Protein AF-A0A0Q8HSX5-F1 (afdb_monomer)

Foldseek 3Di:
DDDPDLQQLLVQLLVLCVVVPLCCLQALVSVLVSCVVRDDPVNDDPVLSVLLSLCSVVCLLVVLVVVVVVPDDNLVSLLVSLCVSCVVVVHPQSLSNSLSSQSSCVSVVNHDPVSSVVSVVVSPPPPDPDDPPPDDDDDDDDDDDDDDDDDDDDDDDDDDDDDDDDDDDDDDDDDDDDDDDDDDDDDDDDDDDDDDDDDDDDDDDDDDDDDPDDPDDKDWDFPQPWDDDPPQKTKGKTWIDDQWKIKMKIKIWRRAQAKDKDKDKFAQQCLQPVAPVQKDKPPPPWDALDRRGIIIATDIAGGRGMDMIMIMGTGPPPDDDDPVVVVVRVVSRVVRCVVCVVSCVVVVVVVVVVPDHDDDPDPPPPPPDDDDDDDDDDDDDDDDDDDDDDDDDDDDDDDDDDDFDWKAWDDEEAEDEAQDWDKDFTDIGGPVRFDKFWPDKPFDAPQWDDPDRGIITGGRHLCSAVPDQALVDFDKDKTWMKIKMGTPVGHIDMDTYIYIYTNFKDFAAPQAQPAPPDRNQAAPEPEDPPAAADPPGDFRGFNDKPDDGRDIDTRNDHIYTHTHDNDDDDPPHD

Mean predicted aligned error: 21.11 Å

Secondary structure (DSSP, 8-state):
--------HHHHHHHHHHHH-GGGGS-HHHHHHHHHHHS-TTSS-HHHHHHHHHHHHTTHHHHHHHHHHTT--HHHHHHHHHHHHHHHTT-S-HHHHHHHHHHHHHHTTSS-HHHHHHHHHTTS--TT------------PPP--PPP-----PPPPPPPPP----------------------------------------------------S---EEE-----EEETTTEEEEEEEEE-SSEEEEEEEEEE-SSS-EEEEEEEE--TTT-SSGGG-EEESS--EE--SSSEEEEEEEEPTT-EEEEEEEEEPPTT----HHHHHHHHHHHHHHHHHHHHHHHHHHHHHHHT--PPPPPPPPGGG----PPPPP---------PPP------PPP---PPPP---EEE---EEEETT-EEEEEPEEE-TT---EEEEEEESPPTTEEE-SSSEEEEE--TTSS---S-GGG--EEEEEEEEEEEETTS-EEEEEEEEEEE--EEEPP--TTSBS---TTT-EEEEEEEEEP-TTS-TTBEEEESS-TT-EEETT-EEEEEEE-SS---TT--

Radius of gyration: 36.4 Å; Cα contacts (8 Å, |Δi|>4): 828; chains: 1; bounding box: 94×78×115 Å

pLDDT: mean 75.38, std 24.57, range [23.23, 98.56]

Sequence (574 aa):
MECFLNVGVHNEIARLVEQAGPGVLDDADSFRAALDDFLAEDAATRGELNLLVDAVRLGTFARLLSQVEHGAEITQATRLLGRELARDRGTTESTSAAWALGVLAFAVGKLDEADLTELRAAMVPVEGLAAQVVGRPVDAVADGGPLAATTVKRPATVPIEDELAQRPRRAGRTLLAVGAVVALLAGGIAFASGWGRGDDDPAVADRTSGTTTAPADFVPLTVNGGTDLDKGVRSERTYRMSADRVSSTVVLINTTKSAMTVLWTEVVPKELADHVGLVDFKPTDRKVLEADPVVYWRLALPAGGSRQVRWTTPLPEDAVPSADYLARITGWHEEAVTDALPLIRREVPDLARAGEVVPIPDIPEAEKADVVPVVPGAPETSIPFDQPTASTAASPRPTKAAANRAPRISLSSKSTGERVSGAYTVGGSDPDGDSWSIVSVSNPPPGIGRTGSHSLGGTVSHNAASVTTSKSNIRSRTYSVTVTIQDSHGLRDSGTFTWTVRDTHFAMPQLVGTCACAPDIAIRLNPSTAGCYSPSKPEGDVAKQSIGVDTPVAYGAGVLLTFVNRNSGDPNCP

Structure (mmCIF, N/CA/C/O backbone):
data_AF-A0A0Q8HSX5-F1
#
_entry.id   AF-A0A0Q8HSX5-F1
#
loop_
_atom_site.group_PDB
_atom_site.id
_atom_site.type_symbol
_atom_site.label_atom_id
_atom_site.label_alt_id
_atom_site.label_comp_id
_atom_site.label_asym_id
_atom_site.label_entity_id
_atom_site.label_seq_id
_atom_site.pdbx_PDB_ins_code
_atom_site.Cartn_x
_atom_site.Cartn_y
_atom_site.Cartn_z
_atom_site.occupancy
_atom_site.B_iso_or_equiv
_atom_site.auth_seq_id
_atom_site.auth_comp_id
_atom_site.auth_asym_id
_atom_site.auth_atom_id
_atom_site.pdbx_PDB_model_num
ATOM 1 N N . MET A 1 1 ? 24.832 -23.715 -14.837 1.00 38.78 1 MET A N 1
ATOM 2 C CA . MET A 1 1 ? 23.805 -22.781 -14.344 1.00 38.78 1 MET A CA 1
ATOM 3 C C . MET A 1 1 ? 24.355 -21.406 -14.665 1.00 38.78 1 MET A C 1
ATOM 5 O O . MET A 1 1 ? 25.217 -20.919 -13.948 1.00 38.78 1 MET A O 1
ATOM 9 N N . GLU A 1 2 ? 24.060 -20.935 -15.874 1.00 30.48 2 GLU A N 1
ATOM 10 C CA . GLU A 1 2 ? 24.631 -19.707 -16.430 1.00 30.48 2 GLU A CA 1
ATOM 11 C C . GLU A 1 2 ? 24.001 -18.504 -15.729 1.00 30.48 2 GLU A C 1
ATOM 13 O O . GLU A 1 2 ? 22.789 -18.465 -15.522 1.00 30.48 2 GLU A O 1
ATOM 18 N N . CYS A 1 3 ? 24.838 -17.559 -15.304 1.00 35.38 3 CYS A N 1
ATOM 19 C CA . CYS A 1 3 ? 24.395 -16.308 -14.711 1.00 35.38 3 CYS A CA 1
ATOM 20 C C . CYS A 1 3 ? 23.543 -15.556 -15.739 1.00 35.38 3 CYS A C 1
ATOM 22 O O . CYS A 1 3 ? 24.072 -15.089 -16.748 1.00 35.38 3 CYS A O 1
ATOM 24 N N . PHE A 1 4 ? 22.242 -15.427 -15.481 1.00 37.41 4 PHE A N 1
ATOM 25 C CA . PHE A 1 4 ? 21.384 -14.502 -16.208 1.00 37.41 4 PHE A CA 1
ATOM 26 C C . PHE A 1 4 ? 21.887 -13.082 -15.921 1.00 37.41 4 PHE A C 1
ATOM 28 O O . PHE A 1 4 ? 21.584 -12.486 -14.889 1.00 37.41 4 PHE A O 1
ATOM 35 N N . LEU A 1 5 ? 22.727 -12.562 -16.821 1.00 39.97 5 LEU A N 1
ATOM 36 C CA . LEU A 1 5 ? 22.905 -11.126 -17.015 1.00 39.97 5 LEU A CA 1
ATOM 37 C C . LEU A 1 5 ? 21.512 -10.506 -17.043 1.00 39.97 5 LEU A C 1
ATOM 39 O O . LEU A 1 5 ? 20.677 -11.007 -17.783 1.00 39.97 5 LEU A O 1
ATOM 43 N N . ASN A 1 6 ? 21.290 -9.477 -16.227 1.00 47.50 6 ASN A N 1
ATOM 44 C CA . ASN A 1 6 ? 20.031 -8.754 -16.050 1.00 47.50 6 ASN A CA 1
ATOM 45 C C . ASN A 1 6 ? 19.305 -8.567 -17.400 1.00 47.50 6 ASN A C 1
ATOM 47 O O . ASN A 1 6 ? 19.620 -7.650 -18.163 1.00 47.50 6 ASN A O 1
ATOM 51 N N . VAL A 1 7 ? 18.417 -9.504 -17.746 1.00 63.34 7 VAL A N 1
ATOM 52 C CA . VAL A 1 7 ? 17.768 -9.552 -19.055 1.00 63.34 7 VAL A CA 1
ATOM 53 C C . VAL A 1 7 ? 16.747 -8.429 -19.025 1.00 63.34 7 VAL A C 1
ATOM 55 O O . VAL A 1 7 ? 15.793 -8.474 -18.256 1.00 63.34 7 VAL A O 1
ATOM 58 N N . GLY A 1 8 ? 16.995 -7.356 -19.779 1.00 87.25 8 GLY A N 1
ATOM 59 C CA . GLY A 1 8 ? 16.084 -6.216 -19.787 1.00 87.25 8 GLY A CA 1
ATOM 60 C C . GLY A 1 8 ? 14.665 -6.668 -20.138 1.00 87.25 8 GLY A C 1
ATOM 61 O O . GLY A 1 8 ? 14.504 -7.517 -21.009 1.00 87.25 8 GLY A O 1
ATOM 62 N N . VAL A 1 9 ? 13.649 -6.077 -19.495 1.00 93.19 9 VAL A N 1
ATOM 63 C CA . VAL A 1 9 ? 12.223 -6.418 -19.688 1.00 93.19 9 VAL A CA 1
ATOM 64 C C . VAL A 1 9 ? 11.837 -6.649 -21.155 1.00 93.19 9 VAL A C 1
ATOM 66 O O . VAL A 1 9 ? 11.104 -7.578 -21.452 1.00 93.19 9 VAL A O 1
ATOM 69 N N . HIS A 1 10 ? 12.388 -5.875 -22.094 1.00 95.06 10 HIS A N 1
ATOM 70 C CA . HIS A 1 10 ? 12.124 -6.015 -23.527 1.00 95.06 10 HIS A CA 1
ATOM 71 C C . HIS A 1 10 ? 12.486 -7.386 -24.110 1.00 95.06 10 HIS A C 1
ATOM 73 O O . HIS A 1 10 ? 11.772 -7.876 -24.979 1.00 95.06 10 HIS A O 1
ATOM 79 N N . ASN A 1 11 ? 13.541 -8.027 -23.609 1.00 94.94 11 ASN A N 1
ATOM 80 C CA . ASN A 1 11 ? 13.936 -9.370 -24.018 1.00 94.94 11 ASN A CA 1
ATOM 81 C C . ASN A 1 11 ? 12.992 -10.431 -23.445 1.00 94.94 11 ASN A C 1
ATOM 83 O O . ASN A 1 11 ? 12.681 -11.397 -24.135 1.00 94.94 11 ASN A O 1
ATOM 87 N N . GLU A 1 12 ? 12.485 -10.243 -22.224 1.00 95.69 12 GLU A N 1
ATOM 88 C CA . GLU A 1 12 ? 11.471 -11.145 -21.666 1.00 95.69 12 GLU A CA 1
ATOM 89 C C . GLU A 1 12 ? 10.126 -10.997 -22.389 1.00 95.69 12 GLU A C 1
ATOM 91 O O . GLU A 1 12 ? 9.488 -11.999 -22.699 1.00 95.69 12 GLU A O 1
ATOM 96 N N . ILE A 1 13 ? 9.729 -9.774 -22.768 1.00 97.12 13 ILE A N 1
ATOM 97 C CA . ILE A 1 13 ? 8.547 -9.565 -23.620 1.00 97.12 13 ILE A CA 1
ATOM 98 C C . ILE A 1 13 ? 8.744 -10.201 -25.001 1.00 97.12 13 ILE A C 1
ATOM 100 O O . ILE A 1 13 ? 7.831 -10.850 -25.505 1.00 97.12 13 ILE A O 1
ATOM 104 N N . ALA A 1 14 ? 9.925 -10.059 -25.611 1.00 97.44 14 ALA A N 1
ATOM 105 C CA . ALA A 1 14 ? 10.226 -10.698 -26.891 1.00 97.44 14 ALA A CA 1
ATOM 106 C C . ALA A 1 14 ? 10.136 -12.230 -26.800 1.00 97.44 14 ALA A C 1
ATOM 108 O O . ALA A 1 14 ? 9.507 -12.849 -27.654 1.00 97.44 14 ALA A O 1
ATOM 109 N N . ARG A 1 15 ? 10.670 -12.839 -25.732 1.00 96.12 15 ARG A N 1
ATOM 110 C CA . ARG A 1 15 ? 10.540 -14.285 -25.479 1.00 96.12 15 ARG A CA 1
ATOM 111 C C . ARG A 1 15 ? 9.097 -14.716 -25.238 1.00 96.12 15 ARG A C 1
ATOM 113 O O . ARG A 1 15 ? 8.683 -15.748 -25.758 1.00 96.12 15 ARG A O 1
ATOM 120 N N . LEU A 1 16 ? 8.322 -13.930 -24.487 1.00 96.69 16 LEU A N 1
ATOM 121 C CA . LEU A 1 16 ? 6.892 -14.172 -24.298 1.00 96.69 16 LEU A CA 1
ATOM 122 C C . LEU A 1 16 ? 6.171 -14.195 -25.649 1.00 96.69 16 LEU A C 1
ATOM 124 O O . LEU A 1 16 ? 5.391 -15.107 -25.905 1.00 96.69 16 LEU A O 1
ATOM 128 N N . VAL A 1 17 ? 6.452 -13.229 -26.526 1.00 97.75 17 VAL A N 1
ATOM 129 C CA . VAL A 1 17 ? 5.835 -13.139 -27.859 1.00 97.75 17 VAL A CA 1
ATOM 130 C C . VAL A 1 17 ? 6.315 -14.263 -28.778 1.00 97.75 17 VAL A C 1
ATOM 132 O O . VAL A 1 17 ? 5.518 -14.803 -29.542 1.00 97.75 17 VAL A O 1
ATOM 135 N N . GLU A 1 18 ? 7.579 -14.672 -28.684 1.00 97.06 18 GLU A N 1
ATOM 136 C CA . GLU A 1 18 ? 8.112 -15.831 -29.405 1.00 97.06 18 GLU A CA 1
ATOM 137 C C . GLU A 1 18 ? 7.413 -17.133 -28.977 1.00 97.06 18 GLU A C 1
ATOM 139 O O . GLU A 1 18 ? 7.050 -17.949 -29.825 1.00 97.06 18 GLU A O 1
ATOM 144 N N . GLN A 1 19 ? 7.167 -17.312 -27.674 1.00 97.12 19 GLN A N 1
ATOM 145 C CA . GLN A 1 19 ? 6.560 -18.524 -27.124 1.00 97.12 19 GLN A CA 1
ATOM 146 C C . GLN A 1 19 ? 5.033 -18.574 -27.289 1.00 97.12 19 GLN A C 1
ATOM 148 O O . GLN A 1 19 ? 4.487 -19.627 -27.620 1.00 97.12 19 GLN A O 1
ATOM 153 N N . ALA A 1 20 ? 4.333 -17.466 -27.035 1.00 96.19 20 ALA A N 1
ATOM 154 C CA . ALA A 1 20 ? 2.871 -17.381 -27.100 1.00 96.19 20 ALA A CA 1
ATOM 155 C C . ALA A 1 20 ? 2.347 -17.018 -28.503 1.00 96.19 20 ALA A C 1
ATOM 157 O O . ALA A 1 20 ? 1.174 -17.236 -28.808 1.00 96.19 20 ALA A O 1
ATOM 158 N N . GLY A 1 21 ? 3.217 -16.489 -29.366 1.00 97.19 21 GLY A N 1
ATOM 159 C CA . GLY A 1 21 ? 2.876 -15.927 -30.667 1.00 97.19 21 GLY A CA 1
ATOM 160 C C . GLY A 1 21 ? 2.440 -14.456 -30.586 1.00 97.19 21 GLY A C 1
ATOM 161 O O . GLY A 1 21 ? 1.969 -13.994 -29.546 1.00 97.19 21 GLY A O 1
ATOM 162 N N . PRO A 1 22 ? 2.528 -13.704 -31.701 1.00 96.88 22 PRO A N 1
ATOM 163 C CA . PRO A 1 22 ? 2.194 -12.277 -31.730 1.00 96.88 22 PRO A CA 1
ATOM 164 C C . PRO A 1 22 ? 0.729 -11.979 -31.392 1.00 96.88 22 PRO A C 1
ATOM 166 O O . PRO A 1 22 ? 0.439 -10.888 -30.912 1.00 96.88 22 PRO A O 1
ATOM 169 N N . GLY A 1 23 ? -0.176 -12.952 -31.563 1.00 96.69 23 GLY A N 1
ATOM 170 C CA . GLY A 1 23 ? -1.594 -12.804 -31.222 1.00 96.69 23 GLY A CA 1
ATOM 171 C C . GLY A 1 23 ? -1.865 -12.578 -29.730 1.00 96.69 23 GLY A C 1
ATOM 172 O O . GLY A 1 23 ? -2.941 -12.111 -29.372 1.00 96.69 23 GLY A O 1
ATOM 173 N N . VAL A 1 24 ? -0.888 -12.834 -28.847 1.00 97.81 24 VAL A N 1
ATOM 174 C CA . VAL A 1 24 ? -0.988 -12.453 -27.426 1.00 97.81 24 VAL A CA 1
ATOM 175 C C . VAL A 1 24 ? -1.133 -10.937 -27.246 1.00 97.81 24 VAL A C 1
ATOM 177 O O . VAL A 1 24 ? -1.691 -10.499 -26.249 1.00 97.81 24 VAL A O 1
ATOM 180 N N . LEU A 1 25 ? -0.671 -10.140 -28.218 1.00 98.19 25 LEU A N 1
ATOM 181 C CA . LEU A 1 25 ? -0.748 -8.677 -28.210 1.00 98.19 25 LEU A CA 1
ATOM 182 C C . LEU A 1 25 ? -2.040 -8.128 -28.836 1.00 98.19 25 LEU A C 1
ATOM 184 O O . LEU A 1 25 ? -2.194 -6.909 -28.901 1.00 98.19 25 LEU A O 1
ATOM 188 N N . ASP A 1 26 ? -2.955 -8.987 -29.296 1.00 97.62 26 ASP A N 1
ATOM 189 C CA . ASP A 1 26 ? -4.235 -8.563 -29.884 1.00 97.62 26 ASP A CA 1
ATOM 190 C C . ASP A 1 26 ? -5.302 -8.266 -28.814 1.00 97.62 26 ASP A C 1
ATOM 192 O O . ASP A 1 26 ? -6.264 -7.543 -29.077 1.00 97.62 26 ASP A O 1
ATOM 196 N N . ASP A 1 27 ? -5.131 -8.806 -27.603 1.00 97.62 27 ASP A N 1
ATOM 197 C CA . ASP A 1 27 ? -6.063 -8.668 -26.485 1.00 97.62 27 ASP A CA 1
ATOM 198 C C . ASP A 1 27 ? -5.325 -8.304 -25.191 1.00 97.62 27 ASP A C 1
ATOM 200 O O . ASP A 1 27 ? -4.418 -9.006 -24.744 1.00 97.62 27 ASP A O 1
ATOM 204 N N . ALA A 1 28 ? -5.724 -7.197 -24.565 1.00 97.75 28 ALA A N 1
ATOM 205 C CA . ALA A 1 28 ? -5.022 -6.658 -23.404 1.00 97.75 28 ALA A CA 1
ATOM 206 C C . ALA A 1 28 ? -5.156 -7.538 -22.155 1.00 97.75 28 ALA A C 1
ATOM 208 O O . ALA A 1 28 ? -4.224 -7.589 -21.352 1.00 97.75 28 ALA A O 1
ATOM 209 N N . ASP A 1 29 ? -6.287 -8.228 -21.992 1.00 96.25 29 ASP A N 1
ATOM 210 C CA . ASP A 1 29 ? -6.525 -9.101 -20.841 1.00 96.25 29 ASP A CA 1
ATOM 211 C C . ASP A 1 29 ? -5.680 -10.377 -20.953 1.00 96.25 29 ASP A C 1
ATOM 213 O O . ASP A 1 29 ? -4.992 -10.756 -20.002 1.00 96.25 29 ASP A O 1
ATOM 217 N N . SER A 1 30 ? -5.649 -10.983 -22.142 1.00 96.38 30 SER A N 1
ATOM 218 C CA . SER A 1 30 ? -4.775 -12.117 -22.461 1.00 96.38 30 SER A CA 1
ATOM 219 C C . SER A 1 30 ? -3.299 -11.746 -22.326 1.00 96.38 30 SER A C 1
ATOM 221 O O . SER A 1 30 ? -2.533 -12.491 -21.714 1.00 96.38 30 SER A O 1
ATOM 223 N N . PHE A 1 31 ? -2.901 -10.569 -22.822 1.00 98.19 31 PHE A N 1
ATOM 224 C CA . PHE A 1 31 ? -1.541 -10.068 -22.650 1.00 98.19 31 PHE A CA 1
ATOM 225 C C . PHE A 1 31 ? -1.190 -9.882 -21.173 1.00 98.19 31 PHE A C 1
ATOM 227 O O . PHE A 1 31 ? -0.141 -10.336 -20.726 1.00 98.19 31 PHE A O 1
ATOM 234 N N . ARG A 1 32 ? -2.080 -9.266 -20.385 1.00 97.56 32 ARG A N 1
ATOM 235 C CA . ARG A 1 32 ? -1.869 -9.049 -18.949 1.00 97.56 32 ARG A CA 1
ATOM 236 C C . ARG A 1 32 ? -1.685 -10.361 -18.191 1.00 97.56 32 ARG A C 1
ATOM 238 O O . ARG A 1 32 ? -0.789 -10.419 -17.349 1.00 97.56 32 ARG A O 1
ATOM 245 N N . ALA A 1 33 ? -2.509 -11.365 -18.488 1.00 95.06 33 ALA A N 1
ATOM 246 C CA . ALA A 1 33 ? -2.404 -12.693 -17.893 1.00 95.06 33 ALA A CA 1
ATOM 247 C C . ALA A 1 33 ? -1.073 -13.364 -18.263 1.00 95.06 33 ALA A C 1
ATOM 249 O O . ALA A 1 33 ? -0.369 -13.853 -17.386 1.00 95.06 33 ALA A O 1
ATOM 250 N N . ALA A 1 34 ? -0.672 -13.293 -19.537 1.00 96.88 34 ALA A N 1
ATOM 251 C CA . ALA A 1 34 ? 0.610 -13.829 -19.984 1.00 96.88 34 ALA A CA 1
ATOM 252 C C . ALA A 1 34 ? 1.804 -13.140 -19.299 1.00 96.88 34 ALA A C 1
ATOM 254 O O . ALA A 1 34 ? 2.772 -13.806 -18.945 1.00 96.88 34 ALA A O 1
ATOM 255 N N . LEU A 1 35 ? 1.736 -11.823 -19.070 1.00 96.19 35 LEU A N 1
ATOM 256 C CA . LEU A 1 35 ? 2.766 -11.096 -18.321 1.00 96.19 35 LEU A CA 1
ATOM 257 C C . LEU A 1 35 ? 2.881 -11.583 -16.873 1.00 96.19 35 LEU A C 1
ATOM 259 O O . LEU A 1 35 ? 4.000 -11.724 -16.395 1.00 96.19 35 LEU A O 1
ATOM 263 N N . ASP A 1 36 ? 1.757 -11.835 -16.193 1.00 95.00 36 ASP A N 1
ATOM 264 C CA . ASP A 1 36 ? 1.752 -12.335 -14.807 1.00 95.00 36 ASP A CA 1
ATOM 265 C C . ASP A 1 36 ? 2.339 -13.747 -14.686 1.00 95.00 36 ASP A C 1
ATOM 267 O O . ASP A 1 36 ? 2.992 -14.050 -13.691 1.00 95.00 36 ASP A O 1
ATOM 271 N N . ASP A 1 37 ? 2.127 -14.594 -15.694 1.00 95.81 37 ASP A N 1
ATOM 272 C CA . ASP A 1 37 ? 2.640 -15.967 -15.695 1.00 95.81 37 ASP A CA 1
ATOM 273 C C . ASP A 1 37 ? 4.116 -16.053 -16.120 1.00 95.81 37 ASP A C 1
ATOM 275 O O . ASP A 1 37 ? 4.822 -16.985 -15.728 1.00 95.81 37 ASP A O 1
ATOM 279 N N . PHE A 1 38 ? 4.581 -15.118 -16.956 1.00 93.56 38 PHE A N 1
ATOM 280 C CA . PHE A 1 38 ? 5.889 -15.203 -17.608 1.00 93.56 38 PHE A CA 1
ATOM 281 C C . PHE A 1 38 ? 6.966 -14.331 -16.962 1.00 93.56 38 PHE A C 1
ATOM 283 O O . PHE A 1 38 ? 8.128 -14.733 -16.900 1.00 93.56 38 PHE A O 1
ATOM 290 N N . LEU A 1 39 ? 6.615 -13.122 -16.516 1.00 93.81 39 LEU A N 1
ATOM 291 C CA . LEU A 1 39 ? 7.585 -12.201 -15.936 1.00 93.81 39 LEU A CA 1
ATOM 292 C C . LEU A 1 39 ? 7.807 -12.508 -14.458 1.00 93.81 39 LEU A C 1
ATOM 294 O O . LEU A 1 39 ? 6.867 -12.747 -13.704 1.00 93.81 39 LEU A O 1
ATOM 298 N N . ALA A 1 40 ? 9.063 -12.417 -14.023 1.00 89.56 40 ALA A N 1
ATOM 299 C CA . ALA A 1 40 ? 9.356 -12.326 -12.599 1.00 89.56 40 ALA A CA 1
ATOM 300 C C . ALA A 1 40 ? 8.691 -11.065 -12.011 1.00 89.56 40 ALA A C 1
ATOM 302 O O . ALA A 1 40 ? 8.605 -10.035 -12.686 1.00 89.56 40 ALA A O 1
ATOM 303 N N . GLU A 1 41 ? 8.235 -11.137 -10.753 1.00 77.44 41 GLU A N 1
ATOM 304 C CA . GLU A 1 41 ? 7.485 -10.055 -10.083 1.00 77.44 41 GLU A CA 1
ATOM 305 C C . GLU A 1 41 ? 8.247 -8.710 -10.034 1.00 77.44 41 GLU A C 1
ATOM 307 O O . GLU A 1 41 ? 7.637 -7.659 -9.831 1.00 77.44 41 GLU A O 1
ATOM 312 N N . ASP A 1 42 ? 9.566 -8.726 -10.238 1.00 82.38 42 ASP A N 1
ATOM 313 C CA . ASP A 1 42 ? 10.487 -7.590 -10.203 1.00 82.38 42 ASP A CA 1
ATOM 314 C C . ASP A 1 42 ? 11.084 -7.214 -11.575 1.00 82.38 42 ASP A C 1
ATOM 316 O O . ASP A 1 42 ? 11.824 -6.233 -11.675 1.00 82.38 42 ASP A O 1
ATOM 320 N N . ALA A 1 43 ? 10.743 -7.937 -12.648 1.00 86.38 43 ALA A N 1
ATOM 321 C CA . ALA A 1 43 ? 11.310 -7.705 -13.980 1.00 86.38 43 ALA A CA 1
ATOM 322 C C . ALA A 1 43 ? 10.948 -6.324 -14.563 1.00 86.38 43 ALA A C 1
ATOM 324 O O . ALA A 1 43 ? 11.660 -5.793 -15.421 1.00 86.38 43 ALA A O 1
ATOM 325 N N . ALA A 1 44 ? 9.838 -5.739 -14.106 1.00 90.44 44 ALA A N 1
ATOM 326 C CA . ALA A 1 44 ? 9.386 -4.405 -14.474 1.00 90.44 44 ALA A CA 1
ATOM 327 C C . ALA A 1 44 ? 8.574 -3.773 -13.342 1.00 90.44 44 ALA A C 1
ATOM 329 O O . ALA A 1 44 ? 7.926 -4.456 -12.548 1.00 90.44 44 ALA A O 1
ATOM 330 N N . THR A 1 45 ? 8.549 -2.445 -13.289 1.00 91.38 45 THR A N 1
ATOM 331 C CA . THR A 1 45 ? 7.673 -1.743 -12.350 1.00 91.38 45 THR A CA 1
ATOM 332 C C . THR A 1 45 ? 6.205 -1.933 -12.739 1.00 91.38 45 THR A C 1
ATOM 334 O O . THR A 1 45 ? 5.848 -2.035 -13.915 1.00 91.38 45 THR A O 1
ATOM 337 N N . ARG A 1 46 ? 5.300 -1.880 -11.754 1.00 89.19 46 ARG A N 1
ATOM 338 C CA . ARG A 1 46 ? 3.848 -1.913 -12.009 1.00 89.19 46 ARG A CA 1
ATOM 339 C C . ARG A 1 46 ? 3.402 -0.805 -12.981 1.00 89.19 46 ARG A C 1
ATOM 341 O O . ARG A 1 46 ? 2.477 -1.012 -13.761 1.00 89.19 46 ARG A O 1
ATOM 348 N N . GLY A 1 47 ? 4.058 0.358 -12.949 1.00 92.00 47 GLY A N 1
ATOM 349 C CA . GLY A 1 47 ? 3.805 1.460 -13.882 1.00 92.00 47 GLY A CA 1
ATOM 350 C C . GLY A 1 47 ? 4.150 1.104 -15.331 1.00 92.00 47 GLY A C 1
ATOM 351 O O . GLY A 1 47 ? 3.330 1.332 -16.221 1.00 92.00 47 GLY A O 1
ATOM 352 N N . GLU A 1 48 ? 5.313 0.489 -15.556 1.00 95.06 48 GLU A N 1
ATOM 353 C CA . GLU A 1 48 ? 5.751 0.007 -16.873 1.00 95.06 48 GLU A CA 1
ATOM 354 C C . GLU A 1 48 ? 4.844 -1.112 -17.399 1.00 95.06 48 GLU A C 1
ATOM 356 O O . GLU A 1 48 ? 4.401 -1.041 -18.544 1.00 95.06 48 GLU A O 1
ATOM 361 N N . LEU A 1 49 ? 4.481 -2.089 -16.559 1.00 95.88 49 LEU A N 1
ATOM 362 C CA . LEU A 1 49 ? 3.538 -3.152 -16.936 1.00 95.88 49 LEU A CA 1
ATOM 363 C C . LEU A 1 49 ? 2.182 -2.576 -17.357 1.00 95.88 49 LEU A C 1
ATOM 365 O O . LEU A 1 49 ? 1.641 -2.943 -18.400 1.00 95.88 49 LEU A O 1
ATOM 369 N N . ASN A 1 50 ? 1.659 -1.611 -16.596 1.00 95.25 50 ASN A N 1
ATOM 370 C CA . ASN A 1 50 ? 0.422 -0.925 -16.955 1.00 95.25 50 ASN A CA 1
ATOM 371 C C . ASN A 1 50 ? 0.558 -0.139 -18.268 1.00 95.25 50 ASN A C 1
ATOM 373 O O . ASN A 1 50 ? -0.411 -0.036 -19.009 1.00 95.25 50 ASN A O 1
ATOM 377 N N . LEU A 1 51 ? 1.720 0.455 -18.565 1.00 96.88 51 LEU A N 1
ATOM 378 C CA . LEU A 1 51 ? 1.969 1.143 -19.842 1.00 96.88 51 LEU A CA 1
ATOM 379 C C . LEU A 1 51 ? 1.965 0.181 -21.031 1.00 96.88 51 LEU A C 1
ATOM 381 O O . LEU A 1 51 ? 1.334 0.490 -22.041 1.00 96.88 51 LEU A O 1
ATOM 385 N N . LEU A 1 52 ? 2.601 -0.984 -20.898 1.00 98.00 52 LEU A N 1
ATOM 386 C CA . LEU A 1 52 ? 2.602 -2.023 -21.931 1.00 98.00 52 LEU A CA 1
ATOM 387 C C . LEU A 1 52 ? 1.179 -2.525 -22.216 1.00 98.00 52 LEU A C 1
ATOM 389 O O . LEU A 1 52 ? 0.752 -2.566 -23.369 1.00 98.00 52 LEU A O 1
ATOM 393 N N . VAL A 1 53 ? 0.420 -2.845 -21.166 1.00 98.12 53 VAL A N 1
ATOM 394 C CA . VAL A 1 53 ? -0.962 -3.334 -21.296 1.00 98.12 53 VAL A CA 1
ATOM 395 C C . VAL A 1 53 ? -1.880 -2.254 -21.861 1.00 98.12 53 VAL A C 1
ATOM 397 O O . VAL A 1 53 ? -2.696 -2.533 -22.737 1.00 98.12 53 VAL A O 1
ATOM 400 N N . ASP A 1 54 ? -1.729 -1.002 -21.428 1.00 98.19 54 ASP A N 1
ATOM 401 C CA . ASP A 1 54 ? -2.544 0.101 -21.937 1.00 98.19 54 ASP A CA 1
ATOM 402 C C . ASP A 1 54 ? -2.267 0.411 -23.411 1.00 98.19 54 ASP A C 1
ATOM 404 O O . ASP A 1 54 ? -3.194 0.786 -24.130 1.00 98.19 54 ASP A O 1
ATOM 408 N N . ALA A 1 55 ? -1.027 0.236 -23.879 1.00 98.38 55 ALA A N 1
ATOM 409 C CA . ALA A 1 55 ? -0.683 0.403 -25.289 1.00 98.38 55 ALA A CA 1
ATOM 410 C C . ALA A 1 55 ? -1.456 -0.575 -26.195 1.00 98.38 55 ALA A C 1
ATOM 412 O O . ALA A 1 55 ? -1.869 -0.190 -27.295 1.00 98.38 55 ALA A O 1
ATOM 413 N N . VAL A 1 56 ? -1.694 -1.800 -25.711 1.00 98.38 56 VAL A N 1
ATOM 414 C CA . VAL A 1 56 ? -2.554 -2.804 -26.359 1.00 98.38 56 VAL A CA 1
ATOM 415 C C . VAL A 1 56 ? -4.031 -2.448 -26.173 1.00 98.38 56 VAL A C 1
ATOM 417 O O . VAL A 1 56 ? -4.758 -2.307 -27.153 1.00 98.38 56 VAL A O 1
ATOM 420 N N . ARG A 1 57 ? -4.468 -2.204 -24.930 1.00 98.25 57 ARG A N 1
ATOM 421 C CA . ARG A 1 57 ? -5.875 -1.936 -24.571 1.00 98.25 57 ARG A CA 1
ATOM 422 C C . ARG A 1 57 ? -6.477 -0.752 -25.320 1.00 98.25 57 ARG A C 1
ATOM 424 O O . ARG A 1 57 ? -7.642 -0.787 -25.698 1.00 98.25 57 ARG A O 1
ATOM 431 N N . LEU A 1 58 ? -5.700 0.313 -25.502 1.00 97.75 58 LEU A N 1
ATOM 432 C CA . LEU A 1 58 ? -6.133 1.532 -26.190 1.00 97.75 58 LEU A CA 1
ATOM 433 C C . LEU A 1 58 ? -5.928 1.453 -27.714 1.00 97.75 58 LEU A C 1
ATOM 435 O O . LEU A 1 58 ? -6.167 2.429 -28.424 1.00 97.75 58 LEU A O 1
ATOM 439 N N . GLY A 1 59 ? -5.467 0.310 -28.237 1.00 97.81 59 GLY A N 1
ATOM 440 C CA . GLY A 1 59 ? -5.251 0.085 -29.666 1.00 97.81 59 GLY A CA 1
ATOM 441 C C . GLY A 1 59 ? -4.119 0.924 -30.266 1.00 97.81 59 GLY A C 1
ATOM 442 O O . GLY A 1 59 ? -3.991 1.017 -31.487 1.00 97.81 59 GLY A O 1
ATOM 443 N N . THR A 1 60 ? -3.291 1.570 -29.443 1.00 98.38 60 THR A N 1
ATOM 444 C CA . THR A 1 60 ? -2.197 2.419 -29.928 1.00 98.38 60 THR A CA 1
ATOM 445 C C . THR A 1 60 ? -1.086 1.588 -30.563 1.00 98.38 60 THR A C 1
ATOM 447 O O . THR A 1 60 ? -0.538 1.995 -31.587 1.00 98.38 60 THR A O 1
ATOM 450 N N . PHE A 1 61 ? -0.812 0.391 -30.037 1.00 98.56 61 PHE A N 1
ATOM 451 C CA . PHE A 1 61 ? 0.132 -0.539 -30.656 1.00 98.56 61 PHE A CA 1
ATOM 452 C C . PHE A 1 61 ? -0.353 -1.039 -32.029 1.00 98.56 61 PHE A C 1
ATOM 454 O O . PHE A 1 61 ? 0.396 -0.985 -33.003 1.00 98.56 61 PHE A O 1
ATOM 461 N N . ALA A 1 62 ? -1.630 -1.411 -32.158 1.00 98.19 62 ALA A N 1
ATOM 462 C CA . ALA A 1 62 ? -2.211 -1.806 -33.446 1.00 98.19 62 ALA A CA 1
ATOM 463 C C . ALA A 1 62 ? -2.128 -0.675 -34.493 1.00 98.19 62 ALA A C 1
ATOM 465 O O . ALA A 1 62 ? -1.796 -0.907 -35.657 1.00 98.19 62 ALA A O 1
ATOM 466 N N . ARG A 1 63 ? -2.357 0.577 -34.071 1.00 98.44 63 ARG A N 1
ATOM 467 C CA . ARG A 1 63 ? -2.173 1.762 -34.926 1.00 98.44 63 ARG A CA 1
ATOM 468 C C . ARG A 1 63 ? -0.718 1.959 -35.355 1.00 98.44 63 ARG A C 1
ATOM 470 O O . ARG A 1 63 ? -0.491 2.309 -36.511 1.00 98.44 63 ARG A O 1
ATOM 477 N N . LEU A 1 64 ? 0.248 1.716 -34.465 1.00 98.44 64 LEU A N 1
ATOM 478 C CA . LEU A 1 64 ? 1.677 1.775 -34.789 1.00 98.44 64 LEU A CA 1
ATOM 479 C C . LEU A 1 64 ? 2.030 0.775 -35.890 1.00 98.44 64 LEU A C 1
ATOM 481 O O . LEU A 1 64 ? 2.613 1.169 -36.899 1.00 98.44 64 LEU A O 1
ATOM 485 N N . LEU A 1 65 ? 1.624 -0.487 -35.734 1.00 98.12 65 LEU A N 1
ATOM 486 C CA . LEU A 1 65 ? 1.873 -1.520 -36.740 1.00 98.12 65 LEU A CA 1
ATOM 487 C C . LEU A 1 65 ? 1.243 -1.154 -38.084 1.00 98.12 65 LEU A C 1
ATOM 489 O O . LEU A 1 65 ? 1.918 -1.211 -39.109 1.00 98.12 65 LEU A O 1
ATOM 493 N N . SER A 1 66 ? -0.001 -0.669 -38.070 1.00 97.81 66 SER A N 1
ATOM 494 C CA . SER A 1 66 ? -0.678 -0.216 -39.283 1.00 97.81 66 SER A CA 1
ATOM 495 C C . SER A 1 66 ? 0.070 0.933 -39.975 1.00 97.81 66 SER A C 1
ATOM 497 O O . SER A 1 66 ? 0.234 0.906 -41.190 1.00 97.81 66 SER A O 1
ATOM 499 N N . GLN A 1 67 ? 0.587 1.928 -39.245 1.00 98.00 67 GLN A N 1
ATOM 500 C CA . GLN A 1 67 ? 1.377 3.010 -39.855 1.00 98.00 67 GLN A CA 1
ATOM 501 C C . GLN A 1 67 ? 2.673 2.497 -40.493 1.00 98.00 67 GLN A C 1
ATOM 503 O O . GLN A 1 67 ? 3.020 2.909 -41.600 1.00 98.00 67 GLN A O 1
ATOM 508 N N . VAL A 1 68 ? 3.367 1.580 -39.820 1.00 97.75 68 VAL A N 1
ATOM 509 C CA . VAL A 1 68 ? 4.620 0.978 -40.302 1.00 97.75 68 VAL A CA 1
ATOM 510 C C . VAL A 1 68 ? 4.376 0.134 -41.553 1.00 97.75 68 VAL A C 1
ATOM 512 O O . VAL A 1 68 ? 5.148 0.207 -42.505 1.00 97.75 68 VAL A O 1
ATOM 515 N N . GLU A 1 69 ? 3.265 -0.603 -41.608 1.00 97.12 69 GLU A N 1
ATOM 516 C CA . GLU A 1 69 ? 2.834 -1.336 -42.807 1.00 97.12 69 GLU A CA 1
ATOM 517 C C . GLU A 1 69 ? 2.574 -0.413 -44.007 1.00 97.12 69 GLU A C 1
ATOM 519 O O . GLU A 1 69 ? 2.828 -0.799 -45.147 1.00 97.12 69 GLU A O 1
ATOM 524 N N . HIS A 1 70 ? 2.141 0.828 -43.761 1.00 97.75 70 HIS A N 1
ATOM 525 C CA . HIS A 1 70 ? 1.980 1.867 -44.785 1.00 97.75 70 HIS A CA 1
ATOM 526 C C . HIS A 1 70 ? 3.266 2.680 -45.039 1.00 97.75 70 HIS A C 1
ATOM 528 O O . HIS A 1 70 ? 3.220 3.715 -45.708 1.00 97.75 70 HIS A O 1
ATOM 534 N N . GLY A 1 71 ? 4.416 2.216 -44.541 1.00 97.31 71 GLY A N 1
ATOM 535 C CA . GLY A 1 71 ? 5.731 2.796 -44.817 1.00 97.31 71 GLY A CA 1
ATOM 536 C C . GLY A 1 71 ? 6.138 3.955 -43.904 1.00 97.31 71 GLY A C 1
ATOM 537 O O . GLY A 1 71 ? 7.041 4.709 -44.265 1.00 97.31 71 GLY A O 1
ATOM 538 N N . ALA A 1 72 ? 5.493 4.130 -42.746 1.00 97.81 72 ALA A N 1
ATOM 539 C CA . ALA A 1 72 ? 5.972 5.076 -41.741 1.00 97.81 72 ALA A CA 1
ATOM 540 C C . ALA A 1 72 ? 7.301 4.608 -41.123 1.00 97.81 72 ALA A C 1
ATOM 542 O O . ALA A 1 72 ? 7.517 3.418 -40.902 1.00 97.81 72 ALA A O 1
ATOM 543 N N . GLU A 1 73 ? 8.177 5.562 -40.806 1.00 97.69 73 GLU A N 1
ATOM 544 C CA . GLU A 1 73 ? 9.413 5.304 -40.064 1.00 97.69 73 GLU A CA 1
ATOM 545 C C . GLU A 1 73 ? 9.066 4.929 -38.608 1.00 97.69 73 GLU A C 1
ATOM 547 O O . GLU A 1 73 ? 8.334 5.661 -37.933 1.00 97.69 73 GLU A O 1
ATOM 552 N N . ILE A 1 74 ? 9.534 3.761 -38.149 1.00 97.81 74 ILE A N 1
ATOM 553 C CA . ILE A 1 74 ? 9.095 3.122 -36.899 1.00 97.81 74 ILE A CA 1
ATOM 554 C C . ILE A 1 74 ? 9.414 3.974 -35.666 1.00 97.81 74 ILE A C 1
ATOM 556 O O . ILE A 1 74 ? 8.557 4.117 -34.790 1.00 97.81 74 ILE A O 1
ATOM 560 N N . THR A 1 75 ? 10.591 4.590 -35.594 1.00 96.44 75 THR A N 1
ATOM 561 C CA . THR A 1 75 ? 11.041 5.342 -34.418 1.00 96.44 75 THR A CA 1
ATOM 562 C C . THR A 1 75 ? 10.269 6.658 -34.283 1.00 96.44 75 THR A C 1
ATOM 564 O O . THR A 1 75 ? 9.790 7.011 -33.197 1.00 96.44 75 THR A O 1
ATOM 567 N N . GLN A 1 76 ? 10.031 7.362 -35.390 1.00 96.81 76 GLN A N 1
ATOM 568 C CA . GLN A 1 76 ? 9.202 8.563 -35.446 1.00 96.81 76 GLN A CA 1
ATOM 569 C C . GLN A 1 76 ? 7.729 8.254 -35.153 1.00 96.81 76 GLN A C 1
ATOM 571 O O . GLN A 1 76 ? 7.102 8.986 -34.376 1.00 96.81 76 GLN A O 1
ATOM 576 N N . ALA A 1 77 ? 7.181 7.177 -35.726 1.00 97.81 77 ALA A N 1
ATOM 577 C CA . ALA A 1 77 ? 5.811 6.737 -35.465 1.00 97.81 77 ALA A CA 1
ATOM 578 C C . ALA A 1 77 ? 5.617 6.367 -33.985 1.00 97.81 77 ALA A C 1
ATOM 580 O O . ALA A 1 77 ? 4.657 6.818 -33.357 1.00 97.81 77 ALA A O 1
ATOM 581 N N . THR A 1 78 ? 6.581 5.656 -33.393 1.00 98.25 78 THR A N 1
ATOM 582 C CA . THR A 1 78 ? 6.591 5.278 -31.970 1.00 98.25 78 THR A CA 1
ATOM 583 C C . THR A 1 78 ? 6.555 6.507 -31.058 1.00 98.25 78 THR A C 1
ATOM 585 O O . THR A 1 78 ? 5.735 6.582 -30.143 1.00 98.25 78 THR A O 1
ATOM 588 N N . ARG A 1 79 ? 7.371 7.535 -31.332 1.00 97.94 79 ARG A N 1
ATOM 589 C CA . ARG A 1 79 ? 7.362 8.798 -30.563 1.00 97.94 79 ARG A CA 1
ATOM 590 C C . ARG A 1 79 ? 6.058 9.580 -30.720 1.00 97.94 79 ARG A C 1
ATOM 592 O O . ARG A 1 79 ? 5.581 10.204 -29.769 1.00 97.94 79 ARG A O 1
ATOM 599 N N . LEU A 1 80 ? 5.482 9.594 -31.923 1.00 97.81 80 LEU A N 1
ATOM 600 C CA . LEU A 1 80 ? 4.227 10.294 -32.189 1.00 97.81 80 LEU A CA 1
ATOM 601 C C . LEU A 1 80 ? 3.055 9.629 -31.465 1.00 97.81 80 LEU A C 1
ATOM 603 O O . LEU A 1 80 ? 2.333 10.316 -30.742 1.00 97.81 80 LEU A O 1
ATOM 607 N N . LEU A 1 81 ? 2.921 8.312 -31.600 1.00 98.19 81 LEU A N 1
ATOM 608 C CA . LEU A 1 81 ? 1.868 7.534 -30.952 1.00 98.19 81 LEU A CA 1
ATOM 609 C C . LEU A 1 81 ? 2.085 7.396 -29.440 1.00 98.19 81 LEU A C 1
ATOM 611 O O . LEU A 1 81 ? 1.112 7.325 -28.699 1.00 98.19 81 LEU A O 1
ATOM 615 N N . GLY A 1 82 ? 3.325 7.475 -28.946 1.00 97.81 82 GLY A N 1
ATOM 616 C CA . GLY A 1 82 ? 3.612 7.562 -27.509 1.00 97.81 82 GLY A CA 1
ATOM 617 C C . GLY A 1 82 ? 3.023 8.821 -26.866 1.00 97.81 82 GLY A C 1
ATOM 618 O O . GLY A 1 82 ? 2.440 8.761 -25.784 1.00 97.81 82 GLY A O 1
ATOM 619 N N . ARG A 1 83 ? 3.075 9.968 -27.560 1.00 97.88 83 ARG A N 1
ATOM 620 C CA . ARG A 1 83 ? 2.397 11.201 -27.108 1.00 97.88 83 ARG A CA 1
ATOM 621 C C . ARG A 1 83 ? 0.878 11.063 -27.098 1.00 97.88 83 ARG A C 1
ATOM 623 O O . ARG A 1 83 ? 0.227 11.635 -26.227 1.00 97.88 83 ARG A O 1
ATOM 630 N N . GLU A 1 84 ? 0.318 10.341 -28.063 1.00 97.62 84 GLU A N 1
ATOM 631 C CA . GLU A 1 84 ? -1.118 10.067 -28.108 1.00 97.62 84 GLU A CA 1
ATOM 632 C C . GLU A 1 84 ? -1.541 9.140 -26.965 1.00 97.62 84 GLU A C 1
ATOM 634 O O . GLU A 1 84 ? -2.450 9.488 -26.219 1.00 97.62 84 GLU A O 1
ATOM 639 N N . LEU A 1 85 ? -0.801 8.051 -26.732 1.00 97.56 85 LEU A N 1
ATOM 640 C CA . LEU A 1 85 ? -1.025 7.136 -25.612 1.00 97.56 85 LEU A CA 1
ATOM 641 C C . LEU A 1 85 ? -0.985 7.855 -24.257 1.00 97.56 85 LEU A C 1
ATOM 643 O O . LEU A 1 85 ? -1.837 7.615 -23.404 1.00 97.56 85 LEU A O 1
ATOM 647 N N . ALA A 1 86 ? -0.023 8.762 -24.058 1.00 96.50 86 ALA A N 1
ATOM 648 C CA . ALA A 1 86 ? 0.051 9.566 -22.841 1.00 96.50 86 ALA A CA 1
ATOM 649 C C . ALA A 1 86 ? -1.195 10.452 -22.661 1.00 96.50 86 ALA A C 1
ATOM 651 O O . ALA A 1 86 ? -1.764 10.495 -21.570 1.00 96.50 86 ALA A O 1
ATOM 652 N N . ARG A 1 87 ? -1.677 11.090 -23.738 1.00 97.19 87 ARG A N 1
ATOM 653 C CA . ARG A 1 87 ? -2.906 11.897 -23.716 1.00 97.19 87 ARG A CA 1
ATOM 654 C C . ARG A 1 87 ? -4.140 11.054 -23.400 1.00 97.19 87 ARG A C 1
ATOM 656 O O . ARG A 1 87 ? -4.926 11.462 -22.551 1.00 97.19 87 ARG A O 1
ATOM 663 N N . ASP A 1 88 ? -4.286 9.897 -24.040 1.00 95.88 88 ASP A N 1
ATOM 664 C CA . ASP A 1 88 ? -5.426 8.993 -23.837 1.00 95.88 88 ASP A CA 1
ATOM 665 C C . ASP A 1 88 ? -5.467 8.450 -22.398 1.00 95.88 88 ASP A C 1
ATOM 667 O O . ASP A 1 88 ? -6.537 8.238 -21.831 1.00 95.88 88 ASP A O 1
ATOM 671 N N . ARG A 1 89 ? -4.295 8.300 -21.768 1.00 95.50 89 ARG A N 1
ATOM 672 C CA . ARG A 1 89 ? -4.150 7.960 -20.345 1.00 95.50 89 ARG A CA 1
ATOM 673 C C . ARG A 1 89 ? -4.297 9.146 -19.385 1.00 95.50 89 ARG A C 1
ATOM 675 O O . ARG A 1 89 ? -4.301 8.932 -18.175 1.00 95.50 89 ARG A O 1
ATOM 682 N N . GLY A 1 90 ? -4.377 10.379 -19.884 1.00 91.69 90 GLY A N 1
ATOM 683 C CA . GLY A 1 90 ? -4.411 11.585 -19.054 1.00 91.69 90 GLY A CA 1
ATOM 684 C C . GLY A 1 90 ? -3.094 11.889 -18.326 1.00 91.69 90 GLY A C 1
ATOM 685 O O . GLY A 1 90 ? -3.120 12.502 -17.263 1.00 91.69 90 GLY A O 1
ATOM 686 N N . THR A 1 91 ? -1.949 11.464 -18.870 1.00 92.38 91 THR A N 1
ATOM 687 C CA . THR A 1 91 ? -0.603 11.717 -18.323 1.00 92.38 91 THR A CA 1
ATOM 688 C C . THR A 1 91 ? 0.239 12.587 -19.264 1.00 92.38 91 THR A C 1
ATOM 690 O O . THR A 1 91 ? -0.014 12.677 -20.466 1.00 92.38 91 THR A O 1
ATOM 693 N N . THR A 1 92 ? 1.265 13.244 -18.725 1.00 91.12 92 THR A N 1
ATOM 694 C CA . THR A 1 92 ? 2.275 13.995 -19.490 1.00 91.12 92 THR A CA 1
ATOM 695 C C . THR A 1 92 ? 3.509 13.153 -19.840 1.00 91.12 92 THR A C 1
ATOM 697 O O . THR A 1 92 ? 4.391 13.625 -20.560 1.00 91.12 92 THR A O 1
ATOM 700 N N . GLU A 1 93 ? 3.565 11.892 -19.397 1.00 93.00 93 GLU A N 1
ATOM 701 C CA . GLU A 1 93 ? 4.697 10.961 -19.548 1.00 93.00 93 GLU A CA 1
ATOM 702 C C . GLU A 1 93 ? 4.821 10.365 -20.963 1.00 93.00 93 GLU A C 1
ATOM 704 O O . GLU A 1 93 ? 4.817 9.152 -21.181 1.00 93.00 93 GLU A O 1
ATOM 709 N N . SER A 1 94 ? 4.940 11.234 -21.964 1.00 96.62 94 SER A N 1
ATOM 710 C CA . SER A 1 94 ? 5.035 10.820 -23.368 1.00 96.62 94 SER A CA 1
ATOM 711 C C . SER A 1 94 ? 6.262 9.964 -23.691 1.00 96.62 94 SER A C 1
ATOM 713 O O . SER A 1 94 ? 6.181 9.110 -24.572 1.00 96.62 94 SER A O 1
ATOM 715 N N . THR A 1 95 ? 7.374 10.140 -22.972 1.00 96.44 95 THR A N 1
ATOM 716 C CA . THR A 1 95 ? 8.587 9.349 -23.206 1.00 96.44 95 THR A CA 1
ATOM 717 C C . THR A 1 95 ? 8.451 7.916 -22.701 1.00 96.44 95 THR A C 1
ATOM 719 O O . THR A 1 95 ? 8.787 6.987 -23.429 1.00 96.44 95 THR A O 1
ATOM 722 N N . SER A 1 96 ? 7.876 7.720 -21.511 1.00 95.25 96 SER A N 1
ATOM 723 C CA . SER A 1 96 ? 7.579 6.386 -20.967 1.00 95.25 96 SER A CA 1
ATOM 724 C C . SER A 1 96 ? 6.576 5.636 -21.846 1.00 95.25 96 SER A C 1
ATOM 726 O O . SER A 1 96 ? 6.739 4.447 -22.115 1.00 95.25 96 SER A O 1
ATOM 728 N N . ALA A 1 97 ? 5.568 6.344 -22.364 1.00 97.69 97 ALA A N 1
ATOM 729 C CA . ALA A 1 97 ? 4.605 5.790 -23.310 1.00 97.69 97 ALA A CA 1
ATOM 730 C C . ALA A 1 97 ? 5.244 5.407 -24.661 1.00 97.69 97 ALA A C 1
ATOM 732 O O . ALA A 1 97 ? 4.918 4.360 -25.220 1.00 97.69 97 ALA A O 1
ATOM 733 N N . ALA A 1 98 ? 6.176 6.218 -25.178 1.00 98.00 98 ALA A N 1
ATOM 734 C CA . ALA A 1 98 ? 6.925 5.896 -26.395 1.00 98.00 98 ALA A CA 1
ATOM 735 C C . ALA A 1 98 ? 7.848 4.685 -26.198 1.00 98.00 98 ALA A C 1
ATOM 737 O O . ALA A 1 98 ? 7.904 3.816 -27.062 1.00 98.00 98 ALA A O 1
ATOM 738 N N . TRP A 1 99 ? 8.528 4.588 -25.053 1.00 97.56 99 TRP A N 1
ATOM 739 C CA . TRP A 1 99 ? 9.326 3.412 -24.715 1.00 97.56 99 TRP A CA 1
ATOM 740 C C . TRP A 1 99 ? 8.473 2.141 -24.651 1.00 97.56 99 TRP A C 1
ATOM 742 O O . TRP A 1 99 ? 8.847 1.143 -25.258 1.00 97.56 99 TRP A O 1
ATOM 752 N N . ALA A 1 100 ? 7.305 2.180 -24.002 1.00 98.12 100 ALA A N 1
ATOM 753 C CA . ALA A 1 100 ? 6.418 1.019 -23.918 1.00 98.12 100 ALA A CA 1
ATOM 754 C C . ALA A 1 100 ? 5.973 0.528 -25.310 1.00 98.12 100 ALA A C 1
ATOM 756 O O . ALA A 1 100 ? 6.015 -0.669 -25.587 1.00 98.12 100 ALA A O 1
ATOM 757 N N . LEU A 1 101 ? 5.624 1.445 -26.220 1.00 98.44 101 LEU A N 1
ATOM 758 C CA . LEU A 1 101 ? 5.346 1.103 -27.621 1.00 98.44 101 LEU A CA 1
ATOM 759 C C . LEU A 1 101 ? 6.574 0.517 -28.332 1.00 98.44 101 LEU A C 1
ATOM 761 O O . LEU A 1 101 ? 6.437 -0.445 -29.086 1.00 98.44 101 LEU A O 1
ATOM 765 N N . GLY A 1 102 ? 7.762 1.064 -28.068 1.00 98.06 102 GLY A N 1
ATOM 766 C CA . GLY A 1 102 ? 9.022 0.552 -28.601 1.00 98.06 102 GLY A CA 1
ATOM 767 C C . GLY A 1 102 ? 9.326 -0.874 -28.139 1.00 98.06 102 GLY A C 1
ATOM 768 O O . GLY A 1 102 ? 9.735 -1.695 -28.952 1.00 98.06 102 GLY A O 1
ATOM 769 N N . VAL A 1 103 ? 9.065 -1.204 -26.869 1.00 98.25 103 VAL A N 1
ATOM 770 C CA . VAL A 1 103 ? 9.219 -2.568 -26.331 1.00 98.25 103 VAL A CA 1
ATOM 771 C C . VAL A 1 103 ? 8.325 -3.557 -27.080 1.00 98.25 103 VAL A C 1
ATOM 773 O O . VAL A 1 103 ? 8.791 -4.623 -27.475 1.00 98.25 103 VAL A O 1
ATOM 776 N N . LEU A 1 104 ? 7.058 -3.202 -27.315 1.00 98.44 104 LEU A N 1
ATOM 777 C CA . LEU A 1 104 ? 6.135 -4.057 -28.065 1.00 98.44 104 LEU A CA 1
ATOM 778 C C . LEU A 1 104 ? 6.558 -4.197 -29.534 1.00 98.44 104 LEU A C 1
ATOM 780 O O . LEU A 1 104 ? 6.514 -5.296 -30.081 1.00 98.44 104 LEU A O 1
ATOM 784 N N . ALA A 1 105 ? 7.019 -3.111 -30.167 1.00 98.38 105 ALA A N 1
ATOM 785 C CA . ALA A 1 105 ? 7.522 -3.133 -31.541 1.00 98.38 105 ALA A CA 1
ATOM 786 C C . ALA A 1 105 ? 8.798 -3.979 -31.684 1.00 98.38 105 ALA A C 1
ATOM 788 O O . ALA A 1 105 ? 8.944 -4.705 -32.668 1.00 98.38 105 ALA A O 1
ATOM 789 N N . PHE A 1 106 ? 9.692 -3.928 -30.696 1.00 98.25 106 PHE A N 1
ATOM 790 C CA . PHE A 1 106 ? 10.870 -4.788 -30.610 1.00 98.25 106 PHE A CA 1
ATOM 791 C C . PHE A 1 106 ? 10.472 -6.261 -30.477 1.00 98.25 106 PHE A C 1
ATOM 793 O O . PHE A 1 106 ? 10.966 -7.102 -31.225 1.00 98.25 106 PHE A O 1
ATOM 800 N N . ALA A 1 107 ? 9.505 -6.568 -29.608 1.00 98.00 107 ALA A N 1
ATOM 801 C CA . ALA A 1 107 ? 9.038 -7.934 -29.383 1.00 98.00 107 ALA A CA 1
ATOM 802 C C . ALA A 1 107 ? 8.440 -8.602 -30.637 1.00 98.00 107 ALA A C 1
ATOM 804 O O . ALA A 1 107 ? 8.534 -9.816 -30.785 1.00 98.00 107 ALA A O 1
ATOM 805 N N . VAL A 1 108 ? 7.872 -7.823 -31.567 1.00 98.12 108 VAL A N 1
ATOM 806 C CA . VAL A 1 108 ? 7.379 -8.322 -32.869 1.00 98.12 108 VAL A CA 1
ATOM 807 C C . VAL A 1 108 ? 8.385 -8.154 -34.020 1.00 98.12 108 VAL A C 1
ATOM 809 O O . VAL A 1 108 ? 8.027 -8.327 -35.187 1.00 98.12 108 VAL A O 1
ATOM 812 N N . GLY A 1 109 ? 9.634 -7.782 -33.722 1.00 97.50 109 GLY A N 1
ATOM 813 C CA . GLY A 1 109 ? 10.710 -7.637 -34.707 1.00 97.50 109 GLY A CA 1
ATOM 814 C C . GLY A 1 109 ? 10.540 -6.461 -35.677 1.00 97.50 109 GLY A C 1
ATOM 815 O O . GLY A 1 109 ? 11.009 -6.533 -36.813 1.00 97.50 109 GLY A O 1
ATOM 816 N N . LYS A 1 110 ? 9.831 -5.398 -35.274 1.00 98.06 110 LYS A N 1
ATOM 817 C CA . LYS A 1 110 ? 9.628 -4.173 -36.075 1.00 98.06 110 LYS A CA 1
ATOM 818 C C . LYS A 1 110 ? 10.562 -3.026 -35.694 1.00 98.06 110 LYS A C 1
ATOM 820 O O . LYS A 1 110 ? 10.754 -2.134 -36.514 1.00 98.06 110 LYS A O 1
ATOM 825 N N . LEU A 1 111 ? 11.113 -3.051 -34.484 1.00 97.69 111 LEU A N 1
ATOM 826 C CA . LEU A 1 111 ? 12.089 -2.088 -33.973 1.00 97.69 111 LEU A CA 1
ATOM 827 C C . LEU A 1 111 ? 13.367 -2.836 -33.581 1.00 97.69 111 LEU A C 1
ATOM 829 O O . LEU A 1 111 ? 13.274 -3.956 -33.077 1.00 97.69 111 LEU A O 1
ATOM 833 N N . ASP A 1 112 ? 14.536 -2.240 -33.802 1.00 97.81 112 ASP A N 1
ATOM 834 C CA . ASP A 1 112 ? 15.802 -2.822 -33.359 1.00 97.81 112 ASP A CA 1
ATOM 835 C C . ASP A 1 112 ? 16.144 -2.449 -31.899 1.00 97.81 112 ASP A C 1
ATOM 837 O O . ASP A 1 112 ? 15.511 -1.601 -31.263 1.00 97.81 112 ASP A O 1
ATOM 841 N N . GLU A 1 113 ? 17.133 -3.137 -31.324 1.00 95.50 113 GLU A N 1
ATOM 842 C CA . GLU A 1 113 ? 17.544 -2.921 -29.930 1.00 95.50 113 GLU A CA 1
ATOM 843 C C . GLU A 1 113 ? 18.225 -1.554 -29.721 1.00 95.50 113 GLU A C 1
ATOM 845 O O . GLU A 1 113 ? 18.161 -0.980 -28.628 1.00 95.50 113 GLU A O 1
ATOM 850 N N . ALA A 1 114 ? 18.864 -1.011 -30.762 1.00 95.25 114 ALA A N 1
ATOM 851 C CA . ALA A 1 114 ? 19.568 0.265 -30.695 1.00 95.25 114 ALA A CA 1
ATOM 852 C C . ALA A 1 114 ? 18.578 1.429 -30.537 1.00 95.25 114 ALA A C 1
ATOM 854 O O . ALA A 1 114 ? 18.717 2.233 -29.610 1.00 95.25 114 ALA A O 1
ATOM 855 N N . ASP A 1 115 ? 17.532 1.455 -31.360 1.00 96.69 115 ASP A N 1
ATOM 856 C CA . ASP A 1 115 ? 16.451 2.434 -31.293 1.00 96.69 115 ASP A CA 1
ATOM 857 C C . ASP A 1 115 ? 15.675 2.316 -29.973 1.00 96.69 115 ASP A C 1
ATOM 859 O O . ASP A 1 115 ? 15.332 3.319 -29.337 1.00 96.69 115 ASP A O 1
ATOM 863 N N . LEU A 1 116 ? 15.438 1.088 -29.494 1.00 96.31 116 LEU A N 1
ATOM 864 C CA . LEU A 1 116 ? 14.800 0.869 -28.196 1.00 96.31 116 LEU A CA 1
ATOM 865 C C . LEU A 1 116 ? 15.648 1.409 -27.034 1.00 96.31 116 LEU A C 1
ATOM 867 O O . LEU A 1 116 ? 15.115 1.992 -26.082 1.00 96.31 116 LEU A O 1
ATOM 871 N N . THR A 1 117 ? 16.968 1.239 -27.110 1.00 94.00 117 THR A N 1
ATOM 872 C CA . THR A 1 117 ? 17.906 1.782 -26.121 1.00 94.00 117 THR A CA 1
ATOM 873 C C . THR A 1 117 ? 17.883 3.311 -26.128 1.00 94.00 117 THR A C 1
ATOM 875 O O . THR A 1 117 ? 17.871 3.921 -25.056 1.00 94.00 117 THR A O 1
ATOM 878 N N . GLU A 1 118 ? 17.785 3.942 -27.303 1.00 93.44 118 GLU A N 1
ATOM 879 C CA . GLU A 1 118 ? 17.609 5.395 -27.426 1.00 93.44 118 GLU A CA 1
ATOM 880 C C . GLU A 1 118 ? 16.294 5.866 -26.780 1.00 93.44 118 GLU A C 1
ATOM 882 O O . GLU A 1 118 ? 16.286 6.832 -26.010 1.00 93.44 118 GLU A O 1
ATOM 887 N N . LEU A 1 119 ? 15.183 5.160 -27.024 1.00 94.19 119 LEU A N 1
ATOM 888 C CA . LEU A 1 119 ? 13.893 5.462 -26.390 1.00 94.19 119 LEU A CA 1
ATOM 889 C C . LEU A 1 119 ? 13.956 5.335 -24.862 1.00 94.19 119 LEU A C 1
ATOM 891 O O . LEU A 1 119 ? 13.393 6.175 -24.157 1.00 94.19 119 LEU A O 1
ATOM 895 N N . ARG A 1 120 ? 14.667 4.327 -24.340 1.00 93.62 120 ARG A N 1
ATOM 896 C CA . ARG A 1 120 ? 14.855 4.149 -22.893 1.00 93.62 120 ARG A CA 1
ATOM 897 C C . ARG A 1 120 ? 15.728 5.247 -22.289 1.00 93.62 120 ARG A C 1
ATOM 899 O O . ARG A 1 120 ? 15.405 5.755 -21.219 1.00 93.62 120 ARG A O 1
ATOM 906 N N . ALA A 1 121 ? 16.805 5.638 -22.967 1.00 91.62 121 ALA A N 1
ATOM 907 C CA . ALA A 1 121 ? 17.678 6.718 -22.513 1.00 91.62 121 ALA A CA 1
ATOM 908 C C . ALA A 1 121 ? 16.918 8.047 -22.376 1.00 91.62 121 ALA A C 1
ATOM 910 O O . ALA A 1 121 ? 17.167 8.808 -21.444 1.00 91.62 121 ALA A O 1
ATOM 911 N N . ALA A 1 122 ? 15.938 8.294 -23.249 1.00 90.38 122 ALA A N 1
ATOM 912 C CA . ALA A 1 122 ? 15.101 9.486 -23.188 1.00 90.38 122 ALA A CA 1
ATOM 913 C C . ALA A 1 122 ? 14.153 9.529 -21.966 1.00 90.38 122 ALA A C 1
ATOM 915 O O . ALA A 1 122 ? 13.676 10.610 -21.618 1.00 90.38 122 ALA A O 1
ATOM 916 N N . MET A 1 123 ? 13.856 8.392 -21.315 1.00 87.25 123 MET A N 1
ATOM 917 C CA . MET A 1 123 ? 13.004 8.352 -20.113 1.00 87.25 123 MET A CA 1
ATOM 918 C C . MET A 1 123 ? 13.687 8.933 -18.876 1.00 87.25 123 MET A C 1
ATOM 920 O O . MET A 1 123 ? 12.997 9.352 -17.949 1.00 87.25 123 MET A O 1
ATOM 924 N N . VAL A 1 124 ? 15.022 8.934 -18.834 1.00 82.31 124 VAL A N 1
ATOM 925 C CA . VAL A 1 124 ? 15.766 9.479 -17.698 1.00 82.31 124 VAL A CA 1
ATOM 926 C C . VAL A 1 124 ? 15.577 10.997 -17.708 1.00 82.31 124 VAL A C 1
ATOM 928 O O . VAL A 1 124 ? 15.982 11.645 -18.679 1.00 82.31 124 VAL A O 1
ATOM 931 N N . PRO A 1 125 ? 14.960 11.591 -16.668 1.00 63.53 125 PRO A N 1
ATOM 932 C CA . PRO A 1 125 ? 14.857 13.036 -16.575 1.00 63.53 125 PRO A CA 1
ATOM 933 C C . PRO A 1 125 ? 16.266 13.611 -16.638 1.00 63.53 125 PRO A C 1
ATOM 935 O O . PRO A 1 125 ? 17.147 13.183 -15.892 1.00 63.53 125 PRO A O 1
ATOM 938 N N . VAL A 1 126 ? 16.494 14.575 -17.527 1.00 56.38 126 VAL A N 1
ATOM 939 C CA . VAL A 1 126 ? 17.748 15.330 -17.540 1.00 56.38 126 VAL A CA 1
ATOM 940 C C . VAL A 1 126 ? 17.738 16.244 -16.312 1.00 56.38 126 VAL A C 1
ATOM 942 O O . VAL A 1 126 ? 17.416 17.429 -16.393 1.00 56.38 126 VAL A O 1
ATOM 945 N N . GLU A 1 127 ? 18.030 15.680 -15.142 1.00 41.12 127 GLU A N 1
ATOM 946 C CA . GLU A 1 127 ? 18.341 16.441 -13.939 1.00 41.12 127 GLU A CA 1
ATOM 947 C C . GLU A 1 127 ? 19.612 17.251 -14.221 1.00 41.12 127 GLU A C 1
ATOM 949 O O . GLU A 1 127 ? 20.704 16.701 -14.349 1.00 41.12 127 GLU A O 1
ATOM 954 N N . GLY A 1 128 ? 19.470 18.575 -14.350 1.00 44.31 128 GLY A N 1
ATOM 955 C CA . GLY A 1 128 ? 20.612 19.489 -14.246 1.00 44.31 128 GLY A CA 1
ATOM 956 C C . GLY A 1 128 ? 20.830 20.518 -15.356 1.00 44.31 128 GLY A C 1
ATOM 957 O O . GLY A 1 128 ? 21.769 21.298 -15.237 1.00 44.31 128 GLY A O 1
ATOM 958 N N . LEU A 1 129 ? 19.988 20.629 -16.389 1.00 42.56 129 LEU A N 1
ATOM 959 C CA . LEU A 1 129 ? 20.095 21.738 -17.360 1.00 42.56 129 LEU A CA 1
ATOM 960 C C . LEU A 1 129 ? 19.234 22.946 -16.957 1.00 42.56 129 LEU A C 1
ATOM 962 O O . LEU A 1 129 ? 18.399 23.446 -17.709 1.00 42.56 129 LEU A O 1
ATOM 966 N N . ALA A 1 130 ? 19.478 23.453 -15.748 1.00 43.25 130 ALA A N 1
ATOM 967 C CA . ALA A 1 130 ? 19.119 24.820 -15.406 1.00 43.25 130 ALA A CA 1
ATOM 968 C C . ALA A 1 130 ? 20.049 25.784 -16.169 1.00 43.25 130 ALA A C 1
ATOM 970 O O . ALA A 1 130 ? 21.232 25.899 -15.871 1.00 43.25 130 ALA A O 1
ATOM 971 N N . ALA A 1 131 ? 19.488 26.454 -17.177 1.00 46.91 131 ALA A N 1
ATOM 972 C CA . ALA A 1 131 ? 19.887 27.762 -17.697 1.00 46.91 131 ALA A CA 1
ATOM 973 C C . ALA A 1 131 ? 21.401 28.061 -17.847 1.00 46.91 131 ALA A C 1
ATOM 975 O O . ALA A 1 131 ? 21.983 28.808 -17.065 1.00 46.91 131 ALA A O 1
ATOM 976 N N . GLN A 1 132 ? 21.991 27.666 -18.978 1.00 40.91 132 GLN A N 1
ATOM 977 C CA . GLN A 1 132 ? 22.938 28.552 -19.669 1.00 40.91 132 GLN A CA 1
ATOM 978 C C . GLN A 1 132 ? 22.256 29.164 -20.893 1.00 40.91 132 GLN A C 1
ATOM 980 O O . GLN A 1 132 ? 22.535 28.826 -22.039 1.00 40.91 132 GLN A O 1
ATOM 985 N N . VAL A 1 133 ? 21.347 30.107 -20.640 1.00 40.50 133 VAL A N 1
ATOM 986 C CA . VAL A 1 133 ? 21.016 31.134 -21.632 1.00 40.50 133 VAL A CA 1
ATOM 987 C C . VAL A 1 133 ? 22.097 32.205 -21.506 1.00 40.50 133 VAL A C 1
ATOM 989 O O . VAL A 1 133 ? 21.940 33.199 -20.803 1.00 40.50 133 VAL A O 1
ATOM 992 N N . VAL A 1 134 ? 23.244 31.967 -22.142 1.00 43.25 134 VAL A N 1
ATOM 993 C CA . VAL A 1 134 ? 24.216 33.032 -22.401 1.00 43.25 134 VAL A CA 1
ATOM 994 C C . VAL A 1 134 ? 23.583 33.938 -23.451 1.00 43.25 134 VAL A C 1
ATOM 996 O O . VAL A 1 134 ? 23.327 33.513 -24.579 1.00 43.25 134 VAL A O 1
ATOM 999 N N . GLY A 1 135 ? 23.270 35.171 -23.051 1.00 38.31 135 GLY A N 1
ATOM 1000 C CA . GLY A 1 135 ? 22.708 36.193 -23.922 1.00 38.31 135 GLY A CA 1
ATOM 1001 C C . GLY A 1 135 ? 23.586 36.396 -25.153 1.00 38.31 135 GLY A C 1
ATOM 1002 O O . GLY A 1 135 ? 24.710 36.884 -25.057 1.00 38.31 135 GLY A O 1
ATOM 1003 N N . ARG A 1 136 ? 23.062 36.019 -26.319 1.00 37.34 136 ARG A N 1
ATOM 1004 C CA . ARG A 1 136 ? 23.635 36.410 -27.604 1.00 37.34 136 ARG A CA 1
ATOM 1005 C C . ARG A 1 136 ? 23.228 37.871 -27.853 1.00 37.34 136 ARG A C 1
ATOM 1007 O O . ARG A 1 136 ? 22.034 38.159 -27.754 1.00 37.34 136 ARG A O 1
ATOM 1014 N N . PRO A 1 137 ? 24.166 38.793 -28.136 1.00 40.44 137 PRO A N 1
ATOM 1015 C CA . PRO A 1 137 ? 23.827 40.173 -28.458 1.00 40.44 137 PRO A CA 1
ATOM 1016 C C . PRO A 1 137 ? 22.944 40.192 -29.705 1.00 40.44 137 PRO A C 1
ATOM 1018 O O . PRO A 1 137 ? 23.257 39.542 -30.703 1.00 40.44 137 PRO A O 1
ATOM 1021 N N . VAL A 1 138 ? 21.822 40.899 -29.624 1.00 39.81 138 VAL A N 1
ATOM 1022 C CA . VAL A 1 138 ? 20.957 41.152 -30.773 1.00 39.81 138 VAL A CA 1
ATOM 1023 C C . VAL A 1 138 ? 21.591 42.307 -31.539 1.00 39.81 138 VAL A C 1
ATOM 1025 O O . VAL A 1 138 ? 21.522 43.450 -31.090 1.00 39.81 138 VAL A O 1
ATOM 1028 N N . ASP A 1 139 ? 22.247 42.013 -32.660 1.00 40.94 139 ASP A N 1
ATOM 1029 C CA . ASP A 1 139 ? 22.653 43.056 -33.599 1.00 40.94 139 ASP A CA 1
ATOM 1030 C C . ASP A 1 139 ? 21.400 43.693 -34.208 1.00 40.94 139 ASP A C 1
ATOM 1032 O O . ASP A 1 139 ? 20.496 43.015 -34.707 1.00 40.94 139 ASP A O 1
ATOM 1036 N N . ALA A 1 140 ? 21.345 45.020 -34.119 1.00 46.88 140 ALA A N 1
ATOM 1037 C CA . ALA A 1 140 ? 20.282 45.848 -34.656 1.00 46.88 140 ALA A CA 1
ATOM 1038 C C . ALA A 1 140 ? 20.218 45.707 -36.185 1.00 46.88 140 ALA A C 1
ATOM 1040 O O . ALA A 1 140 ? 21.124 46.136 -36.901 1.00 46.88 140 ALA A O 1
ATOM 1041 N N . VAL A 1 141 ? 19.126 45.130 -36.689 1.00 44.28 141 VAL A N 1
ATOM 1042 C CA . VAL A 1 141 ? 18.799 45.152 -38.117 1.00 44.28 141 VAL A CA 1
ATOM 1043 C C . VAL A 1 141 ? 18.119 46.481 -38.428 1.00 44.28 141 VAL A C 1
ATOM 1045 O O . VAL A 1 141 ? 17.084 46.818 -37.857 1.00 44.28 141 VAL A O 1
ATOM 1048 N N . ALA A 1 142 ? 18.760 47.238 -39.314 1.00 42.16 142 ALA A N 1
ATOM 1049 C CA . ALA A 1 142 ? 18.316 48.526 -39.815 1.00 42.16 142 ALA A CA 1
ATOM 1050 C C . ALA A 1 142 ? 17.042 48.421 -40.673 1.00 42.16 142 ALA A C 1
ATOM 1052 O O . ALA A 1 142 ? 16.847 47.463 -41.422 1.00 42.16 142 ALA A O 1
ATOM 1053 N N . ASP A 1 143 ? 16.225 49.470 -40.577 1.00 47.62 143 ASP A N 1
ATOM 1054 C CA . ASP A 1 143 ? 15.113 49.805 -41.464 1.00 47.62 143 ASP A CA 1
ATOM 1055 C C . ASP A 1 143 ? 15.497 49.762 -42.953 1.00 47.62 143 ASP A C 1
ATOM 1057 O O . ASP A 1 143 ? 16.523 50.314 -43.359 1.00 47.62 143 ASP A O 1
ATOM 1061 N N . GLY A 1 144 ? 14.600 49.224 -43.789 1.00 40.94 144 GLY A N 1
ATOM 1062 C CA . GLY A 1 144 ? 14.594 49.535 -45.219 1.00 40.94 144 GLY A CA 1
ATOM 1063 C C . GLY A 1 144 ? 13.843 48.562 -46.131 1.00 40.94 144 GLY A C 1
ATOM 1064 O O . GLY A 1 144 ? 14.414 47.576 -46.583 1.00 40.94 144 GLY A O 1
ATOM 1065 N N . GLY A 1 145 ? 12.616 48.928 -46.529 1.00 41.84 145 GLY A N 1
ATOM 1066 C CA . GLY A 1 145 ? 12.081 48.595 -47.861 1.00 41.84 145 GLY A CA 1
ATOM 1067 C C . GLY A 1 145 ? 10.681 47.956 -47.908 1.00 41.84 145 GLY A C 1
ATOM 1068 O O . GLY A 1 145 ? 10.485 46.885 -47.338 1.00 41.84 145 GLY A O 1
ATOM 1069 N N . PRO A 1 146 ? 9.705 48.545 -48.634 1.00 48.56 146 PRO A N 1
ATOM 1070 C CA . PRO A 1 146 ? 8.392 47.940 -48.835 1.00 48.56 146 PRO A CA 1
ATOM 1071 C C . PRO A 1 146 ? 8.462 46.864 -49.929 1.00 48.56 146 PRO A C 1
ATOM 1073 O O . PRO A 1 146 ? 8.796 47.160 -51.077 1.00 48.56 146 PRO A O 1
ATOM 1076 N N . LEU A 1 147 ? 8.116 45.618 -49.594 1.00 42.06 147 LEU A N 1
ATOM 1077 C CA . LEU A 1 147 ? 7.942 44.543 -50.573 1.00 42.06 147 LEU A CA 1
ATOM 1078 C C . LEU A 1 147 ? 6.461 44.343 -50.908 1.00 42.06 147 LEU A C 1
ATOM 1080 O O . LEU A 1 147 ? 5.587 44.327 -50.043 1.00 42.06 147 LEU A O 1
ATOM 1084 N N . ALA A 1 148 ? 6.217 44.247 -52.212 1.00 43.41 148 ALA A N 1
ATOM 1085 C CA . ALA A 1 148 ? 4.925 44.231 -52.873 1.00 43.41 148 ALA A CA 1
ATOM 1086 C C . ALA A 1 148 ? 4.017 43.068 -52.439 1.00 43.41 148 ALA A C 1
ATOM 1088 O O . ALA A 1 148 ? 4.459 41.938 -52.239 1.00 43.41 148 ALA A O 1
ATOM 1089 N N . ALA A 1 149 ? 2.717 43.355 -52.364 1.00 38.50 149 ALA A N 1
ATOM 1090 C CA . ALA A 1 149 ? 1.674 42.373 -52.118 1.00 38.50 149 ALA A CA 1
ATOM 1091 C C . ALA A 1 149 ? 1.470 41.470 -53.347 1.00 38.50 149 ALA A C 1
ATOM 1093 O O . ALA A 1 149 ? 0.982 41.919 -54.384 1.00 38.50 149 ALA A O 1
ATOM 1094 N N . THR A 1 150 ? 1.786 40.183 -53.216 1.00 37.78 150 THR A N 1
ATOM 1095 C CA . THR A 1 150 ? 1.412 39.165 -54.205 1.00 37.78 150 THR A CA 1
ATOM 1096 C C . THR A 1 150 ? 0.046 38.590 -53.837 1.00 37.78 150 THR A C 1
ATOM 1098 O O . THR A 1 150 ? -0.115 37.890 -52.839 1.00 37.78 150 THR A O 1
ATOM 1101 N N . THR A 1 151 ? -0.968 38.907 -54.641 1.00 37.84 151 THR A N 1
ATOM 1102 C CA . THR A 1 151 ? -2.331 38.380 -54.515 1.00 37.84 151 THR A CA 1
ATOM 1103 C C . THR A 1 151 ? -2.368 36.905 -54.927 1.00 37.84 151 THR A C 1
ATOM 1105 O O . THR A 1 151 ? -2.221 36.582 -56.104 1.00 37.84 151 THR A O 1
ATOM 1108 N N . VAL A 1 152 ? -2.600 35.997 -53.974 1.00 46.41 152 VAL A N 1
ATOM 1109 C CA . VAL A 1 152 ? -2.880 34.580 -54.261 1.00 46.41 152 VAL A CA 1
ATOM 1110 C C . VAL A 1 152 ? -4.382 34.401 -54.503 1.00 46.41 152 VAL A C 1
ATOM 1112 O O . VAL A 1 152 ? -5.217 34.708 -53.653 1.00 46.41 152 VAL A O 1
ATOM 1115 N N . LYS A 1 153 ? -4.722 33.914 -55.699 1.00 39.88 153 LYS A N 1
ATOM 1116 C CA . LYS A 1 153 ? -6.084 33.666 -56.187 1.00 39.88 153 LYS A CA 1
ATOM 1117 C C . LYS A 1 153 ? -6.663 32.404 -55.526 1.00 39.88 153 LYS A C 1
ATOM 1119 O O . LYS A 1 153 ? -6.161 31.305 -55.740 1.00 39.88 153 LYS A O 1
ATOM 1124 N N . ARG A 1 154 ? -7.723 32.570 -54.728 1.00 41.91 154 ARG A N 1
ATOM 1125 C CA . ARG A 1 154 ? -8.502 31.495 -54.082 1.00 41.91 154 ARG A CA 1
ATOM 1126 C C . ARG A 1 154 ? -9.275 30.675 -55.143 1.00 41.91 154 ARG A C 1
ATOM 1128 O O . ARG A 1 154 ? -9.951 31.298 -55.965 1.00 41.91 154 ARG A O 1
ATOM 1135 N N . PRO A 1 155 ? -9.225 29.327 -55.152 1.00 41.56 155 PRO A N 1
ATOM 1136 C CA . PRO A 1 155 ? -10.054 28.514 -56.044 1.00 41.56 155 PRO A CA 1
ATOM 1137 C C . PRO A 1 155 ? -11.532 28.554 -55.635 1.00 41.56 155 PRO A C 1
ATOM 1139 O O . PRO A 1 155 ? -11.855 28.608 -54.448 1.00 41.56 155 PRO A O 1
ATOM 1142 N N . ALA A 1 156 ? -12.414 28.539 -56.634 1.00 42.75 156 ALA A N 1
ATOM 1143 C CA . ALA A 1 156 ? -13.861 28.627 -56.485 1.00 42.75 156 ALA A CA 1
ATOM 1144 C C . ALA A 1 156 ? -14.474 27.323 -55.946 1.00 42.75 156 ALA A C 1
ATOM 1146 O O . ALA A 1 156 ? -14.161 26.231 -56.416 1.00 42.75 156 ALA A O 1
ATOM 1147 N N . THR A 1 157 ? -15.377 27.464 -54.978 1.00 41.94 157 THR A N 1
ATOM 1148 C CA . THR A 1 157 ? -16.234 26.401 -54.445 1.00 41.94 157 THR A CA 1
ATOM 1149 C C . THR A 1 157 ? -17.383 26.134 -55.422 1.00 41.94 157 THR A C 1
ATOM 1151 O O . THR A 1 157 ? -18.074 27.066 -55.828 1.00 41.94 157 THR A O 1
ATOM 1154 N N . VAL A 1 158 ? -17.578 24.870 -55.803 1.00 50.22 158 VAL A N 1
ATOM 1155 C CA . VAL A 1 158 ? -18.718 24.407 -56.612 1.00 50.22 158 VAL A CA 1
ATOM 1156 C C . VAL A 1 158 ? -19.935 24.210 -55.692 1.00 50.22 158 VAL A C 1
ATOM 1158 O O . VAL A 1 158 ? -19.774 23.585 -54.642 1.00 50.22 158 VAL A O 1
ATOM 1161 N N . PRO A 1 159 ? -21.133 24.720 -56.037 1.00 49.47 159 PRO A N 1
ATOM 1162 C CA . PRO A 1 159 ? -22.351 24.473 -55.273 1.00 49.47 159 PRO A CA 1
ATOM 1163 C C . PRO A 1 159 ? -22.974 23.128 -55.675 1.00 49.47 159 PRO A C 1
ATOM 1165 O O . PRO A 1 159 ? -23.100 22.828 -56.860 1.00 49.47 159 PRO A O 1
ATOM 1168 N N . ILE A 1 160 ? -23.372 22.330 -54.684 1.00 51.75 160 ILE A N 1
ATOM 1169 C CA . ILE A 1 160 ? -24.244 21.165 -54.873 1.00 51.75 160 ILE A CA 1
ATOM 1170 C C . ILE A 1 160 ? -25.651 21.605 -54.456 1.00 51.75 160 ILE A C 1
ATOM 1172 O O . ILE A 1 160 ? -25.844 22.037 -53.320 1.00 51.75 160 ILE A O 1
ATOM 1176 N N . GLU A 1 161 ? -26.591 21.550 -55.400 1.00 45.69 161 GLU A N 1
ATOM 1177 C CA . GLU A 1 161 ? -28.020 21.799 -55.189 1.00 45.69 161 GLU A CA 1
ATOM 1178 C C . GLU A 1 161 ? -28.736 20.582 -54.580 1.00 45.69 161 GLU A C 1
ATOM 1180 O O . GLU A 1 161 ? -28.362 19.430 -54.802 1.00 45.69 161 GLU A O 1
ATOM 1185 N N . ASP A 1 162 ? -29.774 20.911 -53.808 1.00 39.66 162 ASP A N 1
ATOM 1186 C CA . ASP A 1 162 ? -30.756 20.072 -53.118 1.00 39.66 162 ASP A CA 1
ATOM 1187 C C . ASP A 1 162 ? -31.485 19.051 -54.011 1.00 39.66 162 ASP A C 1
ATOM 1189 O O . ASP A 1 162 ? -31.976 19.395 -55.086 1.00 39.66 162 ASP A O 1
ATOM 1193 N N . GLU A 1 163 ? -31.763 17.863 -53.458 1.00 39.75 163 GLU A N 1
ATOM 1194 C CA . GLU A 1 163 ? -32.991 17.129 -53.786 1.00 39.75 163 GLU A CA 1
ATOM 1195 C C . GLU A 1 163 ? -33.664 16.556 -52.523 1.00 39.75 163 GLU A C 1
ATOM 1197 O O . GLU A 1 163 ? -33.050 15.962 -51.637 1.00 39.75 163 GLU A O 1
ATOM 1202 N N . LEU A 1 164 ? -34.967 16.821 -52.451 1.00 47.66 164 LEU A N 1
ATOM 1203 C CA . LEU A 1 164 ? -35.901 16.665 -51.341 1.00 47.66 164 LEU A CA 1
ATOM 1204 C C . LEU A 1 164 ? -36.235 15.206 -50.986 1.00 47.66 164 LEU A C 1
ATOM 1206 O O . LEU A 1 164 ? -36.582 14.424 -51.864 1.00 47.66 164 LEU A O 1
ATOM 1210 N N . ALA A 1 165 ? -36.410 14.918 -49.690 1.00 35.94 165 ALA A N 1
ATOM 1211 C CA . ALA A 1 165 ? -37.490 14.032 -49.232 1.00 35.94 165 ALA A CA 1
ATOM 1212 C C . ALA A 1 165 ? -37.911 14.317 -47.777 1.00 35.94 165 ALA A C 1
ATOM 1214 O O . ALA A 1 165 ? -37.149 14.204 -46.822 1.00 35.94 165 ALA A O 1
ATOM 1215 N N . GLN A 1 166 ? -39.180 14.694 -47.639 1.00 40.66 166 GLN A N 1
ATOM 1216 C CA . GLN A 1 166 ? -39.916 15.029 -46.421 1.00 40.66 166 GLN A CA 1
ATOM 1217 C C . GLN A 1 166 ? -40.322 13.784 -45.609 1.00 40.66 166 GLN A C 1
ATOM 1219 O O . GLN A 1 166 ? -40.659 12.774 -46.224 1.00 40.66 166 GLN A O 1
ATOM 1224 N N . ARG A 1 167 ? -40.474 13.918 -44.270 1.00 32.22 167 ARG A N 1
ATOM 1225 C CA . ARG A 1 167 ? -41.657 13.539 -43.423 1.00 32.22 167 ARG A CA 1
ATOM 1226 C C . ARG A 1 167 ? -41.301 13.464 -41.906 1.00 32.22 167 ARG A C 1
ATOM 1228 O O . ARG A 1 167 ? -40.128 13.534 -41.577 1.00 32.22 167 ARG A O 1
ATOM 1235 N N . PRO A 1 168 ? -42.265 13.442 -40.950 1.00 43.22 168 PRO A N 1
ATOM 1236 C CA . PRO A 1 168 ? -42.953 14.625 -40.433 1.00 43.22 168 PRO A CA 1
ATOM 1237 C C . PRO A 1 168 ? -42.860 14.790 -38.893 1.00 43.22 168 PRO A C 1
ATOM 1239 O O . PRO A 1 168 ? -42.442 13.918 -38.141 1.00 43.22 168 PRO A O 1
ATOM 1242 N N . ARG A 1 169 ? -43.324 15.959 -38.439 1.00 48.94 169 ARG A N 1
ATOM 1243 C CA . ARG A 1 169 ? -43.373 16.472 -37.059 1.00 48.94 169 ARG A CA 1
ATOM 1244 C C . ARG A 1 169 ? -44.419 15.791 -36.154 1.00 48.94 169 ARG A C 1
ATOM 1246 O O . ARG A 1 169 ? -45.546 15.572 -36.589 1.00 48.94 169 ARG A O 1
ATOM 1253 N N . ARG A 1 170 ? -44.112 15.701 -34.851 1.00 34.91 170 ARG A N 1
ATOM 1254 C CA . ARG A 1 170 ? -45.020 15.960 -33.700 1.00 34.91 170 ARG A CA 1
ATOM 1255 C C . ARG A 1 170 ? -44.152 16.593 -32.597 1.00 34.91 170 ARG A C 1
ATOM 1257 O O . ARG A 1 170 ? -43.235 15.939 -32.135 1.00 34.91 170 ARG A O 1
ATOM 1264 N N . ALA A 1 171 ? -44.160 17.894 -32.297 1.00 35.97 171 ALA A N 1
ATOM 12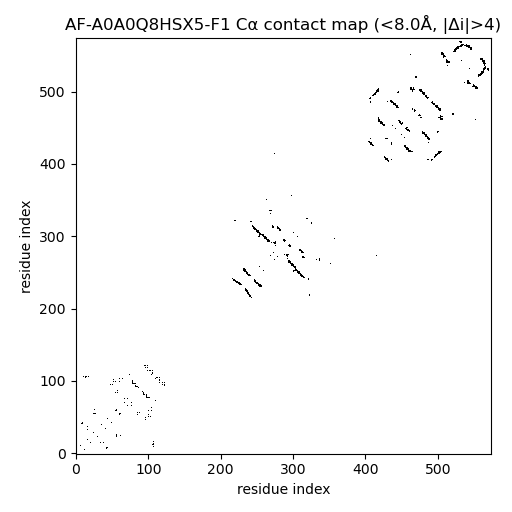65 C CA . ALA A 1 171 ? -45.217 18.810 -31.848 1.00 35.97 171 ALA A CA 1
ATOM 1266 C C . ALA A 1 171 ? -45.839 18.418 -30.494 1.00 35.97 171 ALA A C 1
ATOM 1268 O O . ALA A 1 171 ? -46.716 17.564 -30.431 1.00 35.97 171 ALA A O 1
ATOM 1269 N N . GLY A 1 172 ? -45.400 19.115 -29.441 1.00 29.70 172 GLY A N 1
ATOM 1270 C CA . GLY A 1 172 ? -45.998 19.144 -28.105 1.00 29.70 172 GLY A CA 1
ATOM 1271 C C . GLY A 1 172 ? -45.436 20.326 -27.310 1.00 29.70 172 GLY A C 1
ATOM 1272 O O . GLY A 1 172 ? -44.442 20.190 -26.611 1.00 29.70 172 GLY A O 1
ATOM 1273 N N . ARG A 1 173 ? -46.030 21.508 -27.513 1.00 36.50 173 ARG A N 1
ATOM 1274 C CA . ARG A 1 173 ? -45.782 22.777 -26.802 1.00 36.50 173 ARG A CA 1
ATOM 1275 C C . ARG A 1 173 ? -46.567 22.819 -25.487 1.00 36.50 173 ARG A C 1
ATOM 1277 O O . ARG A 1 173 ? -47.730 22.447 -25.530 1.00 36.50 173 ARG A O 1
ATOM 1284 N N . THR A 1 174 ? -45.996 23.458 -24.460 1.00 29.38 174 THR A N 1
ATOM 1285 C CA . THR A 1 174 ? -46.615 24.508 -23.596 1.00 29.38 174 THR A CA 1
ATOM 1286 C C . THR A 1 174 ? -45.520 25.024 -22.638 1.00 29.38 174 THR A C 1
ATOM 1288 O O . THR A 1 174 ? -44.961 24.203 -21.926 1.00 29.38 174 THR A O 1
ATOM 1291 N N . LEU A 1 175 ? -44.939 26.234 -22.717 1.00 30.17 175 LEU A N 1
ATOM 1292 C CA . LEU A 1 175 ? -45.396 27.642 -22.595 1.00 30.17 175 LEU A CA 1
ATOM 1293 C C . LEU A 1 175 ? -45.840 28.092 -21.185 1.00 30.17 175 LEU A C 1
ATOM 1295 O O . LEU A 1 175 ? -46.788 27.528 -20.654 1.00 30.17 175 LEU A O 1
ATOM 1299 N N . LEU A 1 176 ? -45.191 29.186 -20.730 1.00 29.00 176 LEU A N 1
ATOM 1300 C CA . LEU A 1 176 ? -45.491 30.209 -19.689 1.00 29.00 176 LEU A CA 1
ATOM 1301 C C . LEU A 1 176 ? -44.363 30.283 -18.637 1.00 29.00 176 LEU A C 1
ATOM 1303 O O . LEU A 1 176 ? -44.183 29.338 -17.885 1.00 29.00 176 LEU A O 1
ATOM 1307 N N . ALA A 1 177 ? -43.436 31.252 -18.610 1.00 26.34 177 ALA A N 1
ATOM 1308 C CA . ALA A 1 177 ? -43.470 32.726 -18.705 1.00 26.34 177 ALA A CA 1
ATOM 1309 C C . ALA A 1 177 ? -44.088 33.423 -17.481 1.00 26.34 177 ALA A C 1
ATOM 1311 O O . ALA A 1 177 ? -45.288 33.300 -17.294 1.00 26.34 177 ALA A O 1
ATOM 1312 N N . VAL A 1 178 ? -43.251 34.158 -16.726 1.00 24.70 178 VAL A N 1
ATOM 1313 C CA . VAL A 1 178 ? -43.387 35.506 -16.095 1.00 24.70 178 VAL A CA 1
ATOM 1314 C C . VAL A 1 178 ? -42.026 35.739 -15.388 1.00 24.70 178 VAL A C 1
ATOM 1316 O O . VAL A 1 178 ? -41.598 34.870 -14.640 1.00 24.70 178 VAL A O 1
ATOM 1319 N N . GLY A 1 179 ? -41.169 36.704 -15.762 1.00 25.19 179 GLY A N 1
ATOM 1320 C CA . GLY A 1 179 ? -41.233 38.148 -15.434 1.00 25.19 179 GLY A CA 1
ATOM 1321 C C . GLY A 1 179 ? -40.666 38.394 -14.013 1.00 25.19 179 GLY A C 1
ATOM 1322 O O . GLY A 1 179 ? -41.053 37.675 -13.110 1.00 25.19 179 GLY A O 1
ATOM 1323 N N .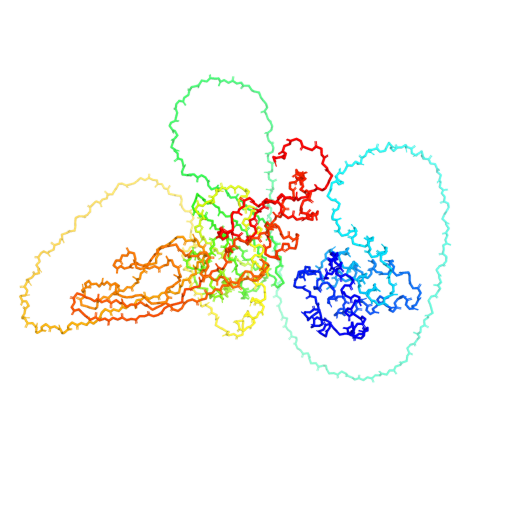 ALA A 1 180 ? -39.785 39.341 -13.675 1.00 27.39 180 ALA A N 1
ATOM 1324 C CA . ALA A 1 180 ? -39.326 40.561 -14.321 1.00 27.39 180 ALA A CA 1
ATOM 1325 C C . ALA A 1 180 ? -38.122 41.175 -13.540 1.00 27.39 180 ALA A C 1
ATOM 1327 O O . ALA A 1 180 ? -38.033 41.013 -12.330 1.00 27.39 180 ALA A O 1
ATOM 1328 N N . VAL A 1 181 ? -37.295 41.941 -14.267 1.00 23.44 181 VAL A N 1
ATOM 1329 C CA . VAL A 1 181 ? -36.632 43.228 -13.925 1.00 23.44 181 VAL A CA 1
ATOM 1330 C C . VAL A 1 181 ? -35.462 43.312 -12.911 1.00 23.44 181 VAL A C 1
ATOM 1332 O O . VAL A 1 181 ? -35.472 42.818 -11.793 1.00 23.44 181 VAL A O 1
ATOM 1335 N N . VAL A 1 182 ? -34.461 44.051 -13.403 1.00 30.81 182 VAL A N 1
ATOM 1336 C CA . VAL A 1 182 ? -33.144 44.487 -12.912 1.00 30.81 182 VAL A CA 1
ATOM 1337 C C . VAL A 1 182 ? -33.218 45.592 -11.845 1.00 30.81 182 VAL A C 1
ATOM 1339 O O . VAL A 1 182 ? -34.005 46.519 -12.010 1.00 30.81 182 VAL A O 1
ATOM 1342 N N . ALA A 1 183 ? -32.291 45.599 -10.874 1.00 26.11 183 ALA A N 1
ATOM 1343 C CA . ALA A 1 183 ? -31.702 46.837 -10.339 1.00 26.11 183 ALA A CA 1
ATOM 1344 C C . ALA A 1 183 ? -30.320 46.602 -9.693 1.00 26.11 183 ALA A C 1
ATOM 1346 O O . ALA A 1 183 ? -30.120 45.675 -8.914 1.00 26.11 183 ALA A O 1
ATOM 1347 N N . LEU A 1 184 ? -29.387 47.477 -10.070 1.00 26.95 184 LEU A N 1
ATOM 1348 C CA . LEU A 1 184 ? -27.989 47.617 -9.658 1.00 26.95 184 LEU A CA 1
ATOM 1349 C C . LEU A 1 184 ? -27.794 47.796 -8.148 1.00 26.95 184 LEU A C 1
ATOM 1351 O O . LEU A 1 184 ? -28.499 48.603 -7.554 1.00 26.95 184 LEU A O 1
ATOM 1355 N N . LEU A 1 185 ? -26.703 47.241 -7.606 1.00 25.14 185 LEU A N 1
ATOM 1356 C CA . LEU A 1 185 ? -25.862 47.964 -6.647 1.00 25.14 185 LEU A CA 1
ATOM 1357 C C . LEU A 1 185 ? -24.379 47.665 -6.891 1.00 25.14 185 LEU A C 1
ATOM 1359 O O . LEU A 1 185 ? -23.934 46.520 -6.921 1.00 25.14 185 LEU A O 1
ATOM 1363 N N . ALA A 1 186 ? -23.652 48.757 -7.101 1.00 25.98 186 ALA A N 1
ATOM 1364 C CA . ALA A 1 186 ? -22.209 48.854 -7.148 1.00 25.98 186 ALA A CA 1
ATOM 1365 C C . ALA A 1 186 ? -21.622 48.919 -5.727 1.00 25.98 186 ALA A C 1
ATOM 1367 O O . ALA A 1 186 ? -22.262 49.420 -4.805 1.00 25.98 186 ALA A O 1
ATOM 1368 N N . GLY A 1 187 ? -20.377 48.467 -5.597 1.00 24.38 187 GLY A N 1
ATOM 1369 C CA . GLY A 1 187 ? -19.537 48.534 -4.398 1.00 24.38 187 GLY A CA 1
ATOM 1370 C C . GLY A 1 187 ? -18.573 47.347 -4.449 1.00 24.38 187 GLY A C 1
ATOM 1371 O O . GLY A 1 187 ? -18.989 46.220 -4.241 1.00 24.38 187 GLY A O 1
ATOM 1372 N N . GLY A 1 188 ? -17.321 47.464 -4.885 1.00 23.23 188 GLY A N 1
ATOM 1373 C CA . GLY A 1 188 ? -16.353 48.487 -4.518 1.00 23.23 188 GLY A CA 1
ATOM 1374 C C . GLY A 1 188 ? -15.551 47.971 -3.324 1.00 23.23 188 GLY A C 1
ATOM 1375 O O . GLY A 1 188 ? -15.854 48.332 -2.196 1.00 23.23 188 GLY A O 1
ATOM 1376 N N . ILE A 1 189 ? -14.547 47.120 -3.566 1.00 27.36 189 ILE A N 1
ATOM 1377 C CA . ILE A 1 189 ? -13.486 46.850 -2.587 1.00 27.36 189 ILE A CA 1
ATOM 1378 C C . ILE A 1 189 ? -12.156 47.147 -3.270 1.00 27.36 189 ILE A C 1
ATOM 1380 O O . ILE A 1 189 ? -11.743 46.470 -4.210 1.00 27.36 189 ILE A O 1
ATOM 1384 N N . ALA A 1 190 ? -11.536 48.223 -2.798 1.00 27.30 190 ALA A N 1
ATOM 1385 C CA . ALA A 1 190 ? -10.185 48.628 -3.125 1.00 27.30 190 ALA A CA 1
ATOM 1386 C C . ALA A 1 190 ? -9.185 47.725 -2.388 1.00 27.30 190 ALA A C 1
ATOM 1388 O O . ALA A 1 190 ? -9.286 47.535 -1.177 1.00 27.30 190 ALA A O 1
ATOM 1389 N N . PHE A 1 191 ? -8.198 47.210 -3.119 1.00 28.81 191 PHE A N 1
ATOM 1390 C CA . PHE A 1 191 ? -6.973 46.660 -2.548 1.00 28.81 191 PHE A CA 1
ATOM 1391 C C . PHE A 1 191 ? -6.021 47.822 -2.246 1.00 28.81 191 PHE A C 1
ATOM 1393 O O . PHE A 1 191 ? -5.549 48.491 -3.163 1.00 28.81 191 PHE A O 1
ATOM 1400 N N . ALA A 1 192 ? -5.737 48.062 -0.967 1.00 28.80 192 ALA A N 1
ATOM 1401 C CA . ALA A 1 192 ? -4.651 48.934 -0.537 1.00 28.80 192 ALA A CA 1
ATOM 1402 C C . ALA A 1 192 ? -3.454 48.067 -0.124 1.00 28.80 192 ALA A C 1
ATOM 1404 O O . ALA A 1 192 ? -3.383 47.569 0.996 1.00 28.80 192 ALA A O 1
ATOM 1405 N N . SER A 1 193 ? -2.511 47.878 -1.046 1.00 32.31 193 SER A N 1
ATOM 1406 C CA . SER A 1 193 ? -1.164 47.388 -0.752 1.00 32.31 193 SER A CA 1
ATOM 1407 C C . SER A 1 193 ? -0.272 48.586 -0.417 1.00 32.31 193 SER A C 1
ATOM 1409 O O . SER A 1 193 ? 0.221 49.272 -1.313 1.00 32.31 193 SER A O 1
ATOM 1411 N N . GLY A 1 194 ? -0.094 48.862 0.874 1.00 25.23 194 GLY A N 1
ATOM 1412 C CA . GLY A 1 194 ? 0.861 49.854 1.361 1.00 25.23 194 GLY A CA 1
ATOM 1413 C C . GLY A 1 194 ? 2.258 49.253 1.474 1.00 25.23 194 GLY A C 1
ATOM 1414 O O . GLY A 1 194 ? 2.551 48.549 2.434 1.00 25.23 194 GLY A O 1
ATOM 1415 N N . TRP A 1 195 ? 3.116 49.542 0.495 1.00 38.12 195 TRP A N 1
ATOM 1416 C CA . TRP A 1 195 ? 4.569 49.500 0.657 1.00 38.12 195 TRP A CA 1
ATOM 1417 C C . TRP A 1 195 ? 5.016 50.769 1.388 1.00 38.12 195 TRP A C 1
ATOM 1419 O O . TRP A 1 195 ? 4.727 51.875 0.936 1.00 38.12 195 TRP A O 1
ATOM 1429 N N . GLY A 1 196 ? 5.742 50.606 2.491 1.00 27.70 196 GLY A N 1
ATOM 1430 C CA . GLY A 1 196 ? 6.416 51.685 3.206 1.00 27.70 196 GLY A CA 1
ATOM 1431 C C . GLY A 1 196 ? 7.862 51.292 3.472 1.00 27.70 196 GLY A C 1
ATOM 1432 O O . GLY A 1 196 ? 8.132 50.476 4.346 1.00 27.70 196 GLY A O 1
ATOM 1433 N N . ARG A 1 197 ? 8.767 51.857 2.673 1.00 34.72 197 ARG A N 1
ATOM 1434 C CA . ARG A 1 197 ? 10.223 51.837 2.834 1.00 34.72 197 ARG A CA 1
ATOM 1435 C C . ARG A 1 197 ? 10.613 53.087 3.630 1.00 34.72 197 ARG A C 1
ATOM 1437 O O . ARG A 1 197 ? 10.115 54.164 3.310 1.00 34.72 197 ARG A O 1
ATOM 1444 N N . GLY A 1 198 ? 11.494 52.952 4.614 1.00 30.28 198 GLY A N 1
ATOM 1445 C CA . GLY A 1 198 ? 12.093 54.071 5.341 1.00 30.28 198 GLY A CA 1
ATOM 1446 C C . GLY A 1 198 ? 13.283 53.590 6.165 1.00 30.28 198 GLY A C 1
ATOM 1447 O O . GLY A 1 198 ? 13.090 52.826 7.106 1.00 30.28 198 GLY A O 1
ATOM 1448 N N . ASP A 1 199 ? 14.476 54.001 5.741 1.00 43.84 199 ASP A N 1
ATOM 1449 C CA . ASP A 1 199 ? 15.774 53.760 6.375 1.00 43.84 199 ASP A CA 1
ATOM 1450 C C . ASP A 1 199 ? 16.055 54.754 7.532 1.00 43.84 199 ASP A C 1
ATOM 1452 O O . ASP A 1 199 ? 15.459 55.831 7.600 1.00 43.84 199 ASP A O 1
ATOM 1456 N N . ASP A 1 200 ? 17.033 54.354 8.355 1.00 38.16 200 ASP A N 1
ATOM 1457 C CA . ASP A 1 200 ? 17.952 55.117 9.223 1.00 38.16 200 ASP A CA 1
ATOM 1458 C C . ASP A 1 200 ? 17.641 55.397 10.721 1.00 38.16 200 ASP A C 1
ATOM 1460 O O . ASP A 1 200 ? 16.909 56.305 11.111 1.00 38.16 200 ASP A O 1
ATOM 1464 N N . ASP A 1 201 ? 18.414 54.644 11.524 1.00 32.12 201 ASP A N 1
ATOM 1465 C CA . ASP A 1 201 ? 19.300 55.047 12.637 1.00 32.12 201 ASP A CA 1
ATOM 1466 C C . ASP A 1 201 ? 18.923 54.836 14.128 1.00 32.12 201 ASP A C 1
ATOM 1468 O O . ASP A 1 201 ? 17.755 54.872 14.523 1.00 32.12 201 ASP A O 1
ATOM 1472 N N . PRO A 1 202 ? 19.937 54.533 14.983 1.00 56.69 202 PRO A N 1
ATOM 1473 C CA . PRO A 1 202 ? 19.786 53.700 16.169 1.00 56.69 202 PRO A CA 1
ATOM 1474 C C . PRO A 1 202 ? 19.762 54.507 17.472 1.00 56.69 202 PRO A C 1
ATOM 1476 O O . PRO A 1 202 ? 20.456 55.510 17.634 1.00 5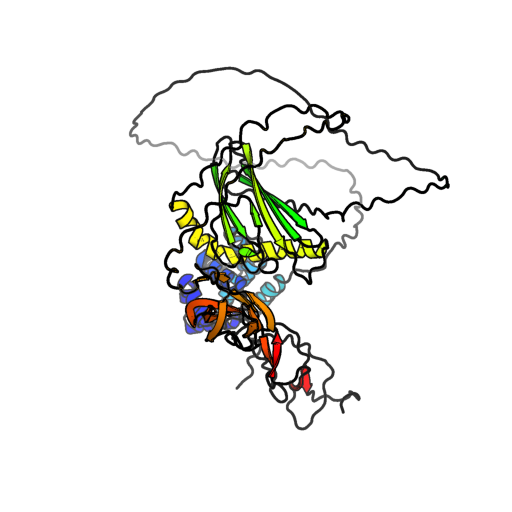6.69 202 PRO A O 1
ATOM 1479 N N . ALA A 1 203 ? 19.057 53.987 18.475 1.00 33.31 203 ALA A N 1
ATOM 1480 C CA . ALA A 1 203 ? 19.250 54.407 19.856 1.00 33.31 203 ALA A CA 1
ATOM 1481 C C . ALA A 1 203 ? 19.133 53.218 20.815 1.00 33.31 203 ALA A C 1
ATOM 1483 O O . ALA A 1 203 ? 18.104 52.556 20.933 1.00 33.31 203 ALA A O 1
ATOM 1484 N N . VAL A 1 204 ? 20.245 52.985 21.504 1.00 41.84 204 VAL A N 1
ATOM 1485 C CA . VAL A 1 204 ? 20.415 52.122 22.671 1.00 41.84 204 VAL A CA 1
ATOM 1486 C C . VAL A 1 204 ? 19.692 52.745 23.868 1.00 41.84 204 VAL A C 1
ATOM 1488 O O . VAL A 1 204 ? 19.981 53.891 24.199 1.00 41.84 204 VAL A O 1
ATOM 1491 N N . ALA A 1 205 ? 18.816 51.989 24.539 1.00 34.50 205 ALA A N 1
ATOM 1492 C CA . ALA A 1 205 ? 18.780 51.843 26.004 1.00 34.50 205 ALA A CA 1
ATOM 1493 C C . ALA A 1 205 ? 17.558 51.025 26.464 1.00 34.50 205 ALA A C 1
ATOM 1495 O O . ALA A 1 205 ? 16.413 51.457 26.363 1.00 34.50 205 ALA A O 1
ATOM 1496 N N . ASP A 1 206 ? 17.870 49.849 27.003 1.00 37.50 206 ASP A N 1
ATOM 1497 C CA . ASP A 1 206 ? 17.402 49.322 28.287 1.00 37.50 206 ASP A CA 1
ATOM 1498 C C . ASP A 1 206 ? 15.913 49.480 28.657 1.00 37.50 206 ASP A C 1
ATOM 1500 O O . ASP A 1 206 ? 15.453 50.534 29.112 1.00 37.50 206 ASP A O 1
ATOM 1504 N N . ARG A 1 207 ? 15.176 48.365 28.566 1.00 30.12 207 ARG A N 1
ATOM 1505 C CA . ARG A 1 207 ? 14.090 48.076 29.507 1.00 30.12 207 ARG A CA 1
ATOM 1506 C C . ARG A 1 207 ? 13.732 46.590 29.532 1.00 30.12 207 ARG A C 1
ATOM 1508 O O . ARG A 1 207 ? 13.161 46.033 28.600 1.00 30.12 207 ARG A O 1
ATOM 1515 N N . THR A 1 208 ? 14.055 45.985 30.666 1.00 45.50 208 THR A N 1
ATOM 1516 C CA . THR A 1 208 ? 13.523 44.740 31.217 1.00 45.50 208 THR A CA 1
ATOM 1517 C C . THR A 1 208 ? 12.012 44.635 30.999 1.00 45.50 208 THR A C 1
ATOM 1519 O O . THR A 1 208 ? 11.239 45.472 31.462 1.00 45.50 208 THR A O 1
ATOM 1522 N N . SER A 1 209 ? 11.570 43.585 30.312 1.00 32.28 209 SER A N 1
ATOM 1523 C CA . SER A 1 209 ? 10.172 43.150 30.291 1.00 32.28 209 SER A CA 1
ATOM 1524 C C . SER A 1 209 ? 10.159 41.630 30.247 1.00 32.28 209 SER A C 1
ATOM 1526 O O . SER A 1 209 ? 10.770 41.020 29.374 1.00 32.28 209 SER A O 1
ATOM 1528 N N . GLY A 1 210 ? 9.539 41.035 31.265 1.00 33.34 210 GLY A N 1
ATOM 1529 C CA . GLY A 1 210 ? 9.437 39.594 31.425 1.00 33.34 210 GLY A CA 1
ATOM 1530 C C . GLY A 1 210 ? 8.710 38.966 30.245 1.00 33.34 210 GLY A C 1
ATOM 1531 O O . GLY A 1 210 ? 7.578 39.331 29.932 1.00 33.34 210 GLY A O 1
ATOM 1532 N N . THR A 1 211 ? 9.371 38.008 29.607 1.00 26.42 211 THR A N 1
ATOM 1533 C CA . THR A 1 211 ? 8.761 37.134 28.615 1.00 26.42 211 THR A CA 1
ATOM 1534 C C . THR A 1 211 ? 7.797 36.199 29.334 1.00 26.42 211 THR A C 1
ATOM 1536 O O . THR A 1 211 ? 8.201 35.196 29.917 1.00 26.42 211 THR A O 1
ATOM 1539 N N . THR A 1 212 ? 6.507 36.519 29.290 1.00 29.16 212 THR A N 1
ATOM 1540 C CA . THR A 1 212 ? 5.462 35.500 29.388 1.00 29.16 212 THR A CA 1
ATOM 1541 C C . THR A 1 212 ? 5.618 34.611 28.159 1.00 29.16 212 THR A C 1
ATOM 1543 O O . THR A 1 212 ? 5.291 35.021 27.048 1.00 29.16 212 THR A O 1
ATOM 1546 N N . THR A 1 213 ? 6.199 33.426 28.337 1.00 29.66 213 THR A N 1
ATOM 1547 C CA . THR A 1 213 ? 6.331 32.412 27.289 1.00 29.66 213 THR A CA 1
ATOM 1548 C C . THR A 1 213 ? 4.932 32.016 26.819 1.00 29.66 213 THR A C 1
ATOM 1550 O O . THR A 1 213 ? 4.205 31.325 27.532 1.00 29.66 213 THR A O 1
ATOM 1553 N N . ALA A 1 214 ? 4.532 32.486 25.637 1.00 31.94 214 ALA A N 1
ATOM 1554 C CA . ALA A 1 214 ? 3.397 31.920 24.925 1.00 31.94 214 ALA A CA 1
ATOM 1555 C C . ALA A 1 214 ? 3.700 30.435 24.629 1.00 31.94 214 ALA A C 1
ATOM 1557 O O . ALA A 1 214 ? 4.851 30.105 24.324 1.00 31.94 214 ALA A O 1
ATOM 1558 N N . PRO A 1 215 ? 2.724 29.521 24.770 1.00 38.47 215 PRO A N 1
ATOM 1559 C CA . PRO A 1 215 ? 2.927 28.114 24.446 1.00 38.47 215 PRO A CA 1
ATOM 1560 C C . PRO A 1 215 ? 3.325 27.972 22.972 1.00 38.47 215 PRO A C 1
ATOM 1562 O O . PRO A 1 215 ? 2.766 28.654 22.119 1.00 38.47 215 PRO A O 1
ATOM 1565 N N . ALA A 1 216 ? 4.310 27.104 22.727 1.00 41.91 216 ALA A N 1
ATOM 1566 C CA . ALA A 1 216 ? 5.020 26.909 21.466 1.00 41.91 216 ALA A CA 1
ATOM 1567 C C . ALA A 1 216 ? 4.143 27.075 20.212 1.00 41.91 216 ALA A C 1
ATOM 1569 O O . ALA A 1 216 ? 3.140 26.379 20.030 1.00 41.91 216 ALA A O 1
ATOM 1570 N N . ASP A 1 217 ? 4.574 28.003 19.360 1.00 44.44 217 ASP A N 1
ATOM 1571 C CA . ASP A 1 217 ? 3.932 28.390 18.114 1.00 44.44 217 ASP A CA 1
ATOM 1572 C C . ASP A 1 217 ? 3.726 27.191 17.177 1.00 44.44 217 ASP A C 1
ATOM 1574 O O . ASP A 1 217 ? 4.652 26.450 16.839 1.00 44.44 217 ASP A O 1
ATOM 1578 N N . PHE A 1 218 ? 2.484 27.020 16.723 1.00 52.69 218 PHE A N 1
ATOM 1579 C CA . PHE A 1 218 ? 2.162 26.171 15.582 1.00 52.69 218 PHE A CA 1
ATOM 1580 C C . PHE A 1 218 ? 2.916 26.688 14.352 1.00 52.69 218 PHE A C 1
ATOM 1582 O O . PHE A 1 218 ? 2.893 27.886 14.081 1.00 52.69 218 PHE A O 1
ATOM 1589 N N . VAL A 1 219 ? 3.498 25.795 13.549 1.00 53.25 219 VAL A N 1
ATOM 1590 C CA . VAL A 1 219 ? 3.937 26.132 12.186 1.00 53.25 219 VAL A CA 1
ATOM 1591 C C . VAL A 1 219 ? 2.785 25.781 11.236 1.00 53.25 219 VAL A C 1
ATOM 1593 O O . VAL A 1 219 ? 2.627 24.609 10.880 1.00 53.25 219 VAL A O 1
ATOM 1596 N N . PRO A 1 220 ? 1.906 26.730 10.853 1.00 50.94 220 PRO A N 1
ATOM 1597 C CA . PRO A 1 220 ? 0.913 26.470 9.823 1.00 50.94 220 PRO A CA 1
ATOM 1598 C C . PRO A 1 220 ? 1.616 26.398 8.466 1.00 50.94 220 PRO A C 1
ATOM 1600 O O . PRO A 1 220 ? 2.132 27.399 7.977 1.00 50.94 220 PRO A O 1
ATOM 1603 N N . LEU A 1 221 ? 1.598 25.230 7.826 1.00 47.56 221 LEU A N 1
ATOM 1604 C CA . LEU A 1 221 ? 1.884 25.134 6.399 1.00 47.56 221 LEU A CA 1
ATOM 1605 C C . LEU A 1 221 ? 0.563 24.944 5.663 1.00 47.56 221 LEU A C 1
ATOM 1607 O O . LEU A 1 221 ? -0.055 23.876 5.682 1.00 47.56 221 LEU A O 1
ATOM 1611 N N . THR A 1 222 ? 0.121 26.008 5.009 1.00 45.78 222 THR A N 1
ATOM 1612 C CA . THR A 1 222 ? -1.017 25.937 4.099 1.00 45.78 222 THR A CA 1
ATOM 1613 C C . THR A 1 222 ? -0.523 25.426 2.753 1.00 45.78 222 THR A C 1
ATOM 1615 O O . THR A 1 222 ? 0.052 26.175 1.968 1.00 45.78 222 THR A O 1
ATOM 1618 N N . VAL A 1 223 ? -0.749 24.144 2.477 1.00 48.31 223 VAL A N 1
ATOM 1619 C CA . VAL A 1 223 ? -0.555 23.577 1.139 1.00 48.31 223 VAL A CA 1
ATOM 1620 C C . VAL A 1 223 ? -1.860 23.744 0.369 1.00 48.31 223 VAL A C 1
ATOM 1622 O O . VAL A 1 223 ? -2.783 22.949 0.518 1.00 48.31 223 VAL A O 1
ATOM 1625 N N . ASN A 1 224 ? -1.956 24.802 -0.437 1.00 40.72 224 ASN A N 1
ATOM 1626 C CA . ASN A 1 224 ? -3.123 25.065 -1.283 1.00 40.72 224 ASN A CA 1
ATOM 1627 C C . ASN A 1 224 ? -3.163 24.090 -2.474 1.00 40.72 224 ASN A C 1
ATOM 1629 O O . ASN A 1 224 ? -2.805 24.446 -3.593 1.00 40.72 224 ASN A O 1
ATOM 1633 N N . GLY A 1 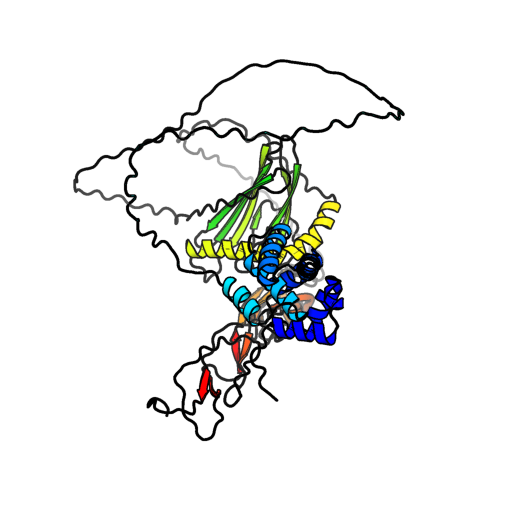225 ? -3.594 22.852 -2.234 1.00 45.19 225 GLY A N 1
ATOM 1634 C CA . GLY A 1 225 ? -3.925 21.878 -3.274 1.00 45.19 225 GLY A CA 1
ATOM 1635 C C . GLY A 1 225 ? -5.412 21.950 -3.604 1.00 45.19 225 GLY A C 1
ATOM 1636 O O . GLY A 1 225 ? -6.207 21.219 -3.020 1.00 45.19 225 GLY A O 1
ATOM 1637 N N . GLY A 1 226 ? -5.801 22.877 -4.478 1.00 42.91 226 GLY A N 1
ATOM 1638 C CA . GLY A 1 226 ? -7.169 22.949 -4.981 1.00 42.91 226 GLY A CA 1
ATOM 1639 C C . GLY A 1 226 ? -7.363 21.993 -6.150 1.00 42.91 226 GLY A C 1
ATOM 1640 O O . GLY A 1 226 ? -6.928 22.311 -7.250 1.00 42.91 226 GLY A O 1
ATOM 1641 N N . THR A 1 227 ? -8.015 20.852 -5.939 1.00 56.81 227 THR A N 1
ATOM 1642 C CA . THR A 1 227 ? -8.562 20.051 -7.040 1.00 56.81 227 THR A CA 1
ATOM 1643 C C . THR A 1 227 ? -10.024 20.436 -7.245 1.00 56.81 227 THR A C 1
ATOM 1645 O O . THR A 1 227 ? -10.829 20.415 -6.308 1.00 56.81 227 THR A O 1
ATOM 1648 N N . ASP A 1 228 ? -10.368 20.829 -8.472 1.00 54.38 228 ASP A N 1
ATOM 1649 C CA . ASP A 1 228 ? -11.762 20.818 -8.898 1.00 54.38 228 ASP A CA 1
ATOM 1650 C C . ASP A 1 228 ? -12.163 19.351 -9.015 1.00 54.38 228 ASP A C 1
ATOM 1652 O O . ASP A 1 228 ? -11.658 18.613 -9.863 1.00 54.38 228 ASP A O 1
ATOM 1656 N N . LEU A 1 229 ? -13.041 18.908 -8.121 1.00 69.94 229 LEU A N 1
ATOM 1657 C CA . LEU A 1 229 ? -13.684 17.622 -8.297 1.00 69.94 229 LEU A CA 1
ATOM 1658 C C . LEU A 1 229 ? -14.713 17.769 -9.417 1.00 69.94 229 LEU A C 1
ATOM 1660 O O . LEU A 1 229 ? -15.514 18.714 -9.427 1.00 69.94 229 LEU A O 1
ATOM 1664 N N . ASP A 1 230 ? -14.733 16.799 -10.332 1.00 55.28 230 ASP A N 1
ATOM 1665 C CA . ASP A 1 230 ? -15.824 16.641 -11.287 1.00 55.28 230 ASP A CA 1
ATOM 1666 C C . ASP A 1 230 ? -17.150 16.716 -10.517 1.00 55.28 230 ASP A C 1
ATOM 1668 O O . ASP A 1 230 ? -17.397 15.872 -9.652 1.00 55.28 230 ASP A O 1
ATOM 1672 N N . LYS A 1 231 ? -17.995 17.710 -10.855 1.00 71.88 231 LYS A N 1
ATOM 1673 C CA . LYS A 1 231 ? -19.350 18.011 -10.312 1.00 71.88 231 LYS A CA 1
ATOM 1674 C C . LYS A 1 231 ? -19.486 19.238 -9.394 1.00 71.88 231 LYS A C 1
ATOM 1676 O O . LYS A 1 231 ? -20.448 19.311 -8.635 1.00 71.88 231 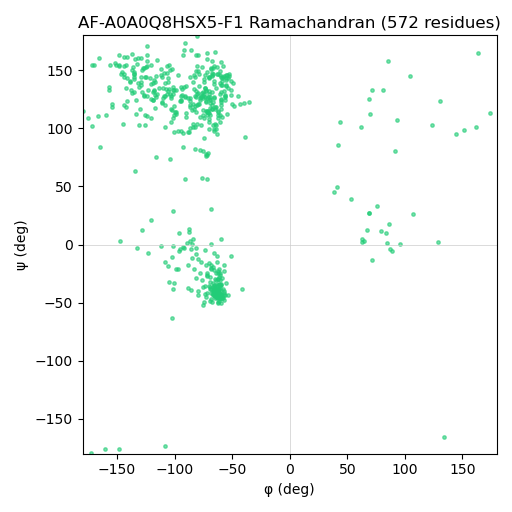LYS A O 1
ATOM 1681 N N . GLY A 1 232 ? -18.627 20.248 -9.512 1.00 89.44 232 GLY A N 1
ATOM 1682 C CA . GLY A 1 232 ? -18.885 21.547 -8.867 1.00 89.44 232 GLY A CA 1
ATOM 1683 C C . GLY A 1 232 ? -18.632 21.540 -7.359 1.00 89.44 232 GLY A C 1
ATOM 1684 O O . GLY A 1 232 ? -19.315 22.224 -6.596 1.00 89.44 232 GLY A O 1
ATOM 1685 N N . VAL A 1 233 ? -17.644 20.752 -6.937 1.00 92.62 233 VAL A N 1
ATOM 1686 C CA . VAL A 1 233 ? -17.083 20.792 -5.588 1.00 92.62 233 VAL A CA 1
ATOM 1687 C C . VAL A 1 233 ? -15.615 21.149 -5.721 1.00 92.62 233 VAL A C 1
ATOM 1689 O O . VAL A 1 233 ? -14.865 20.457 -6.402 1.00 92.62 233 VAL A O 1
ATOM 1692 N N . ARG A 1 234 ? -15.200 22.212 -5.048 1.00 91.06 234 ARG A N 1
ATOM 1693 C CA . ARG A 1 234 ? -13.794 22.573 -4.893 1.00 91.06 234 ARG A CA 1
ATOM 1694 C C . ARG A 1 234 ? -13.339 22.150 -3.505 1.00 91.06 234 ARG A C 1
ATOM 1696 O O . ARG A 1 234 ? -14.055 22.408 -2.542 1.00 91.06 234 ARG A O 1
ATOM 1703 N N . SER A 1 235 ? -12.172 21.531 -3.376 1.00 91.94 235 SER A N 1
ATOM 1704 C CA . SER A 1 235 ? -11.590 21.228 -2.062 1.00 91.94 235 SER A CA 1
ATOM 1705 C C . SER A 1 235 ? -10.348 22.065 -1.784 1.00 91.94 235 SER A C 1
ATOM 1707 O O . SER A 1 235 ? -9.558 22.307 -2.688 1.00 91.94 235 SER A O 1
ATOM 1709 N N . GLU A 1 236 ? -10.152 22.474 -0.535 1.00 92.00 236 GLU A N 1
ATOM 1710 C CA . GLU A 1 236 ? -8.932 23.133 -0.056 1.00 92.00 236 GLU A CA 1
ATOM 1711 C C . GLU A 1 236 ? -8.409 22.382 1.168 1.00 92.00 236 GLU A C 1
ATOM 1713 O O . GLU A 1 236 ? -9.164 22.145 2.109 1.00 92.00 236 GLU A O 1
ATOM 1718 N N . ARG A 1 237 ? -7.131 21.992 1.173 1.00 93.44 237 ARG A N 1
ATOM 1719 C CA . ARG A 1 237 ? -6.518 21.225 2.266 1.00 93.44 237 ARG A CA 1
ATOM 1720 C C . ARG A 1 237 ? -5.528 22.080 3.056 1.00 93.44 237 ARG A C 1
ATOM 1722 O O . ARG A 1 237 ? -4.873 22.966 2.526 1.00 93.44 237 ARG A O 1
ATOM 1729 N N . THR A 1 238 ? -5.403 21.831 4.353 1.00 93.25 238 THR A N 1
ATOM 1730 C CA . THR A 1 238 ? -4.402 22.459 5.222 1.00 93.25 238 THR A CA 1
ATOM 1731 C C . THR A 1 238 ? -3.896 21.446 6.232 1.00 93.25 238 THR A C 1
ATOM 1733 O O . THR A 1 238 ? -4.698 20.756 6.864 1.00 93.25 238 THR A O 1
ATOM 1736 N N . TYR A 1 239 ? -2.580 21.397 6.427 1.00 93.88 239 TYR A N 1
ATOM 1737 C CA . TYR A 1 239 ? -1.957 20.589 7.468 1.00 93.88 239 TYR A CA 1
ATOM 1738 C C . TYR A 1 239 ? -1.478 21.476 8.613 1.00 93.88 239 TYR A C 1
ATOM 1740 O O . TYR A 1 239 ? -1.027 22.604 8.409 1.00 93.88 239 TYR A O 1
ATOM 1748 N N . ARG A 1 240 ? -1.595 20.975 9.841 1.00 92.50 240 ARG A N 1
ATOM 1749 C CA . ARG A 1 240 ? -1.048 21.625 11.035 1.00 92.50 240 ARG A CA 1
ATOM 1750 C C . ARG A 1 240 ? -0.358 20.598 11.902 1.00 92.50 240 ARG A C 1
ATOM 1752 O O . ARG A 1 240 ? -0.873 19.494 12.062 1.00 92.50 240 ARG A O 1
ATOM 1759 N N . MET A 1 241 ? 0.753 21.001 12.498 1.00 93.94 241 MET A N 1
ATOM 1760 C CA . MET A 1 241 ? 1.539 20.168 13.393 1.00 93.94 241 MET A CA 1
ATOM 1761 C C . MET A 1 241 ? 1.841 20.938 14.681 1.00 93.94 241 MET A C 1
ATOM 1763 O O . MET A 1 241 ? 2.153 22.129 14.630 1.00 93.94 241 MET A O 1
ATOM 1767 N N . SER A 1 242 ? 1.688 20.262 15.817 1.00 91.69 242 SER A N 1
ATOM 1768 C CA . SER A 1 242 ? 2.140 20.687 17.145 1.00 91.69 242 SER A CA 1
ATOM 1769 C C . SER A 1 242 ? 3.332 19.828 17.578 1.00 91.69 242 SER A C 1
ATOM 1771 O O . SER A 1 242 ? 3.836 19.014 16.806 1.00 91.69 242 SER A O 1
ATOM 1773 N N . ALA A 1 243 ? 3.780 19.997 18.824 1.00 91.06 243 ALA A N 1
ATOM 1774 C CA . ALA A 1 243 ? 4.854 19.191 19.401 1.00 91.06 243 ALA A CA 1
ATOM 1775 C C . ALA A 1 243 ? 4.551 17.678 19.415 1.00 91.06 243 ALA A C 1
ATOM 1777 O O . ALA A 1 243 ? 5.469 16.871 19.358 1.00 91.06 243 ALA A O 1
ATOM 1778 N N . ASP A 1 244 ? 3.276 17.307 19.502 1.00 95.19 244 ASP A N 1
ATOM 1779 C CA . ASP A 1 244 ? 2.815 15.952 19.812 1.00 95.19 244 ASP A CA 1
ATOM 1780 C C . ASP A 1 244 ? 1.710 15.444 18.874 1.00 95.19 244 ASP A C 1
ATOM 1782 O O . ASP A 1 244 ? 1.253 14.308 19.012 1.00 95.19 244 ASP A O 1
ATOM 1786 N N . ARG A 1 245 ? 1.232 16.271 17.937 1.00 96.31 245 ARG A N 1
ATOM 1787 C CA . ARG A 1 245 ? 0.116 15.933 17.048 1.00 96.31 245 ARG A CA 1
ATOM 1788 C C . ARG A 1 245 ? 0.294 16.502 15.655 1.00 96.31 245 ARG A C 1
ATOM 1790 O O . ARG A 1 245 ? 0.861 17.573 15.452 1.00 96.31 245 ARG A O 1
ATOM 1797 N N . VAL A 1 246 ? -0.321 15.824 14.697 1.00 96.56 246 VAL A N 1
ATOM 1798 C CA . VAL A 1 246 ? -0.545 16.323 13.343 1.00 96.56 246 VAL A CA 1
ATOM 1799 C C . VAL A 1 246 ? -2.031 16.257 13.016 1.00 96.56 246 VAL A C 1
ATOM 1801 O O . VAL A 1 246 ? -2.755 15.355 13.440 1.00 96.56 246 VAL A O 1
ATOM 1804 N N . SER A 1 247 ? -2.507 17.242 12.266 1.00 96.25 247 SER A N 1
ATOM 1805 C CA . SER A 1 247 ? -3.877 17.293 11.773 1.00 96.25 247 SER A CA 1
ATOM 1806 C C . SER A 1 247 ? -3.918 17.697 10.308 1.00 96.25 247 SER A C 1
ATOM 1808 O O . SER A 1 247 ? -3.117 18.519 9.857 1.00 96.25 247 SER A O 1
ATOM 1810 N N . SER A 1 248 ? -4.894 17.161 9.582 1.00 96.00 248 SER A N 1
ATOM 1811 C CA . SER A 1 248 ? -5.277 17.657 8.264 1.00 96.00 248 SER A CA 1
ATOM 1812 C C . SER A 1 248 ? -6.711 18.144 8.300 1.00 96.00 248 SER A C 1
ATOM 1814 O O . SER A 1 248 ? -7.570 17.589 8.982 1.00 96.00 248 SER A O 1
ATOM 1816 N N . THR A 1 249 ? -6.963 19.233 7.595 1.00 96.19 249 THR A N 1
ATOM 1817 C CA . THR A 1 249 ? -8.271 19.852 7.438 1.00 96.19 249 THR A CA 1
ATOM 1818 C C . THR A 1 249 ? -8.541 20.000 5.953 1.00 96.19 249 THR A C 1
ATOM 1820 O O . THR A 1 249 ? -7.715 20.581 5.259 1.00 96.19 249 THR A O 1
ATOM 1823 N N . VAL A 1 250 ? -9.695 19.534 5.485 1.00 95.25 250 VAL A N 1
ATOM 1824 C CA . VAL A 1 250 ? -10.180 19.778 4.126 1.00 95.25 250 VAL A CA 1
ATOM 1825 C C . VAL A 1 250 ? -11.473 20.570 4.194 1.00 95.25 250 VAL A C 1
ATOM 1827 O O . VAL A 1 250 ? -12.403 20.194 4.905 1.00 95.25 250 VAL A O 1
ATOM 1830 N N . VAL A 1 251 ? -11.539 21.664 3.448 1.00 95.19 251 VAL A N 1
ATOM 1831 C CA . VAL A 1 251 ? -12.745 22.457 3.233 1.00 95.19 251 VAL A CA 1
ATOM 1832 C C . VAL A 1 251 ? -13.296 22.109 1.858 1.00 95.19 251 VAL A C 1
ATOM 1834 O O . VAL A 1 251 ? -12.651 22.355 0.846 1.00 95.19 251 VAL A O 1
ATOM 1837 N N . LEU A 1 252 ? -14.488 21.527 1.824 1.00 94.56 252 LEU A N 1
ATOM 1838 C CA . LEU A 1 252 ? -15.242 21.219 0.615 1.00 94.56 252 LEU A CA 1
ATOM 1839 C C . LEU A 1 252 ? -16.206 22.366 0.342 1.00 94.56 252 LEU A C 1
ATOM 1841 O O . LEU A 1 252 ? -17.020 22.690 1.200 1.00 94.56 252 LEU A O 1
ATOM 1845 N N . ILE A 1 253 ? -16.130 22.966 -0.836 1.00 94.38 253 ILE A N 1
ATOM 1846 C CA . ILE A 1 253 ? -16.893 24.142 -1.249 1.00 94.38 253 ILE A CA 1
ATOM 1847 C C . ILE A 1 253 ? -17.782 23.733 -2.420 1.00 94.38 253 ILE A C 1
ATOM 1849 O O . ILE A 1 253 ? -17.285 23.362 -3.481 1.00 94.38 253 ILE A O 1
ATOM 1853 N N . ASN A 1 254 ? -19.098 23.811 -2.248 1.00 95.19 254 ASN A N 1
ATOM 1854 C CA . ASN A 1 254 ? -20.048 23.612 -3.335 1.00 95.19 254 ASN A CA 1
ATOM 1855 C C . ASN A 1 254 ? -20.103 24.879 -4.190 1.00 95.19 254 ASN A C 1
ATOM 1857 O O . ASN A 1 254 ? -20.630 25.903 -3.762 1.00 95.19 254 ASN A O 1
ATOM 1861 N N . THR A 1 255 ? -19.578 24.809 -5.409 1.00 94.19 255 THR A N 1
ATOM 1862 C CA . THR A 1 255 ? -19.545 25.937 -6.350 1.00 94.19 255 THR A CA 1
ATOM 1863 C C . THR A 1 255 ? -20.840 26.070 -7.158 1.00 94.19 255 THR A C 1
ATOM 1865 O O . THR A 1 255 ? -20.983 26.986 -7.970 1.00 94.19 255 THR A O 1
ATOM 1868 N N . THR A 1 256 ? -21.821 25.190 -6.929 1.00 93.31 256 THR A N 1
ATOM 1869 C CA . THR A 1 256 ? -23.116 25.206 -7.615 1.00 93.31 256 THR A CA 1
ATOM 1870 C C . THR A 1 256 ? -24.178 26.007 -6.853 1.00 93.31 256 THR A C 1
ATOM 1872 O O . THR A 1 256 ? -24.078 26.273 -5.655 1.00 93.31 256 THR A O 1
ATOM 1875 N N . LYS A 1 257 ? -25.256 26.368 -7.558 1.00 94.75 257 LYS A N 1
ATOM 1876 C CA . LYS A 1 257 ? -26.418 27.078 -6.993 1.00 94.75 257 LYS A CA 1
ATOM 1877 C C . LYS A 1 257 ? -27.446 26.153 -6.331 1.00 94.75 257 LYS A C 1
ATOM 1879 O O . LYS A 1 257 ? -28.504 26.621 -5.920 1.00 94.75 257 LYS A O 1
ATOM 1884 N N . SER A 1 258 ? -27.168 24.856 -6.239 1.00 93.81 258 SER A N 1
ATOM 1885 C CA . SER A 1 258 ? -28.082 23.866 -5.668 1.00 93.81 258 SER A CA 1
ATOM 1886 C C . SER A 1 258 ? -27.376 23.095 -4.562 1.00 93.81 258 SER A C 1
ATOM 1888 O O . SER A 1 258 ? -26.177 22.849 -4.640 1.00 93.81 258 SER A O 1
ATOM 1890 N N . ALA A 1 259 ? -28.104 22.734 -3.506 1.00 94.12 259 ALA A N 1
ATOM 1891 C CA . ALA A 1 259 ? -27.550 21.853 -2.485 1.00 94.12 259 ALA A CA 1
ATOM 1892 C C . ALA A 1 259 ? -27.213 20.491 -3.107 1.00 94.12 259 ALA A C 1
ATOM 1894 O O . ALA A 1 259 ? -27.908 20.028 -4.013 1.00 94.12 259 ALA A O 1
ATOM 1895 N N . MET A 1 260 ? -26.156 19.851 -2.618 1.00 94.19 260 MET A N 1
ATOM 1896 C CA . MET A 1 260 ? -25.736 18.540 -3.099 1.00 94.19 260 MET A CA 1
ATOM 1897 C C . MET A 1 260 ? -25.247 17.651 -1.967 1.00 94.19 260 MET A C 1
ATOM 1899 O O . MET A 1 260 ? -24.893 18.114 -0.884 1.00 94.19 260 MET A O 1
ATOM 1903 N N . THR A 1 261 ? -25.209 16.354 -2.243 1.00 92.00 261 THR A N 1
ATOM 1904 C CA . THR A 1 261 ? -24.584 15.367 -1.371 1.00 92.00 261 THR A CA 1
ATOM 1905 C C . THR A 1 261 ? -23.297 14.887 -2.015 1.00 92.00 261 THR A C 1
ATOM 1907 O O . THR A 1 261 ? -23.305 14.446 -3.162 1.00 92.00 261 THR A O 1
ATOM 1910 N N . VAL A 1 262 ? -22.206 14.950 -1.262 1.00 91.12 262 VAL A N 1
ATOM 1911 C CA . VAL A 1 262 ? -20.878 14.518 -1.694 1.00 91.12 262 VAL A CA 1
ATOM 1912 C C . VAL A 1 262 ? -20.468 13.315 -0.870 1.00 91.12 262 VAL A C 1
ATOM 1914 O O . VAL A 1 262 ? -20.624 13.309 0.350 1.00 91.12 262 VAL A O 1
ATOM 1917 N N . LEU A 1 263 ? -19.939 12.297 -1.538 1.00 90.69 263 LEU A N 1
ATOM 1918 C CA . LEU A 1 263 ? -19.207 11.245 -0.856 1.00 90.69 263 LEU A CA 1
ATOM 1919 C C . LEU A 1 263 ? -17.739 11.663 -0.805 1.00 90.69 263 LEU A C 1
ATOM 1921 O O . LEU A 1 263 ? -17.102 11.784 -1.849 1.00 90.69 263 LEU A O 1
ATOM 1925 N N . TRP A 1 264 ? -17.231 11.929 0.392 1.00 93.44 264 TRP A N 1
ATOM 1926 C CA . TRP A 1 264 ? -15.831 12.282 0.600 1.00 93.44 264 TRP A CA 1
ATOM 1927 C C . TRP A 1 264 ? -15.109 11.114 1.250 1.00 93.44 264 TRP A C 1
ATOM 1929 O O . TRP A 1 264 ? -15.623 10.544 2.210 1.00 93.44 264 TRP A O 1
ATOM 1939 N N . THR A 1 265 ? -13.929 10.775 0.743 1.00 92.44 265 THR A N 1
ATOM 1940 C CA . THR A 1 265 ? -13.066 9.745 1.327 1.00 92.44 265 THR A CA 1
ATOM 1941 C C . THR A 1 265 ? -11.772 10.390 1.775 1.00 92.44 265 THR A C 1
ATOM 1943 O O . THR A 1 265 ? -11.238 11.250 1.082 1.00 92.44 265 THR A O 1
ATOM 1946 N N . GLU A 1 266 ? -11.273 9.967 2.925 1.00 94.25 266 GLU A N 1
ATOM 1947 C CA . GLU A 1 266 ? -10.035 10.462 3.497 1.00 94.25 266 GLU A CA 1
ATOM 1948 C C . GLU A 1 266 ? -9.163 9.297 3.926 1.00 94.25 266 GLU A C 1
ATOM 1950 O O . GLU A 1 266 ? -9.651 8.313 4.486 1.00 94.25 266 GLU A O 1
ATOM 1955 N N . VAL A 1 267 ? -7.871 9.442 3.656 1.00 94.31 267 VAL A N 1
ATOM 1956 C CA . VAL A 1 267 ? -6.859 8.441 3.963 1.00 94.31 267 VAL A CA 1
ATOM 1957 C C . VAL A 1 267 ? -5.843 9.066 4.902 1.00 94.31 267 VAL A C 1
ATOM 1959 O O . VAL A 1 267 ? -5.275 10.121 4.607 1.00 94.31 267 VAL A O 1
ATOM 1962 N N . VAL A 1 268 ? -5.621 8.425 6.042 1.00 95.19 268 VAL A N 1
ATOM 1963 C CA . VAL A 1 268 ? -4.544 8.802 6.956 1.00 95.19 268 VAL A CA 1
ATOM 1964 C C . VAL A 1 268 ? -3.330 7.932 6.638 1.00 95.19 268 VAL A C 1
ATOM 1966 O O . VAL A 1 268 ? -3.475 6.711 6.597 1.00 95.19 268 VAL A O 1
ATOM 1969 N N . PRO A 1 269 ? -2.145 8.524 6.410 1.00 95.19 269 PRO A N 1
ATOM 1970 C CA . PRO A 1 269 ? -0.929 7.753 6.191 1.00 95.19 269 PRO A CA 1
ATOM 1971 C C . PRO A 1 269 ? -0.649 6.782 7.338 1.00 95.19 269 PRO A C 1
ATOM 1973 O O . PRO A 1 269 ? -0.735 7.164 8.510 1.00 95.19 269 PRO A O 1
ATOM 1976 N N . LYS A 1 270 ? -0.249 5.552 7.007 1.00 92.81 270 LYS A N 1
ATOM 1977 C CA . LYS A 1 270 ? 0.109 4.515 7.991 1.00 92.81 270 LYS A CA 1
ATOM 1978 C C . LYS A 1 270 ? 1.312 4.912 8.851 1.00 92.81 270 LYS A C 1
ATOM 1980 O O . LYS A 1 270 ? 1.446 4.458 9.980 1.00 92.81 270 LYS A O 1
ATOM 1985 N N . GLU A 1 271 ? 2.161 5.798 8.333 1.00 93.88 271 GLU A N 1
ATOM 1986 C CA . GLU A 1 271 ? 3.291 6.404 9.036 1.00 93.88 271 GLU A CA 1
ATOM 1987 C C . GLU A 1 271 ? 2.842 7.301 10.199 1.00 93.88 271 GLU A C 1
ATOM 1989 O O . GLU A 1 271 ? 3.626 7.555 11.108 1.00 93.88 271 GLU A O 1
ATOM 1994 N N . LEU A 1 272 ? 1.593 7.783 10.177 1.00 94.94 272 LEU A N 1
ATOM 1995 C CA . LEU A 1 272 ? 1.012 8.631 11.220 1.00 94.94 272 LEU A CA 1
ATOM 1996 C C . LEU A 1 272 ? 0.029 7.889 12.130 1.00 94.94 272 LEU A C 1
ATOM 1998 O O . LEU A 1 272 ? -0.117 8.251 13.296 1.00 94.94 272 LEU A O 1
ATOM 2002 N N . ALA A 1 273 ? -0.682 6.899 11.596 1.00 93.62 273 ALA A N 1
ATOM 2003 C CA . ALA A 1 273 ? -1.588 6.053 12.358 1.00 93.62 273 ALA A CA 1
ATOM 2004 C C . ALA A 1 273 ? -1.752 4.696 11.670 1.00 93.62 273 ALA A C 1
ATOM 2006 O O . ALA A 1 273 ? -2.244 4.619 10.548 1.00 93.62 273 ALA A O 1
ATOM 2007 N N . ASP A 1 274 ? -1.410 3.623 12.377 1.00 87.44 274 ASP A N 1
ATOM 2008 C CA . ASP A 1 274 ? -1.557 2.239 11.912 1.00 87.44 274 ASP A CA 1
ATOM 2009 C C . ASP A 1 274 ? -2.955 1.656 12.181 1.00 87.44 274 ASP A C 1
ATOM 2011 O O . ASP A 1 274 ? -3.241 0.522 11.808 1.00 87.44 274 ASP A O 1
ATOM 2015 N N . HIS A 1 275 ? -3.836 2.409 12.849 1.00 86.81 275 HIS A N 1
ATOM 2016 C CA . HIS A 1 275 ? -5.245 2.063 12.970 1.00 86.81 275 HIS A CA 1
ATOM 2017 C C . HIS A 1 275 ? -6.149 3.270 13.251 1.00 86.81 275 HIS A C 1
ATOM 2019 O O . HIS A 1 275 ? -5.751 4.258 13.871 1.00 86.81 275 HIS A O 1
ATOM 2025 N N . VAL A 1 276 ? -7.425 3.156 12.864 1.00 88.69 276 VAL A N 1
ATOM 2026 C CA . VAL A 1 276 ? -8.449 4.211 13.028 1.00 88.69 276 VAL A CA 1
ATOM 2027 C C . VAL A 1 276 ? -8.651 4.685 14.478 1.00 88.69 276 VAL A C 1
ATOM 2029 O O . VAL A 1 276 ? -9.125 5.796 14.701 1.00 88.69 276 VAL A O 1
ATOM 2032 N N . GLY A 1 277 ? -8.299 3.858 15.469 1.00 88.12 277 GLY A N 1
ATOM 2033 C CA . GLY A 1 277 ? -8.436 4.177 16.895 1.00 88.12 277 GLY A CA 1
ATOM 2034 C C . GLY A 1 277 ? -7.496 5.282 17.386 1.00 88.12 277 GLY A C 1
ATOM 2035 O O . GLY A 1 277 ? -7.800 5.921 18.391 1.00 88.12 277 GLY A O 1
ATOM 2036 N N . LEU A 1 278 ? -6.398 5.543 16.668 1.00 91.06 278 LEU A N 1
ATOM 2037 C CA . LEU A 1 278 ? -5.457 6.627 16.980 1.00 91.06 278 LEU A CA 1
ATOM 2038 C C . LEU A 1 278 ? -5.877 7.975 16.391 1.00 91.06 278 LEU A C 1
ATOM 2040 O O . LEU A 1 278 ? -5.316 9.010 16.750 1.00 91.06 278 LEU A O 1
ATOM 2044 N N . VAL A 1 279 ? -6.870 7.975 15.501 1.00 95.19 279 VAL A N 1
ATOM 2045 C CA . VAL A 1 279 ? -7.252 9.155 14.736 1.00 95.19 279 VAL A CA 1
ATOM 2046 C C . VAL A 1 279 ? -8.595 9.699 15.217 1.00 95.19 279 VAL A C 1
ATOM 2048 O O . VAL A 1 279 ? -9.636 9.043 15.127 1.00 95.19 279 VAL A O 1
ATOM 2051 N N . ASP A 1 280 ? -8.591 10.952 15.671 1.00 95.62 280 ASP A N 1
ATOM 2052 C CA . ASP A 1 280 ? -9.814 11.713 15.913 1.00 95.62 280 ASP A CA 1
ATOM 2053 C C . ASP A 1 280 ? -10.285 12.365 14.613 1.00 95.62 280 ASP A C 1
ATOM 2055 O O . ASP A 1 280 ? -9.612 13.231 14.049 1.00 95.62 280 ASP A O 1
ATOM 2059 N N . PHE A 1 281 ? -11.457 11.950 14.144 1.00 94.94 281 PHE A N 1
ATOM 2060 C CA . PHE A 1 281 ? -12.079 12.442 12.923 1.00 94.94 281 PHE A CA 1
ATOM 2061 C C . PHE A 1 281 ? -13.241 13.377 13.237 1.00 94.94 281 PHE A C 1
ATOM 2063 O O . PHE A 1 281 ? -14.067 13.104 14.113 1.00 94.94 281 PHE A O 1
ATOM 2070 N N . LYS A 1 282 ? -13.354 14.449 12.453 1.00 94.56 282 LYS A N 1
ATOM 2071 C CA . LYS A 1 282 ? -14.495 15.361 12.447 1.00 94.56 282 LYS A CA 1
ATOM 2072 C C . LYS A 1 282 ? -15.015 15.536 11.013 1.00 94.56 282 LYS A C 1
ATOM 2074 O O . LYS A 1 282 ? -14.212 15.823 10.128 1.00 94.56 282 LYS A O 1
ATOM 2079 N N . PRO A 1 283 ? -16.329 15.412 10.780 1.00 93.56 283 PRO A N 1
ATOM 2080 C CA . PRO A 1 283 ? -17.349 15.051 11.765 1.00 93.56 283 PRO A CA 1
ATOM 2081 C C . PRO A 1 283 ? -17.243 13.550 12.150 1.00 93.56 283 PRO A C 1
ATOM 2083 O O . PRO A 1 283 ? -16.544 12.777 11.491 1.00 93.56 283 PRO A O 1
ATOM 2086 N N . THR A 1 284 ? -17.794 13.153 13.304 1.00 88.12 284 THR A N 1
ATOM 2087 C CA . THR A 1 284 ? -17.528 11.826 13.917 1.00 88.12 284 THR A CA 1
ATOM 2088 C C . THR A 1 284 ? -18.295 10.679 13.262 1.00 88.12 284 THR A C 1
ATOM 2090 O O . THR A 1 284 ? -17.882 9.521 13.339 1.00 88.12 284 THR A O 1
ATOM 2093 N N . ASP A 1 285 ? -19.407 11.012 12.629 1.00 82.94 285 ASP A N 1
ATOM 2094 C CA . ASP A 1 285 ? -20.307 10.181 11.844 1.00 82.94 285 ASP A CA 1
ATOM 2095 C C . ASP A 1 285 ? -19.678 9.788 10.499 1.00 82.94 285 ASP A C 1
ATOM 2097 O O . ASP A 1 285 ? -19.971 10.320 9.431 1.00 82.94 285 ASP A O 1
ATOM 2101 N N . ARG A 1 286 ? -18.768 8.822 10.577 1.00 86.12 286 ARG A N 1
ATOM 2102 C CA . ARG A 1 286 ? -18.027 8.252 9.451 1.00 86.12 286 ARG A CA 1
ATOM 2103 C C . ARG A 1 286 ? -18.226 6.748 9.411 1.00 86.12 286 ARG A C 1
ATOM 2105 O O . ARG A 1 286 ? -18.466 6.131 10.451 1.00 86.12 286 ARG A O 1
ATOM 2112 N N . LYS A 1 287 ? -18.022 6.142 8.247 1.00 86.00 287 LYS A N 1
ATOM 2113 C CA . LYS A 1 287 ? -17.837 4.693 8.163 1.00 86.00 287 LYS A CA 1
ATOM 2114 C C . LYS A 1 287 ? -16.392 4.388 7.795 1.00 86.00 287 LYS A C 1
ATOM 2116 O O . LYS A 1 287 ? -15.792 5.032 6.936 1.00 86.00 287 LYS A O 1
ATOM 2121 N N . VAL A 1 288 ? -15.841 3.430 8.526 1.00 86.19 288 VAL A N 1
ATOM 2122 C CA . VAL A 1 288 ? -14.470 2.947 8.384 1.00 86.19 288 VAL A CA 1
ATOM 2123 C C . VAL A 1 288 ? -14.472 1.863 7.310 1.00 86.19 288 VAL A C 1
ATOM 2125 O O . VAL A 1 288 ? -15.282 0.939 7.395 1.00 86.19 288 VAL A O 1
ATOM 2128 N N . LEU A 1 289 ? -13.628 2.008 6.287 1.00 81.00 289 LEU A N 1
ATOM 2129 C CA . LEU A 1 289 ? -13.488 1.017 5.215 1.00 81.00 289 LEU A CA 1
ATOM 2130 C C . LEU A 1 289 ? -12.453 -0.054 5.566 1.00 81.00 289 LEU A C 1
ATOM 2132 O O . LEU A 1 289 ? -12.672 -1.224 5.272 1.00 81.00 289 LEU A O 1
ATOM 2136 N N . GLU A 1 290 ? -11.363 0.335 6.226 1.00 77.25 290 GLU A N 1
ATOM 2137 C CA . GLU A 1 290 ? -10.263 -0.556 6.595 1.00 77.25 290 GLU A CA 1
ATOM 2138 C C . GLU A 1 290 ? -9.666 -0.171 7.958 1.00 77.25 290 GLU A C 1
ATOM 2140 O O . GLU A 1 290 ? -9.898 0.928 8.467 1.00 77.25 290 GLU A O 1
ATOM 2145 N N . ALA A 1 291 ? -8.943 -1.107 8.583 1.00 61.00 291 ALA A N 1
ATOM 2146 C CA . ALA A 1 291 ? -8.233 -0.854 9.834 1.00 61.00 291 ALA A CA 1
ATOM 2147 C C . ALA A 1 291 ? -7.168 0.241 9.658 1.00 61.00 291 ALA A C 1
ATOM 2149 O O . ALA A 1 291 ? -7.101 1.136 10.502 1.00 61.00 291 ALA A O 1
ATOM 2150 N N . ASP A 1 292 ? -6.436 0.212 8.541 1.00 65.12 292 ASP A N 1
ATOM 2151 C CA . ASP A 1 292 ? -5.552 1.286 8.077 1.00 65.12 292 ASP A CA 1
ATOM 2152 C C . ASP A 1 292 ? -6.440 2.462 7.640 1.00 65.12 292 ASP A C 1
ATOM 2154 O O . ASP A 1 292 ? -7.380 2.219 6.880 1.00 65.12 292 ASP A O 1
ATOM 2158 N N . PRO A 1 293 ? -6.275 3.701 8.154 1.00 82.88 293 PRO A N 1
ATOM 2159 C CA . PRO A 1 293 ? -7.428 4.572 8.370 1.00 82.88 293 PRO A CA 1
ATOM 2160 C C . PRO A 1 293 ? -7.935 5.220 7.075 1.00 82.88 293 PRO A C 1
ATOM 2162 O O . PRO A 1 293 ? -7.679 6.390 6.784 1.00 82.88 293 PRO A O 1
ATOM 2165 N N . VAL A 1 294 ? -8.718 4.452 6.324 1.00 88.81 294 VAL A N 1
ATOM 2166 C CA . VAL A 1 294 ? -9.540 4.898 5.209 1.00 88.81 294 VAL A CA 1
ATOM 2167 C C . VAL A 1 294 ? -10.955 5.050 5.739 1.00 88.81 294 VAL A C 1
ATOM 2169 O O . VAL A 1 294 ? -11.627 4.079 6.105 1.00 88.81 294 VAL A O 1
ATOM 2172 N N . VAL A 1 295 ? -11.420 6.291 5.797 1.00 90.62 295 VAL A N 1
ATOM 2173 C CA . VAL A 1 295 ? -12.781 6.617 6.221 1.00 90.62 295 VAL A CA 1
ATOM 2174 C C . VAL A 1 295 ? -13.502 7.349 5.112 1.00 90.62 295 VAL A C 1
ATOM 2176 O O . VAL A 1 295 ? -12.889 8.032 4.292 1.00 90.62 295 VAL A O 1
ATOM 2179 N N . TYR A 1 296 ? -14.824 7.253 5.110 1.00 91.06 296 TYR A N 1
ATOM 2180 C CA . TYR A 1 296 ? -15.631 8.080 4.233 1.00 91.06 296 TYR A CA 1
ATOM 2181 C C . TYR A 1 296 ? -16.795 8.729 4.980 1.00 91.06 296 TYR A C 1
ATOM 2183 O O . TYR A 1 296 ? -17.293 8.217 5.990 1.00 91.06 296 TYR A O 1
ATOM 2191 N N . TRP A 1 297 ? -17.246 9.852 4.427 1.00 90.62 297 TRP A N 1
ATOM 2192 C CA . TRP A 1 297 ? -18.443 10.570 4.838 1.00 90.62 297 TRP A CA 1
ATOM 2193 C C . TRP A 1 297 ? -19.378 10.760 3.660 1.00 90.62 297 TRP A C 1
ATOM 2195 O O . TRP A 1 297 ? -18.961 10.907 2.510 1.00 90.62 297 TRP A O 1
ATOM 2205 N N . ARG A 1 298 ? -20.664 10.857 3.982 1.00 88.88 298 ARG A N 1
ATOM 2206 C CA . ARG A 1 298 ? -21.689 11.351 3.074 1.00 88.88 298 ARG A CA 1
ATOM 2207 C C . ARG A 1 298 ? -22.133 12.725 3.561 1.00 88.88 298 ARG A C 1
ATOM 2209 O O . ARG A 1 298 ? -22.887 12.833 4.518 1.00 88.88 298 ARG A O 1
ATOM 2216 N N . LEU A 1 299 ? -21.628 13.771 2.920 1.00 91.88 299 LEU A N 1
ATOM 2217 C CA . LEU A 1 299 ? -21.738 15.150 3.384 1.00 91.88 299 LEU A CA 1
ATOM 2218 C C . LEU A 1 299 ? -22.790 15.910 2.581 1.00 91.88 299 LEU A C 1
ATOM 2220 O O . LEU A 1 299 ? -22.750 15.927 1.352 1.00 91.88 299 LEU A O 1
ATOM 2224 N N . ALA A 1 300 ? -23.707 16.585 3.270 1.00 93.06 300 ALA A N 1
ATOM 2225 C CA . ALA A 1 300 ? -24.596 17.562 2.653 1.00 93.06 300 ALA A CA 1
ATOM 2226 C C . ALA A 1 300 ? -23.886 18.923 2.545 1.00 93.06 300 ALA A C 1
ATOM 2228 O O . ALA A 1 300 ? -23.547 19.544 3.561 1.00 93.06 300 ALA A O 1
ATOM 2229 N N . LEU A 1 301 ? -23.683 19.391 1.312 1.00 94.56 301 LEU A N 1
ATOM 2230 C CA . LEU A 1 301 ? -23.144 20.712 1.004 1.00 94.56 301 LEU A CA 1
ATOM 2231 C C . LEU A 1 301 ? -24.282 21.648 0.554 1.00 94.56 301 LEU A C 1
ATOM 2233 O O . LEU A 1 301 ? -24.896 21.398 -0.490 1.00 94.56 301 LEU A O 1
ATOM 2237 N N . PRO A 1 302 ? -24.575 22.737 1.289 1.00 94.12 302 PRO A N 1
ATOM 2238 C CA . PRO A 1 302 ? -25.531 23.754 0.845 1.00 94.12 302 PRO A CA 1
ATOM 2239 C C . PRO A 1 302 ? -25.113 24.392 -0.488 1.00 94.12 302 PRO A C 1
ATOM 2241 O O . PRO A 1 302 ? -23.933 24.385 -0.831 1.00 94.12 302 PRO A O 1
ATOM 2244 N N . ALA A 1 303 ? -26.062 24.966 -1.231 1.00 95.31 303 ALA A N 1
ATOM 2245 C CA . ALA A 1 303 ? -25.772 25.753 -2.435 1.00 95.31 303 ALA A CA 1
ATOM 2246 C C . ALA A 1 303 ? -24.800 26.902 -2.116 1.00 95.31 303 ALA A C 1
ATOM 2248 O O . ALA A 1 303 ? -25.085 27.697 -1.221 1.00 95.31 303 ALA A O 1
ATOM 2249 N N . GLY A 1 304 ? -23.663 26.985 -2.813 1.00 93.56 304 GLY A N 1
ATOM 2250 C CA . GLY A 1 304 ? -22.617 27.975 -2.523 1.00 93.56 304 GLY A CA 1
ATOM 2251 C C . GLY A 1 304 ? -21.940 27.827 -1.150 1.00 93.56 304 GLY A C 1
ATOM 2252 O O . GLY A 1 304 ? -21.141 28.681 -0.775 1.00 93.56 304 GLY A O 1
ATOM 2253 N N . GLY A 1 305 ? -22.295 26.803 -0.368 1.00 95.00 305 GLY A N 1
ATOM 2254 C CA . GLY A 1 305 ? -21.811 26.599 0.993 1.00 95.00 305 GLY A CA 1
ATOM 2255 C C . GLY A 1 305 ? -20.548 25.749 1.049 1.00 95.00 305 GLY A C 1
ATOM 2256 O O . GLY A 1 305 ? -20.126 25.158 0.054 1.00 95.00 305 GLY A O 1
ATOM 2257 N N . SER A 1 306 ? -19.969 25.636 2.241 1.00 95.31 306 SER A N 1
ATOM 2258 C CA . SER A 1 306 ? -18.823 24.766 2.488 1.00 95.31 306 SER A CA 1
ATOM 2259 C C . SER A 1 306 ? -19.025 23.846 3.691 1.00 95.31 306 SER A C 1
ATOM 2261 O O . SER A 1 306 ? -19.885 24.072 4.547 1.00 95.31 306 SER A O 1
ATOM 2263 N N . ARG A 1 307 ? -18.239 22.770 3.744 1.00 95.25 307 ARG A N 1
ATOM 2264 C CA . ARG A 1 307 ? -18.114 21.874 4.898 1.00 95.25 307 ARG A CA 1
ATOM 2265 C C . ARG A 1 307 ? -16.657 21.557 5.151 1.00 95.25 307 ARG A C 1
ATOM 2267 O O . ARG A 1 307 ? -15.875 21.432 4.219 1.00 95.25 307 ARG A O 1
ATOM 2274 N N . GLN A 1 308 ? -16.321 21.390 6.420 1.00 95.94 308 GLN A N 1
ATOM 2275 C CA . GLN A 1 308 ? -14.987 21.011 6.840 1.00 95.94 308 GLN A CA 1
ATOM 2276 C C . GLN A 1 308 ? -14.984 19.549 7.278 1.00 95.94 308 GLN A C 1
ATOM 2278 O O . GLN A 1 308 ? -15.817 19.142 8.088 1.00 95.94 308 GLN A O 1
ATOM 2283 N N . VAL A 1 309 ? -14.016 18.789 6.781 1.00 95.81 309 VAL A N 1
ATOM 2284 C CA . VAL A 1 309 ? -13.602 17.514 7.364 1.00 95.81 309 VAL A CA 1
ATOM 2285 C C . VAL A 1 309 ? -12.202 17.666 7.939 1.00 95.81 309 VAL A C 1
ATOM 2287 O O . VAL A 1 309 ? -11.380 18.437 7.440 1.00 95.81 309 VAL A O 1
ATOM 2290 N N . ARG A 1 310 ? -11.929 16.976 9.037 1.00 96.31 310 ARG A N 1
ATOM 2291 C CA . ARG A 1 310 ? -10.647 17.025 9.731 1.00 96.31 310 ARG A CA 1
ATOM 2292 C C . ARG A 1 310 ? -10.312 15.656 10.290 1.00 96.31 310 ARG A C 1
ATOM 2294 O O . ARG A 1 310 ? -11.187 14.955 10.789 1.00 96.31 310 ARG A O 1
ATOM 2301 N N . TRP A 1 311 ? -9.028 15.344 10.309 1.00 96.81 311 TRP A N 1
ATOM 2302 C CA . TRP A 1 311 ? -8.483 14.318 11.184 1.00 96.81 311 TRP A CA 1
ATOM 2303 C C . TRP A 1 311 ? -7.321 14.865 12.002 1.00 96.81 311 TRP A C 1
ATOM 2305 O O . TRP A 1 311 ? -6.657 15.819 11.596 1.00 96.81 311 TRP A O 1
ATOM 2315 N N . THR A 1 312 ? -7.113 14.294 13.185 1.00 97.19 312 THR A N 1
ATOM 2316 C CA . THR A 1 312 ? -5.987 14.586 14.080 1.00 97.19 312 THR A CA 1
ATOM 2317 C C . THR A 1 312 ? -5.463 13.281 14.659 1.00 97.19 312 THR A C 1
ATOM 2319 O O . THR A 1 312 ? -6.253 12.472 15.137 1.00 97.19 312 THR A O 1
ATOM 2322 N N . THR A 1 313 ? -4.150 13.088 14.648 1.00 97.00 313 THR A N 1
ATOM 2323 C CA . THR A 1 313 ? -3.482 11.899 15.197 1.00 97.00 313 THR A CA 1
ATOM 2324 C C . THR A 1 313 ? -2.238 12.318 15.986 1.00 97.00 313 THR A C 1
ATOM 2326 O O . THR A 1 313 ? -1.671 13.380 15.687 1.00 97.00 313 THR A O 1
ATOM 2329 N N . PRO A 1 314 ? -1.830 11.562 17.023 1.00 96.62 314 PRO A N 1
ATOM 2330 C CA . PRO A 1 314 ? -0.528 11.743 17.651 1.00 96.62 314 PRO A CA 1
ATOM 2331 C C . PRO A 1 314 ? 0.602 11.699 16.620 1.00 96.62 314 PRO A C 1
ATOM 2333 O O . PRO A 1 314 ? 0.530 10.966 15.634 1.00 96.62 314 PRO A O 1
ATOM 2336 N N . LEU A 1 315 ? 1.635 12.502 16.844 1.00 94.94 315 LEU A N 1
ATOM 2337 C CA . LEU A 1 315 ? 2.879 12.391 16.095 1.00 94.94 315 LEU A CA 1
ATOM 2338 C C . LEU A 1 315 ? 3.640 11.145 16.595 1.00 94.94 315 LEU A C 1
ATOM 2340 O O . LEU A 1 315 ? 3.605 10.882 17.801 1.00 94.94 315 LEU A O 1
ATOM 2344 N N . PRO A 1 316 ? 4.320 10.379 15.724 1.00 93.75 316 PRO A N 1
ATOM 2345 C CA . PRO A 1 316 ? 5.202 9.299 16.167 1.00 93.75 316 PRO A CA 1
ATOM 2346 C C . PRO A 1 316 ? 6.250 9.790 17.178 1.00 93.75 316 PRO A C 1
ATOM 2348 O O . PRO A 1 316 ? 6.720 10.920 17.078 1.00 93.75 316 PRO A O 1
ATOM 2351 N N . GLU A 1 317 ? 6.633 8.953 18.148 1.00 90.56 317 GLU A N 1
ATOM 2352 C CA . GLU A 1 317 ? 7.557 9.348 19.231 1.00 90.56 317 GLU A CA 1
ATOM 2353 C C . GLU A 1 317 ? 8.942 9.791 18.723 1.00 90.56 317 GLU A C 1
ATOM 2355 O O . GLU A 1 317 ? 9.626 10.575 19.377 1.00 90.56 317 GLU A O 1
ATOM 2360 N N . ASP A 1 318 ? 9.357 9.297 17.557 1.00 89.81 318 ASP A N 1
ATOM 2361 C CA . ASP A 1 318 ? 10.619 9.621 16.889 1.00 89.81 318 ASP A CA 1
ATOM 2362 C C . ASP A 1 318 ? 10.509 10.800 15.906 1.00 89.81 318 ASP A C 1
ATOM 2364 O O . ASP A 1 318 ? 11.509 11.225 15.318 1.00 89.81 318 ASP A O 1
ATOM 2368 N N . ALA A 1 319 ? 9.308 11.347 15.712 1.00 91.62 319 ALA A N 1
ATOM 2369 C CA . ALA A 1 319 ? 9.090 12.462 14.813 1.00 91.62 319 ALA A CA 1
ATOM 2370 C C . ALA A 1 319 ? 9.568 13.776 15.438 1.00 91.62 319 ALA A C 1
ATOM 2372 O O . ALA A 1 319 ? 9.189 14.148 16.546 1.00 91.62 319 ALA A O 1
ATOM 2373 N N . VAL A 1 320 ? 10.362 14.529 14.676 1.00 93.56 320 VAL A N 1
ATOM 2374 C CA . VAL A 1 320 ? 10.747 15.898 15.028 1.00 93.56 320 VAL A CA 1
ATOM 2375 C C . VAL A 1 320 ? 9.848 16.859 14.246 1.00 93.56 320 VAL A C 1
ATOM 2377 O O . VAL A 1 320 ? 9.956 16.895 13.016 1.00 93.56 320 VAL A O 1
ATOM 2380 N N . PRO A 1 321 ? 8.977 17.645 14.909 1.00 92.50 321 PRO A N 1
ATOM 2381 C CA . PRO A 1 321 ? 8.127 18.617 14.233 1.00 92.50 321 PRO A CA 1
ATOM 2382 C C . PRO A 1 321 ? 8.966 19.642 13.457 1.00 92.50 321 PRO A C 1
ATOM 2384 O O . PRO A 1 321 ? 9.641 20.488 14.040 1.00 92.50 321 PRO A O 1
ATOM 2387 N N . SER A 1 322 ? 8.933 19.571 12.128 1.00 91.19 322 SER A N 1
ATOM 2388 C CA . SER A 1 322 ? 9.644 20.491 11.237 1.00 91.19 322 SER A CA 1
ATOM 2389 C C . SER A 1 322 ? 8.888 20.700 9.923 1.00 91.19 322 SER A C 1
ATOM 2391 O O . SER A 1 322 ? 8.009 19.915 9.562 1.00 91.19 322 SER A O 1
ATOM 2393 N N . ALA A 1 323 ? 9.235 21.752 9.176 1.00 87.19 323 ALA A N 1
ATOM 2394 C CA . ALA A 1 323 ? 8.685 21.966 7.836 1.00 87.19 323 ALA A CA 1
ATOM 2395 C C . ALA A 1 323 ? 8.978 20.773 6.903 1.00 87.19 323 ALA A C 1
ATOM 2397 O O . ALA A 1 323 ? 8.093 20.342 6.166 1.00 87.19 323 ALA A O 1
ATOM 2398 N N . ASP A 1 324 ? 10.172 20.180 7.011 1.00 87.69 324 ASP A N 1
ATOM 2399 C CA . ASP A 1 324 ? 10.566 18.996 6.241 1.00 87.69 324 ASP A CA 1
ATOM 2400 C C . ASP A 1 324 ? 9.723 17.770 6.604 1.00 87.69 324 ASP A C 1
ATOM 2402 O O . ASP A 1 324 ? 9.298 17.017 5.727 1.00 87.69 324 ASP A O 1
ATOM 2406 N N . TYR A 1 325 ? 9.433 17.568 7.894 1.00 91.69 325 TYR A N 1
ATOM 2407 C CA . TYR A 1 325 ? 8.563 16.475 8.326 1.00 91.69 325 TYR A CA 1
ATOM 2408 C C . TYR A 1 325 ? 7.134 16.665 7.801 1.00 91.69 325 TYR A C 1
ATOM 2410 O O . TYR A 1 325 ? 6.508 15.716 7.335 1.00 91.69 325 TYR A O 1
ATOM 2418 N N . LEU A 1 326 ? 6.639 17.904 7.781 1.00 91.44 326 LEU A N 1
ATOM 2419 C CA . LEU A 1 326 ? 5.328 18.220 7.222 1.00 91.44 326 LEU A CA 1
ATOM 2420 C C . LEU A 1 326 ? 5.262 17.998 5.700 1.00 91.44 326 LEU A C 1
ATOM 2422 O O . LEU A 1 326 ? 4.256 17.492 5.208 1.00 91.44 326 LEU A O 1
ATOM 2426 N N . ALA A 1 327 ? 6.338 18.295 4.964 1.00 87.69 327 ALA A N 1
ATOM 2427 C CA . ALA A 1 327 ? 6.453 17.974 3.538 1.00 87.69 327 ALA A CA 1
ATOM 2428 C C . ALA A 1 327 ? 6.489 16.452 3.281 1.00 87.69 327 ALA A C 1
ATOM 2430 O O . ALA A 1 327 ? 5.904 15.955 2.315 1.00 87.69 327 ALA A O 1
ATOM 2431 N N . ARG A 1 328 ? 7.113 15.678 4.178 1.00 91.81 328 ARG A N 1
ATOM 2432 C CA . ARG A 1 328 ? 7.049 14.207 4.128 1.00 91.81 328 ARG A CA 1
ATOM 2433 C C . ARG A 1 328 ? 5.631 13.695 4.357 1.00 91.81 328 ARG A C 1
ATOM 2435 O O . ARG A 1 328 ? 5.192 12.829 3.612 1.00 91.81 328 ARG A O 1
ATOM 2442 N N . ILE A 1 329 ? 4.899 14.273 5.314 1.00 94.06 329 ILE A N 1
ATOM 2443 C CA . ILE A 1 329 ? 3.491 13.931 5.566 1.00 94.06 329 ILE A CA 1
ATOM 2444 C C . ILE A 1 329 ? 2.637 14.131 4.313 1.00 94.06 329 ILE A C 1
ATOM 2446 O O . ILE A 1 329 ? 1.797 13.285 4.012 1.00 94.06 329 ILE A O 1
ATOM 2450 N N . THR A 1 330 ? 2.849 15.218 3.565 1.00 91.81 330 THR A N 1
ATOM 2451 C CA . THR A 1 330 ? 2.114 15.434 2.313 1.00 91.81 330 THR A CA 1
ATOM 2452 C C . THR A 1 330 ? 2.422 14.370 1.265 1.00 91.81 330 THR A C 1
ATOM 2454 O O . THR A 1 330 ? 1.484 13.851 0.666 1.00 91.81 330 THR A O 1
ATOM 2457 N N . GLY A 1 331 ? 3.692 13.976 1.111 1.00 89.44 331 GLY A N 1
ATOM 2458 C CA . GLY A 1 331 ? 4.074 12.889 0.202 1.00 89.44 331 GLY A CA 1
ATOM 2459 C C . GLY A 1 331 ? 3.476 11.541 0.614 1.00 89.44 331 GLY A C 1
ATOM 2460 O O . GLY A 1 331 ? 2.895 10.844 -0.214 1.00 89.44 331 GLY A O 1
ATOM 2461 N N . TRP A 1 332 ? 3.518 11.209 1.908 1.00 94.19 332 TRP A N 1
ATOM 2462 C CA . TRP A 1 332 ? 2.888 9.993 2.431 1.00 94.19 332 TRP A CA 1
ATOM 2463 C C . TRP A 1 332 ? 1.375 9.975 2.223 1.00 94.19 332 TRP A C 1
ATOM 2465 O O . TRP A 1 332 ? 0.799 8.920 1.981 1.00 94.19 332 TRP A O 1
ATOM 2475 N N . HIS A 1 333 ? 0.708 11.128 2.306 1.00 93.56 333 HIS A N 1
ATOM 2476 C CA . HIS A 1 333 ? -0.725 11.210 2.038 1.00 93.56 333 HIS A CA 1
ATOM 2477 C C . HIS A 1 333 ? -1.055 10.935 0.570 1.00 93.56 333 HIS A C 1
ATOM 2479 O O . HIS A 1 333 ? -2.002 10.203 0.300 1.00 93.56 333 HIS A O 1
ATOM 2485 N N . GLU A 1 334 ? -0.283 11.468 -0.377 1.00 89.56 334 GLU A N 1
ATOM 2486 C CA . GLU A 1 334 ? -0.472 11.189 -1.808 1.00 89.56 334 GLU A CA 1
ATOM 2487 C C . GLU A 1 334 ? -0.252 9.704 -2.142 1.00 89.56 334 GLU A C 1
ATOM 2489 O O . GLU A 1 334 ? -1.052 9.100 -2.866 1.00 89.56 334 GLU A O 1
ATOM 2494 N N . GLU A 1 335 ? 0.784 9.097 -1.559 1.00 87.19 335 GLU A N 1
ATOM 2495 C CA . GLU A 1 335 ? 1.058 7.661 -1.673 1.00 87.19 335 GLU A CA 1
ATOM 2496 C C . GLU A 1 335 ? -0.085 6.831 -1.072 1.00 87.19 335 GLU A C 1
ATOM 2498 O O . GLU A 1 335 ? -0.654 5.976 -1.749 1.00 87.19 335 GLU A O 1
ATOM 2503 N N . ALA A 1 336 ? -0.515 7.150 0.152 1.00 90.19 336 ALA A N 1
ATOM 2504 C CA . ALA A 1 336 ? -1.594 6.436 0.829 1.00 90.19 336 ALA A CA 1
ATOM 2505 C C . ALA A 1 336 ? -2.934 6.548 0.080 1.00 90.19 336 ALA A C 1
ATOM 2507 O O . ALA A 1 336 ? -3.680 5.573 -0.012 1.00 90.19 336 ALA A O 1
ATOM 2508 N N . VAL A 1 337 ? -3.246 7.714 -0.497 1.00 90.06 337 VAL A N 1
ATOM 2509 C CA . VAL A 1 337 ? -4.425 7.879 -1.361 1.00 90.06 337 VAL A CA 1
ATOM 2510 C C . VAL A 1 337 ? -4.321 6.975 -2.585 1.00 90.06 337 VAL A C 1
ATOM 2512 O O . VAL A 1 337 ? -5.297 6.300 -2.911 1.00 90.06 337 VAL A O 1
ATOM 2515 N N . THR A 1 338 ? -3.156 6.932 -3.234 1.00 87.88 338 THR A N 1
ATOM 2516 C CA . THR A 1 338 ? -2.904 6.085 -4.410 1.00 87.88 338 THR A CA 1
ATOM 2517 C C . THR A 1 338 ? -3.092 4.604 -4.083 1.00 87.88 338 THR A C 1
ATOM 2519 O O . THR A 1 338 ? -3.803 3.904 -4.809 1.00 87.88 338 THR A O 1
ATOM 2522 N N . ASP A 1 339 ? -2.539 4.152 -2.959 1.00 84.31 339 ASP A N 1
ATOM 2523 C CA . ASP A 1 339 ? -2.664 2.778 -2.467 1.00 84.31 339 ASP A CA 1
ATOM 2524 C C . ASP A 1 339 ? -4.115 2.409 -2.125 1.00 84.31 339 ASP A C 1
ATOM 2526 O O . ASP A 1 339 ? -4.551 1.286 -2.385 1.00 84.31 339 ASP A O 1
ATOM 2530 N N . ALA A 1 340 ? -4.896 3.358 -1.600 1.00 88.25 340 ALA A N 1
ATOM 2531 C CA . ALA A 1 340 ? -6.295 3.142 -1.241 1.00 88.25 340 ALA A CA 1
ATOM 2532 C C . ALA A 1 340 ? -7.253 3.143 -2.449 1.00 88.25 340 ALA A C 1
ATOM 2534 O O . ALA A 1 340 ? -8.390 2.679 -2.328 1.00 88.25 340 ALA A O 1
ATOM 2535 N N . LEU A 1 341 ? -6.845 3.630 -3.631 1.00 87.44 341 LEU A N 1
ATOM 2536 C CA . LEU A 1 341 ? -7.735 3.756 -4.797 1.00 87.44 341 LEU A CA 1
ATOM 2537 C C . LEU A 1 341 ? -8.461 2.457 -5.197 1.00 87.44 341 LEU A C 1
ATOM 2539 O O . LEU A 1 341 ? -9.657 2.542 -5.495 1.00 87.44 341 LEU A O 1
ATOM 2543 N N . PRO A 1 342 ? -7.828 1.265 -5.227 1.00 86.50 342 PRO A N 1
ATOM 2544 C CA . PRO A 1 342 ? -8.523 0.021 -5.557 1.00 86.50 342 PRO A CA 1
ATOM 2545 C C . PRO A 1 342 ? -9.640 -0.308 -4.561 1.00 86.50 342 PRO A C 1
ATOM 2547 O O . PRO A 1 342 ? -10.742 -0.671 -4.978 1.00 86.50 342 PRO A O 1
ATOM 2550 N N . LEU A 1 343 ? -9.383 -0.124 -3.260 1.00 85.31 343 LEU A N 1
ATOM 2551 C CA . LEU A 1 343 ? -10.378 -0.309 -2.203 1.00 85.31 343 LEU A CA 1
ATOM 2552 C C . LEU A 1 343 ? -11.529 0.683 -2.373 1.00 85.31 343 LEU A C 1
ATOM 2554 O O . LEU A 1 343 ? -12.690 0.286 -2.416 1.00 85.31 343 LEU A O 1
ATOM 2558 N N . ILE A 1 344 ? -11.207 1.967 -2.532 1.00 85.75 344 ILE A N 1
ATOM 2559 C CA . ILE A 1 344 ? -12.194 3.036 -2.705 1.00 85.75 344 ILE A CA 1
ATOM 2560 C C . ILE A 1 344 ? -13.081 2.736 -3.916 1.00 85.75 344 ILE A C 1
ATOM 2562 O O . ILE A 1 344 ? -14.302 2.765 -3.799 1.00 85.75 344 ILE A O 1
ATOM 2566 N N . ARG A 1 345 ? -12.496 2.375 -5.065 1.00 86.75 345 ARG A N 1
ATOM 2567 C CA . ARG A 1 345 ? -13.251 2.028 -6.282 1.00 86.75 345 ARG A CA 1
ATOM 2568 C C . ARG A 1 345 ? -14.165 0.819 -6.095 1.00 86.75 345 ARG A C 1
ATOM 2570 O O . ARG A 1 345 ? -15.228 0.792 -6.709 1.00 86.75 345 ARG A O 1
ATOM 2577 N N . ARG A 1 346 ? -13.765 -0.156 -5.276 1.00 89.12 346 ARG A N 1
ATOM 2578 C CA . ARG A 1 346 ? -14.560 -1.356 -4.991 1.00 89.12 346 ARG A CA 1
ATOM 2579 C C . ARG A 1 346 ? -15.732 -1.055 -4.057 1.00 89.12 346 ARG A C 1
ATOM 2581 O O . ARG A 1 346 ? -16.856 -1.422 -4.370 1.00 89.12 346 ARG A O 1
ATOM 2588 N N . GLU A 1 347 ? -15.482 -0.369 -2.944 1.00 86.25 347 GLU A N 1
ATOM 2589 C CA . GLU A 1 347 ? -16.468 -0.209 -1.865 1.00 86.25 347 GLU A CA 1
ATOM 2590 C C . GLU A 1 347 ? -17.420 0.981 -2.088 1.00 86.25 347 GLU A C 1
ATOM 2592 O O . GLU A 1 347 ? -18.619 0.895 -1.820 1.00 86.25 347 GLU A O 1
ATOM 2597 N N . VAL A 1 348 ? -16.923 2.113 -2.605 1.00 82.19 348 VAL A N 1
ATOM 2598 C CA . VAL A 1 348 ? -17.710 3.356 -2.744 1.00 82.19 348 VAL A CA 1
ATOM 2599 C C . VAL A 1 348 ? -18.997 3.193 -3.565 1.00 82.19 348 VAL A C 1
ATOM 2601 O O . VAL A 1 348 ? -20.025 3.725 -3.136 1.00 82.19 348 VAL A O 1
ATOM 2604 N N . PRO A 1 349 ? -19.020 2.484 -4.710 1.00 85.38 349 PRO A N 1
ATOM 2605 C CA . PRO A 1 349 ? -20.242 2.328 -5.497 1.00 85.38 349 PRO A CA 1
ATOM 2606 C C . PRO A 1 349 ? -21.379 1.633 -4.743 1.00 85.38 349 PRO A C 1
ATOM 2608 O O . PRO A 1 349 ? -22.547 1.972 -4.953 1.00 85.38 349 PRO A O 1
ATOM 2611 N N . ASP A 1 350 ? -21.054 0.676 -3.877 1.00 79.81 350 ASP A N 1
ATOM 2612 C CA . ASP A 1 350 ? -22.043 -0.052 -3.082 1.00 79.81 350 ASP A CA 1
ATOM 2613 C C . ASP A 1 350 ? -22.560 0.824 -1.934 1.00 79.81 350 ASP A C 1
ATOM 2615 O O . ASP A 1 350 ? -23.760 0.863 -1.656 1.00 79.81 350 ASP A O 1
ATOM 2619 N N . LEU A 1 351 ? -21.682 1.637 -1.346 1.00 75.62 351 LEU A N 1
ATOM 2620 C CA . LEU A 1 351 ? -22.032 2.604 -0.302 1.00 75.62 351 LEU A CA 1
ATOM 2621 C C . LEU A 1 351 ? -22.889 3.754 -0.838 1.00 75.62 351 LEU A C 1
ATOM 2623 O O . LEU A 1 351 ? -23.836 4.182 -0.181 1.00 75.62 351 LEU A O 1
ATOM 2627 N N . ALA A 1 352 ? -22.605 4.223 -2.054 1.00 76.56 352 ALA A N 1
ATOM 2628 C CA . ALA A 1 352 ? -23.426 5.218 -2.736 1.00 76.56 352 ALA A CA 1
ATOM 2629 C C . ALA A 1 352 ? -24.845 4.690 -3.019 1.00 76.56 352 ALA A C 1
ATOM 2631 O O . ALA A 1 352 ? -25.810 5.453 -2.948 1.00 76.56 352 ALA A O 1
ATOM 2632 N N . ARG A 1 353 ? -24.980 3.386 -3.302 1.00 81.69 353 ARG A N 1
ATOM 2633 C CA . ARG A 1 353 ? -26.267 2.709 -3.530 1.00 81.69 353 ARG A CA 1
ATOM 2634 C C . ARG A 1 353 ? -27.049 2.435 -2.246 1.00 81.69 353 ARG A C 1
ATOM 2636 O O . ARG A 1 353 ? -28.275 2.459 -2.291 1.00 81.69 353 ARG A O 1
ATOM 2643 N N . ALA A 1 354 ? -26.371 2.221 -1.118 1.00 73.38 354 ALA A N 1
ATOM 2644 C CA . ALA A 1 354 ? -26.997 1.862 0.157 1.00 73.38 354 ALA A CA 1
ATOM 2645 C C . ALA A 1 354 ? -27.943 2.938 0.732 1.00 73.38 354 ALA A C 1
ATOM 2647 O O . ALA A 1 354 ? -28.683 2.661 1.669 1.00 73.38 354 ALA A O 1
ATOM 2648 N N . GLY A 1 355 ? -27.969 4.154 0.172 1.00 60.59 355 GLY A N 1
ATOM 2649 C CA . GLY A 1 355 ? -29.034 5.133 0.412 1.00 60.59 355 GLY A CA 1
ATOM 2650 C C . GLY A 1 355 ? -29.054 5.772 1.804 1.00 60.59 355 GLY A C 1
ATOM 2651 O O . GLY A 1 355 ? -29.677 6.822 1.951 1.00 60.59 355 GLY A O 1
ATOM 2652 N N . GLU A 1 356 ? -28.315 5.247 2.780 1.00 54.19 356 GLU A N 1
ATOM 2653 C CA . GLU A 1 356 ? -28.230 5.768 4.144 1.00 54.19 356 GLU A CA 1
ATOM 2654 C C . GLU A 1 356 ? -27.574 7.159 4.135 1.00 54.19 356 GLU A C 1
ATOM 2656 O O . GLU A 1 356 ? -26.388 7.336 3.837 1.00 54.19 356 GLU A O 1
ATOM 2661 N N . VAL A 1 357 ? -28.398 8.197 4.285 1.00 53.41 357 VAL A N 1
ATOM 2662 C CA 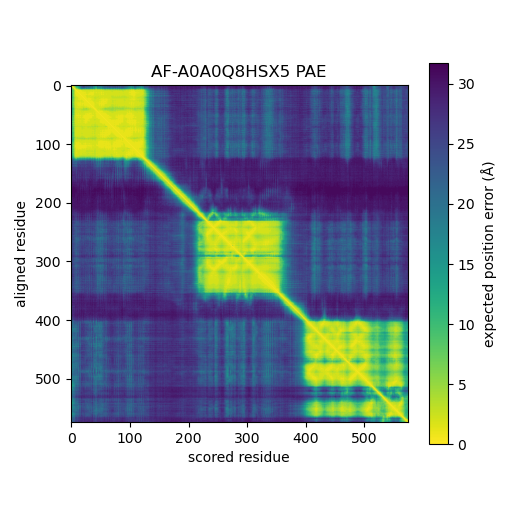. VAL A 1 357 ? -27.950 9.581 4.471 1.00 53.41 357 VAL A CA 1
ATOM 2663 C C . VAL A 1 357 ? -27.737 9.730 5.963 1.00 53.41 357 VAL A C 1
ATOM 2665 O O . VAL A 1 357 ? -28.677 9.491 6.717 1.00 53.41 357 VAL A O 1
ATOM 2668 N N . VAL A 1 358 ? -26.541 10.128 6.395 1.00 52.50 358 VAL A N 1
ATOM 2669 C CA . VAL A 1 358 ? -26.373 10.499 7.797 1.00 52.50 358 VAL A CA 1
ATOM 2670 C C . VAL A 1 358 ? -27.223 11.750 8.051 1.00 52.50 358 VAL A C 1
ATOM 2672 O O . VAL A 1 358 ? -27.023 12.757 7.362 1.00 52.50 358 VAL A O 1
ATOM 2675 N N . PRO A 1 359 ? -28.224 11.692 8.949 1.00 41.34 359 PRO A N 1
ATOM 2676 C CA . PRO A 1 359 ? -29.093 12.827 9.199 1.00 41.34 359 PRO A CA 1
ATOM 2677 C C . PRO A 1 359 ? -28.299 13.974 9.823 1.00 41.34 359 PRO A C 1
ATOM 2679 O O . PRO A 1 359 ? -27.430 13.775 10.667 1.00 41.34 359 PRO A O 1
ATOM 2682 N N . ILE A 1 360 ? -28.628 15.184 9.385 1.00 41.84 360 ILE A N 1
ATOM 2683 C CA . ILE A 1 360 ? -28.057 16.444 9.853 1.00 41.84 360 ILE A CA 1
ATOM 2684 C C . ILE A 1 360 ? -28.439 16.610 11.333 1.00 41.84 360 ILE A C 1
ATOM 2686 O O . ILE A 1 360 ? -29.633 16.711 11.614 1.00 41.84 360 ILE A O 1
ATOM 2690 N N . PRO A 1 361 ? -27.499 16.678 12.293 1.00 41.31 361 PRO A N 1
ATOM 2691 C CA . PRO A 1 361 ? -27.804 17.372 13.530 1.00 41.31 361 PRO A CA 1
ATOM 2692 C C . PRO A 1 361 ? -27.940 18.852 13.168 1.00 41.31 361 PRO A C 1
ATOM 2694 O O . PRO A 1 361 ? -26.993 19.457 12.654 1.00 41.31 361 PRO A O 1
ATOM 2697 N N . ASP A 1 362 ? -29.135 19.410 13.355 1.00 35.78 362 ASP A N 1
ATOM 2698 C CA . ASP A 1 362 ? -29.376 20.837 13.164 1.00 35.78 362 ASP A CA 1
ATOM 2699 C C . ASP A 1 362 ? -28.316 21.621 13.942 1.00 35.78 362 ASP A C 1
ATOM 2701 O O . ASP A 1 362 ? -28.172 21.473 15.157 1.00 35.78 362 ASP A O 1
ATOM 2705 N N . ILE A 1 363 ? -27.546 22.446 13.231 1.00 39.97 363 ILE A N 1
ATOM 2706 C CA . ILE A 1 363 ? 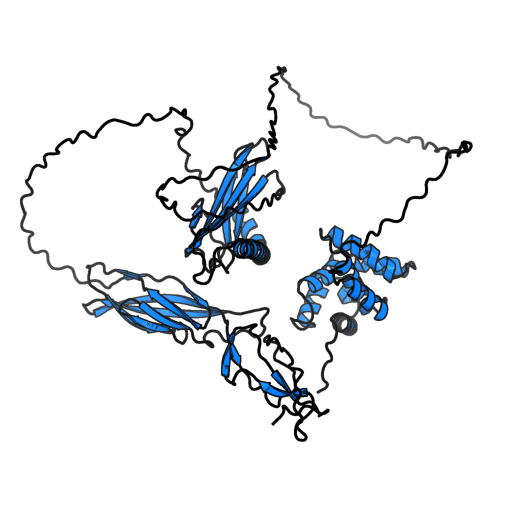-26.763 23.489 13.885 1.00 39.97 363 ILE A CA 1
ATOM 2707 C C . ILE A 1 363 ? -27.815 24.458 14.427 1.00 39.97 363 ILE A C 1
ATOM 2709 O O . ILE A 1 363 ? -28.573 25.000 13.616 1.00 39.97 363 ILE A O 1
ATOM 2713 N N . PRO A 1 364 ? -27.929 24.656 15.753 1.00 32.31 364 PRO A N 1
ATOM 2714 C CA . PRO A 1 364 ? -28.920 25.569 16.287 1.00 32.31 364 PRO A CA 1
ATOM 2715 C C . PRO A 1 364 ? -28.702 26.953 15.673 1.00 32.31 364 PRO A C 1
ATOM 2717 O O . PRO A 1 364 ? -27.591 27.476 15.648 1.00 32.31 364 PRO A O 1
ATOM 2720 N N . GLU A 1 365 ? -29.792 27.551 15.201 1.00 38.72 365 GLU A N 1
ATOM 2721 C CA . GLU A 1 365 ? -29.883 28.860 14.537 1.00 38.72 365 GLU A CA 1
ATOM 2722 C C . GLU A 1 365 ? -29.393 30.045 15.408 1.00 38.72 365 GLU A C 1
ATOM 2724 O O . GLU A 1 365 ? -29.450 31.202 15.002 1.00 38.72 365 GLU A O 1
ATOM 2729 N N . ALA A 1 366 ? -28.861 29.768 16.601 1.00 37.34 366 ALA A N 1
ATOM 2730 C CA . ALA A 1 366 ? -28.429 30.736 17.601 1.00 37.34 366 ALA A CA 1
ATOM 2731 C C . ALA A 1 366 ? -27.030 31.345 17.365 1.00 37.34 366 ALA A C 1
ATOM 2733 O O . ALA A 1 366 ? -26.644 32.237 18.111 1.00 37.34 366 ALA A O 1
ATOM 2734 N N . GLU A 1 367 ? -26.279 30.935 16.336 1.00 40.66 367 GLU A N 1
ATOM 2735 C CA . GLU A 1 367 ? -24.970 31.538 16.001 1.00 40.66 367 GLU A CA 1
ATOM 2736 C C . GLU A 1 367 ? -25.043 32.525 14.816 1.00 40.66 367 GLU A C 1
ATOM 2738 O O . GLU A 1 367 ? -24.090 32.736 14.068 1.00 40.66 367 GLU A O 1
ATOM 2743 N N . LYS A 1 368 ? -26.207 33.161 14.644 1.00 39.34 368 LYS A N 1
ATOM 2744 C CA . LYS A 1 368 ? -26.351 34.434 13.927 1.00 39.34 368 LYS A CA 1
ATOM 2745 C C . LYS A 1 368 ? -26.831 35.501 14.909 1.00 39.34 368 LYS A C 1
ATOM 2747 O O . LYS A 1 368 ? -28.002 35.865 14.902 1.00 39.34 368 LYS A O 1
ATOM 2752 N N . ALA A 1 369 ? -25.943 35.986 15.768 1.00 36.53 369 ALA A N 1
ATOM 2753 C CA . ALA A 1 369 ? -26.207 37.176 16.569 1.00 36.53 369 ALA A CA 1
ATOM 2754 C C . ALA A 1 369 ? -24.929 37.993 16.783 1.00 36.53 369 ALA A C 1
ATOM 2756 O O . ALA A 1 369 ? -23.819 37.466 16.802 1.00 36.53 369 ALA A O 1
ATOM 2757 N N . ASP A 1 370 ? -25.144 39.297 16.881 1.00 34.84 370 ASP A N 1
ATOM 2758 C CA . ASP A 1 370 ? -24.197 40.389 16.735 1.00 34.84 370 ASP A CA 1
ATOM 2759 C C . ASP A 1 370 ? -22.993 40.369 17.685 1.00 34.84 370 ASP A C 1
ATOM 2761 O O . ASP A 1 370 ? -23.082 40.064 18.875 1.00 34.84 370 ASP A O 1
ATOM 2765 N N . VAL A 1 371 ? -21.857 40.814 17.145 1.00 33.19 371 VAL A N 1
ATOM 2766 C CA . VAL A 1 371 ? -20.658 41.170 17.904 1.00 33.19 371 VAL A CA 1
ATOM 2767 C C . VAL A 1 371 ? -20.970 42.402 18.759 1.00 33.19 371 VAL A C 1
ATOM 2769 O O . VAL A 1 371 ? -20.985 43.527 18.261 1.00 33.19 371 VAL A O 1
ATOM 2772 N N . VAL A 1 372 ? -21.186 42.199 20.059 1.00 36.38 372 VAL A N 1
ATOM 2773 C CA . VAL A 1 372 ? -21.141 43.265 21.073 1.00 36.38 372 VAL A CA 1
ATOM 2774 C C . VAL A 1 372 ? -19.792 43.177 21.800 1.00 36.38 372 VAL A C 1
ATOM 2776 O O . VAL A 1 372 ? -19.414 42.088 22.237 1.00 36.38 372 VAL A O 1
ATOM 2779 N N . PRO A 1 373 ? -19.035 44.281 21.939 1.00 33.34 373 PRO A N 1
ATOM 2780 C CA . PRO A 1 373 ? -17.731 44.253 22.590 1.00 33.34 373 PRO A CA 1
ATOM 2781 C C . PRO A 1 373 ? -17.870 44.080 24.109 1.00 33.34 373 PRO A C 1
ATOM 2783 O O . PRO A 1 373 ? -18.633 44.785 24.770 1.00 33.34 373 PRO A O 1
ATOM 2786 N N . VAL A 1 374 ? -17.097 43.144 24.661 1.00 31.02 374 VAL A N 1
ATOM 2787 C CA . VAL A 1 374 ? -17.003 42.859 26.098 1.00 31.02 374 VAL A CA 1
ATOM 2788 C C . VAL A 1 374 ? -16.228 43.974 26.808 1.00 31.02 374 VAL A C 1
ATOM 2790 O O . VAL A 1 374 ? -15.073 44.245 26.484 1.00 31.02 374 VAL A O 1
ATOM 2793 N N . VAL A 1 375 ? -16.858 44.584 27.814 1.00 34.16 375 VAL A N 1
ATOM 2794 C CA . VAL A 1 375 ? -16.218 45.435 28.829 1.00 34.16 375 VAL A CA 1
ATOM 2795 C C . VAL A 1 375 ? -15.881 44.557 30.045 1.00 34.16 375 VAL A C 1
ATOM 2797 O O . VAL A 1 375 ? -16.772 43.859 30.530 1.00 34.16 375 VAL A O 1
ATOM 2800 N N . PRO A 1 376 ? -14.641 44.564 30.568 1.00 38.34 376 PRO A N 1
ATOM 2801 C CA . PRO A 1 376 ? -14.285 43.774 31.740 1.00 38.34 376 PRO A CA 1
ATOM 2802 C C . PRO A 1 376 ? -14.549 44.549 33.040 1.00 38.34 376 PRO A C 1
ATOM 2804 O O . PRO A 1 376 ? -14.016 45.640 33.236 1.00 38.34 376 PRO A O 1
ATOM 2807 N N . GLY A 1 377 ? -15.313 43.951 33.961 1.00 42.88 377 GLY A N 1
ATOM 2808 C CA . GLY A 1 377 ? -15.305 44.340 35.375 1.00 42.88 377 GLY A CA 1
ATOM 2809 C C . GLY A 1 377 ? -16.652 44.251 36.092 1.00 42.88 377 GLY A C 1
ATOM 2810 O O . GLY A 1 377 ? -17.405 45.217 36.102 1.00 42.88 377 GLY A O 1
ATOM 2811 N N . ALA A 1 378 ? -16.905 43.135 36.781 1.00 33.94 378 ALA A N 1
ATOM 2812 C CA . ALA A 1 378 ? -17.765 43.101 37.968 1.00 33.94 378 ALA A CA 1
ATOM 2813 C C . ALA A 1 378 ? -17.411 41.876 38.841 1.00 33.94 378 ALA A C 1
ATOM 2815 O O . ALA A 1 378 ? -17.203 40.797 38.286 1.00 33.94 378 ALA A O 1
ATOM 2816 N N . PRO A 1 379 ? -17.303 42.024 40.176 1.00 47.97 379 PRO A N 1
ATOM 2817 C CA . PRO A 1 379 ? -16.903 40.944 41.074 1.00 47.97 379 PRO A CA 1
ATOM 2818 C C . PRO A 1 379 ? -18.058 39.992 41.420 1.00 47.97 379 PRO A C 1
ATOM 2820 O O . PRO A 1 379 ? -19.224 40.382 41.498 1.00 47.97 379 PRO A O 1
ATOM 2823 N N . GLU A 1 380 ? -17.687 38.734 41.651 1.00 35.16 380 GLU A N 1
ATOM 2824 C CA . GLU A 1 380 ? -18.551 37.610 42.008 1.00 35.16 380 GLU A CA 1
ATOM 2825 C C . GLU A 1 380 ? -19.312 37.851 43.320 1.00 35.16 380 GLU A C 1
ATOM 2827 O O . GLU A 1 380 ? -18.737 38.216 44.346 1.00 35.16 380 GLU A O 1
ATOM 2832 N N . THR A 1 381 ? -20.624 37.608 43.288 1.00 34.25 381 THR A N 1
ATOM 2833 C CA . THR A 1 381 ? -21.483 37.560 44.476 1.00 34.25 381 THR A CA 1
ATOM 2834 C C . THR A 1 381 ? -21.698 36.099 44.854 1.00 34.25 381 THR A C 1
ATOM 2836 O O . THR A 1 381 ? -22.315 35.338 44.111 1.00 34.25 381 THR A O 1
ATOM 2839 N N . SER A 1 382 ? -21.171 35.705 46.007 1.00 35.25 382 SER A N 1
ATOM 2840 C CA . SER A 1 382 ? -21.363 34.397 46.627 1.00 35.25 382 SER A CA 1
ATOM 2841 C C . SER A 1 382 ? -22.758 34.293 47.254 1.00 35.25 382 SER A C 1
ATOM 2843 O O . SER A 1 382 ? -23.162 35.135 48.054 1.00 35.25 382 SER A O 1
ATOM 2845 N N . ILE A 1 383 ? -23.494 33.237 46.902 1.00 36.66 383 ILE A N 1
ATOM 2846 C CA . ILE A 1 383 ? -24.775 32.869 47.518 1.00 36.66 383 ILE A CA 1
ATOM 2847 C C . ILE A 1 383 ? -24.538 31.586 48.333 1.00 36.66 383 ILE A C 1
ATOM 2849 O O . ILE A 1 383 ? -24.030 30.616 47.766 1.00 36.66 383 ILE A O 1
ATOM 2853 N N . PRO A 1 384 ? -24.873 31.535 49.635 1.00 42.72 384 PRO A N 1
ATOM 2854 C CA . PRO A 1 384 ? -24.778 30.310 50.418 1.00 42.72 384 PRO A CA 1
ATOM 2855 C C . PRO A 1 384 ? -25.993 29.415 50.136 1.00 42.72 384 PRO A C 1
ATOM 2857 O O . PRO A 1 384 ? -27.134 29.871 50.181 1.00 42.72 384 PRO A O 1
ATOM 2860 N N . PHE A 1 385 ? -25.747 28.139 49.841 1.00 41.09 385 PHE A N 1
ATOM 2861 C CA . PHE A 1 385 ? -26.788 27.123 49.691 1.00 41.09 385 PHE A CA 1
ATOM 2862 C C . PHE A 1 385 ? -26.842 26.283 50.974 1.00 41.09 385 PHE A C 1
ATOM 2864 O O . PHE A 1 385 ? -25.922 25.514 51.254 1.00 41.09 385 PHE A O 1
ATOM 2871 N N . ASP A 1 386 ? -27.906 26.451 51.760 1.00 40.03 386 ASP A N 1
ATOM 2872 C CA . ASP A 1 386 ? -28.221 25.607 52.914 1.00 40.03 386 ASP A CA 1
ATOM 2873 C C . ASP A 1 386 ? -28.642 24.204 52.442 1.00 40.03 386 ASP A C 1
ATOM 2875 O O . ASP A 1 386 ? -29.619 24.041 51.706 1.00 40.03 386 ASP A O 1
ATOM 2879 N N . GLN A 1 387 ? -27.923 23.171 52.890 1.00 38.72 387 GLN A N 1
ATOM 2880 C CA . GLN A 1 387 ? -28.357 21.776 52.791 1.00 38.72 387 GLN A CA 1
ATOM 2881 C C . GLN A 1 387 ? -29.134 21.374 54.055 1.00 38.72 387 GLN A C 1
ATOM 2883 O O . GLN A 1 387 ? -28.582 21.463 55.153 1.00 38.72 387 GLN A O 1
ATOM 2888 N N . PRO A 1 388 ? -30.361 20.834 53.943 1.00 42.56 388 PRO A N 1
ATOM 2889 C CA . PRO A 1 388 ? -31.008 20.173 55.063 1.00 42.56 388 PRO A CA 1
ATOM 2890 C C . PRO A 1 388 ? -30.456 18.752 55.242 1.00 42.56 388 PRO A C 1
ATOM 2892 O O . PRO A 1 388 ? -30.544 17.888 54.368 1.00 42.56 388 PRO A O 1
ATOM 2895 N N . THR A 1 389 ? -29.905 18.511 56.425 1.00 46.88 389 THR A N 1
ATOM 2896 C CA . THR A 1 389 ? -29.543 17.204 56.968 1.00 46.88 389 THR A CA 1
ATOM 2897 C C . THR A 1 389 ? -30.793 16.452 57.424 1.00 46.88 389 THR A C 1
ATOM 2899 O O . THR A 1 389 ? -31.395 16.807 58.430 1.00 46.88 389 THR A O 1
ATOM 2902 N N . ALA A 1 390 ? -31.158 15.375 56.727 1.00 48.41 390 ALA A N 1
ATOM 2903 C CA . ALA A 1 390 ? -31.838 14.215 57.316 1.00 48.41 390 ALA A CA 1
ATOM 2904 C C . ALA A 1 390 ? -31.929 13.076 56.289 1.00 48.41 390 ALA A C 1
ATOM 2906 O O . ALA A 1 390 ? -32.800 13.077 55.424 1.00 48.41 390 ALA A O 1
ATOM 2907 N N . SER A 1 391 ? -31.064 12.068 56.414 1.00 43.16 391 SER A N 1
ATOM 2908 C CA . SER A 1 391 ? -31.337 10.742 55.858 1.00 43.16 391 SER A CA 1
ATOM 2909 C C . SER A 1 391 ? -31.195 9.720 56.975 1.00 43.16 391 SER A C 1
ATOM 2911 O O . SER A 1 391 ? -30.102 9.408 57.446 1.00 43.16 391 SER A O 1
ATOM 2913 N N . THR A 1 392 ? -32.348 9.280 57.466 1.00 42.75 392 THR A N 1
ATOM 2914 C CA . THR A 1 392 ? -32.510 8.220 58.453 1.00 42.75 392 THR A CA 1
ATOM 2915 C C . THR A 1 392 ? -31.973 6.916 57.870 1.00 42.75 392 THR A C 1
ATOM 2917 O O . THR A 1 392 ? -32.520 6.381 56.908 1.00 42.75 392 THR A O 1
ATOM 2920 N N . ALA A 1 393 ? -30.899 6.397 58.465 1.00 46.78 393 ALA A N 1
ATOM 2921 C CA . ALA A 1 393 ? -30.341 5.092 58.146 1.00 46.78 393 ALA A CA 1
ATOM 2922 C C . ALA A 1 393 ? -31.353 3.984 58.487 1.00 46.78 393 ALA A C 1
ATOM 2924 O O . ALA A 1 393 ? -31.498 3.575 59.640 1.00 46.78 393 ALA A O 1
ATOM 2925 N N . ALA A 1 394 ? -32.058 3.490 57.471 1.00 44.44 394 ALA A N 1
ATOM 2926 C CA . ALA A 1 394 ? -32.756 2.216 57.540 1.00 44.44 394 ALA A CA 1
ATOM 2927 C C . ALA A 1 394 ? -31.711 1.093 57.491 1.00 44.44 394 ALA A C 1
ATOM 2929 O O . ALA A 1 394 ? -31.004 0.925 56.500 1.00 44.44 394 ALA A O 1
ATOM 2930 N N . SER A 1 395 ? -31.603 0.341 58.585 1.00 48.84 395 SER A N 1
ATOM 2931 C CA . SER A 1 395 ? -30.747 -0.841 58.678 1.00 48.84 395 SER A CA 1
ATOM 2932 C C . SER A 1 395 ? -31.265 -1.918 57.707 1.00 48.84 395 SER A C 1
ATOM 2934 O O . SER A 1 395 ? -32.413 -2.355 57.858 1.00 48.84 395 SER A O 1
ATOM 2936 N N . PRO A 1 396 ? -30.495 -2.328 56.679 1.00 56.12 396 PRO A N 1
ATOM 2937 C CA . PRO A 1 396 ? -30.970 -3.299 55.708 1.00 56.12 396 PRO A CA 1
ATOM 2938 C C . PRO A 1 396 ? -31.067 -4.684 56.350 1.00 56.12 396 PRO A C 1
ATOM 2940 O O . PRO A 1 396 ? -30.122 -5.216 56.930 1.00 56.12 396 PRO A O 1
ATOM 2943 N N . ARG A 1 397 ? -32.252 -5.280 56.216 1.00 50.50 397 ARG A N 1
ATOM 2944 C CA . ARG A 1 397 ? -32.522 -6.692 56.493 1.00 50.50 397 ARG A CA 1
ATOM 2945 C C . ARG A 1 397 ? -31.529 -7.553 55.688 1.00 50.50 397 ARG A C 1
ATOM 2947 O O . ARG A 1 397 ? -31.376 -7.283 54.498 1.00 50.50 397 ARG A O 1
ATOM 2954 N N . PRO A 1 398 ? -30.890 -8.585 56.270 1.00 46.78 398 PRO A N 1
ATOM 2955 C CA . PRO A 1 398 ? -29.938 -9.422 55.545 1.00 46.78 398 PRO A CA 1
ATOM 2956 C C . PRO A 1 398 ? -30.673 -10.207 54.453 1.00 46.78 398 PRO A C 1
ATOM 2958 O O . PRO A 1 398 ? -31.342 -11.208 54.710 1.00 46.78 398 PRO A O 1
ATOM 2961 N N . THR A 1 399 ? -30.593 -9.721 53.219 1.00 58.16 399 THR A N 1
ATOM 2962 C CA . THR A 1 399 ? -30.950 -10.478 52.023 1.00 58.16 399 THR A CA 1
ATOM 2963 C C . THR A 1 399 ? -29.898 -11.559 51.814 1.00 58.16 399 THR A C 1
ATOM 2965 O O . THR A 1 399 ? -28.702 -11.288 51.891 1.00 58.16 399 THR A O 1
ATOM 2968 N N . LYS A 1 400 ? -30.349 -12.795 51.571 1.00 60.09 400 LYS A N 1
ATOM 2969 C CA . LYS A 1 400 ? -29.511 -13.935 51.176 1.00 60.09 400 LYS A CA 1
ATOM 2970 C C . LYS A 1 400 ? -28.501 -13.470 50.119 1.00 60.09 400 LYS A C 1
ATOM 2972 O O . LYS A 1 400 ? -28.930 -12.951 49.091 1.00 60.09 400 LYS A O 1
ATOM 2977 N N . ALA A 1 401 ? -27.205 -13.615 50.403 1.00 68.00 401 ALA A N 1
ATOM 2978 C CA . ALA A 1 401 ? -26.141 -13.204 49.492 1.00 68.00 401 ALA A CA 1
ATOM 2979 C C . ALA A 1 401 ? -26.408 -13.792 48.099 1.00 68.00 401 ALA A C 1
ATOM 2981 O O . ALA A 1 401 ? -26.707 -14.986 47.976 1.00 68.00 401 ALA A O 1
ATOM 2982 N N . ALA A 1 402 ? -26.385 -12.938 47.076 1.00 77.81 402 ALA A N 1
ATOM 2983 C CA . ALA A 1 402 ? -26.488 -13.391 45.698 1.00 77.81 402 ALA A CA 1
ATOM 2984 C C . ALA A 1 402 ? -25.332 -14.363 45.413 1.00 77.81 402 ALA A C 1
ATOM 2986 O O . ALA A 1 402 ? -24.239 -14.207 45.954 1.00 77.81 402 ALA A O 1
ATOM 2987 N N . ALA A 1 403 ? -25.589 -15.404 44.618 1.00 91.81 403 ALA A N 1
ATOM 2988 C CA . ALA A 1 403 ? -24.523 -16.296 44.179 1.00 91.81 403 ALA A CA 1
ATOM 2989 C C . ALA A 1 403 ? -23.533 -15.505 43.311 1.00 91.81 403 ALA A C 1
ATOM 2991 O O . ALA A 1 403 ? -23.982 -14.763 42.437 1.00 91.81 403 ALA A O 1
ATOM 2992 N N . ASN A 1 404 ? -22.230 -15.685 43.552 1.00 93.81 404 ASN A N 1
ATOM 2993 C CA . ASN A 1 404 ? -21.184 -15.026 42.773 1.00 93.81 404 ASN A CA 1
ATOM 2994 C C . ASN A 1 404 ? -21.292 -15.390 41.284 1.00 93.81 404 ASN A C 1
ATOM 2996 O O . ASN A 1 404 ? -21.590 -16.543 40.945 1.00 93.81 404 ASN A O 1
ATOM 3000 N N . ARG A 1 405 ? -21.063 -14.423 40.400 1.00 95.69 405 ARG A N 1
ATOM 3001 C CA . ARG A 1 405 ? -21.119 -14.567 38.943 1.00 95.69 405 ARG A CA 1
ATOM 3002 C C . ARG A 1 405 ? -19.717 -14.415 38.373 1.00 95.69 405 ARG A C 1
ATOM 3004 O O . ARG A 1 405 ? -18.878 -13.740 38.935 1.00 95.69 405 ARG A O 1
ATOM 3011 N N . ALA A 1 406 ? -19.476 -15.072 37.241 1.00 95.69 406 ALA A N 1
ATOM 3012 C CA . ALA A 1 406 ? -18.186 -14.991 36.571 1.00 95.69 406 ALA A CA 1
ATOM 3013 C C . ALA A 1 406 ? -17.921 -13.572 36.027 1.00 95.69 406 ALA A C 1
ATOM 3015 O O . ALA A 1 406 ? -18.878 -12.895 35.613 1.00 95.69 406 ALA A O 1
ATOM 3016 N N . PRO A 1 407 ? -16.643 -13.168 35.919 1.00 97.50 407 PRO A N 1
ATOM 3017 C CA . PRO A 1 407 ? -16.275 -11.922 35.266 1.00 97.50 407 PRO A CA 1
ATOM 3018 C C . PRO A 1 407 ? -16.619 -11.970 33.772 1.00 97.50 407 PRO A C 1
ATOM 3020 O O . PRO A 1 407 ? -16.893 -13.027 33.214 1.00 97.50 407 PRO A O 1
ATOM 3023 N N . ARG A 1 408 ? -16.612 -10.817 33.105 1.00 96.69 408 ARG A N 1
ATOM 3024 C CA . ARG A 1 408 ? -16.834 -10.675 31.662 1.00 96.69 408 ARG A CA 1
ATOM 3025 C C . ARG A 1 408 ? -15.609 -10.070 31.013 1.00 96.69 408 ARG A C 1
ATOM 3027 O O . ARG A 1 408 ? -15.191 -8.980 31.401 1.00 96.69 408 ARG A O 1
ATOM 3034 N N . ILE A 1 409 ? -15.056 -10.749 30.019 1.00 97.00 409 ILE A N 1
ATOM 3035 C CA . ILE A 1 409 ? -13.901 -10.265 29.265 1.00 97.00 409 ILE A CA 1
ATOM 3036 C C . ILE A 1 409 ? -14.331 -9.358 28.103 1.00 97.00 409 ILE A C 1
ATOM 3038 O O . ILE A 1 409 ? -15.356 -9.577 27.459 1.00 97.00 409 ILE A O 1
ATOM 3042 N N . SER A 1 410 ? -13.530 -8.335 27.815 1.00 92.62 410 SER A N 1
ATOM 3043 C CA . SER A 1 410 ? -13.698 -7.437 26.672 1.00 92.62 410 SER A CA 1
ATOM 3044 C C . SER A 1 410 ? -12.373 -7.314 25.930 1.00 92.62 410 SER A C 1
ATOM 3046 O O . SER A 1 410 ? -11.387 -6.817 26.477 1.00 92.62 410 SER A O 1
ATOM 3048 N N . LEU A 1 411 ? -12.354 -7.765 24.677 1.00 93.69 411 LEU A N 1
ATOM 3049 C CA . LEU A 1 411 ? -11.159 -7.826 23.840 1.00 93.69 411 LEU A CA 1
ATOM 3050 C C . LEU A 1 411 ? -11.371 -7.065 22.532 1.00 93.69 411 LEU A C 1
ATOM 3052 O O . LEU A 1 411 ? -12.487 -6.945 22.032 1.00 93.69 411 LEU A O 1
ATOM 3056 N N . SER A 1 412 ? -10.271 -6.594 21.962 1.00 88.81 412 SER A N 1
ATOM 3057 C CA . SER A 1 412 ? -10.218 -5.893 20.682 1.00 88.81 412 SER A CA 1
ATOM 3058 C C . SER A 1 412 ? -9.065 -6.440 19.852 1.00 88.81 412 SER A C 1
ATOM 3060 O O . SER A 1 412 ? -8.008 -6.763 20.395 1.00 88.81 412 SER A O 1
ATOM 3062 N N . SER A 1 413 ? -9.249 -6.520 18.536 1.00 90.19 413 SER A N 1
ATOM 3063 C CA . SER A 1 413 ? -8.173 -6.895 17.618 1.00 90.19 413 SER A CA 1
ATOM 3064 C C . SER A 1 413 ? -6.972 -5.951 17.726 1.00 90.19 413 SER A C 1
ATOM 3066 O O . SER A 1 413 ? -7.116 -4.786 18.103 1.00 90.19 413 SER A O 1
ATOM 3068 N N . LYS A 1 414 ? -5.783 -6.459 17.389 1.00 89.81 414 LYS A N 1
ATOM 3069 C CA . LYS A 1 414 ? -4.517 -5.719 17.446 1.00 89.81 414 LYS A CA 1
ATOM 3070 C C . LYS A 1 414 ? -3.682 -5.938 16.184 1.00 89.81 414 LYS A C 1
ATOM 3072 O O . LYS A 1 414 ? -3.726 -7.017 15.596 1.00 89.81 414 LYS A O 1
ATOM 3077 N N . SER A 1 415 ? -2.905 -4.930 15.796 1.00 91.38 415 SER A N 1
ATOM 3078 C CA . SER A 1 415 ? -1.898 -5.006 14.733 1.00 91.38 415 SER A CA 1
ATOM 3079 C C . SER A 1 415 ? -0.569 -4.461 15.253 1.00 91.38 415 SER A C 1
ATOM 3081 O O . SER A 1 415 ? -0.572 -3.511 16.032 1.00 91.38 415 SER A O 1
ATOM 3083 N N . THR A 1 416 ? 0.553 -5.089 14.898 1.00 91.69 416 THR A N 1
ATOM 3084 C CA . THR A 1 416 ? 1.908 -4.635 15.266 1.00 91.69 416 THR A CA 1
ATOM 3085 C C . THR A 1 416 ? 2.938 -5.074 14.225 1.00 91.69 416 THR A C 1
ATOM 3087 O O . THR A 1 416 ? 2.757 -6.097 13.569 1.00 91.69 416 THR A O 1
ATOM 3090 N N . GLY A 1 417 ? 4.072 -4.378 14.129 1.00 89.25 417 GLY A N 1
ATOM 3091 C CA . GLY A 1 417 ? 5.264 -4.908 13.454 1.00 89.25 417 GLY A CA 1
ATOM 3092 C C . GLY A 1 417 ? 6.058 -5.879 14.333 1.00 89.25 417 GLY A C 1
ATOM 3093 O O . GLY A 1 417 ? 5.912 -5.894 15.558 1.00 89.25 417 GLY A O 1
ATOM 3094 N N . GLU A 1 418 ? 6.936 -6.673 13.726 1.00 93.50 418 GLU A N 1
ATOM 3095 C CA . GLU A 1 418 ? 7.935 -7.432 14.482 1.00 93.50 418 GLU A CA 1
ATOM 3096 C C . GLU A 1 418 ? 8.941 -6.508 15.173 1.00 93.50 418 GLU A C 1
ATOM 3098 O O . GLU A 1 418 ? 9.196 -5.385 14.732 1.00 93.50 418 GLU A O 1
ATOM 3103 N N . ARG A 1 419 ? 9.522 -6.998 16.273 1.00 92.31 419 ARG A N 1
ATOM 3104 C CA . ARG A 1 419 ? 10.468 -6.293 17.156 1.00 92.31 419 ARG A CA 1
ATOM 3105 C C . ARG A 1 419 ? 9.903 -5.057 17.857 1.00 92.31 419 ARG A C 1
ATOM 3107 O O . ARG A 1 419 ? 10.608 -4.434 18.650 1.00 92.31 419 ARG A O 1
ATOM 3114 N N . VAL A 1 420 ? 8.625 -4.751 17.648 1.00 87.31 420 VAL A N 1
ATOM 3115 C CA . VAL A 1 420 ? 7.902 -3.752 18.429 1.00 87.31 420 VAL A CA 1
ATOM 3116 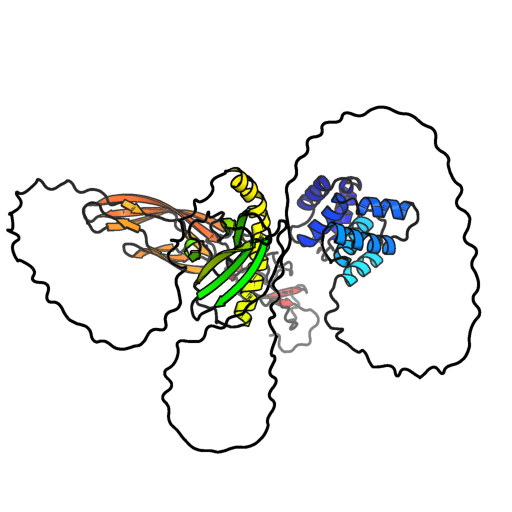C C . VAL A 1 420 ? 7.663 -4.315 19.827 1.00 87.31 420 VAL A C 1
ATOM 3118 O O . VAL A 1 420 ? 7.134 -5.418 20.000 1.00 87.31 420 VAL A O 1
ATOM 3121 N N . SER A 1 421 ? 8.086 -3.552 20.831 1.00 90.12 421 SER A N 1
ATOM 3122 C CA . SER A 1 421 ? 7.767 -3.833 22.228 1.00 90.12 421 SER A CA 1
ATOM 3123 C C . SER A 1 421 ? 6.471 -3.131 22.589 1.00 90.12 421 SER A C 1
ATOM 3125 O O . SER A 1 421 ? 6.263 -1.980 22.219 1.00 90.12 421 SER A O 1
ATOM 3127 N N . GLY A 1 422 ? 5.587 -3.814 23.306 1.00 80.31 422 GLY A N 1
ATOM 3128 C CA . GLY A 1 422 ? 4.321 -3.207 23.684 1.00 80.31 422 GLY A CA 1
ATOM 3129 C C . GLY A 1 422 ? 3.583 -3.976 24.761 1.00 80.31 422 GLY A C 1
ATOM 3130 O O . GLY A 1 422 ? 3.809 -5.166 24.979 1.00 80.31 422 GLY A O 1
ATOM 3131 N N . ALA A 1 423 ? 2.664 -3.270 25.413 1.00 87.12 423 ALA A N 1
ATOM 3132 C CA . ALA A 1 423 ? 1.680 -3.849 26.309 1.00 87.12 423 ALA A CA 1
ATOM 3133 C C . ALA A 1 423 ? 0.294 -3.838 25.642 1.00 87.12 423 ALA A C 1
ATOM 3135 O O . ALA A 1 423 ? -0.032 -2.979 24.820 1.00 87.12 423 ALA A O 1
ATOM 3136 N N . TYR A 1 424 ? -0.522 -4.830 25.960 1.00 90.00 424 TYR A N 1
ATOM 3137 C CA . TYR A 1 424 ? -1.931 -4.916 25.616 1.00 90.00 424 TYR A CA 1
ATOM 3138 C C . TYR A 1 424 ? -2.710 -5.148 26.903 1.00 90.00 424 TYR A C 1
ATOM 3140 O O . TYR A 1 424 ? -2.583 -6.203 27.526 1.00 90.00 424 TYR A O 1
ATOM 3148 N N . THR A 1 425 ? -3.488 -4.151 27.306 1.00 94.50 425 THR A N 1
ATOM 3149 C CA . THR A 1 425 ? -4.362 -4.259 28.471 1.00 94.50 425 THR A CA 1
ATOM 3150 C C . THR A 1 425 ? -5.626 -5.004 28.068 1.00 94.50 425 THR A C 1
ATOM 3152 O O . THR A 1 425 ? -6.354 -4.571 27.180 1.00 94.50 425 THR A O 1
ATOM 3155 N N . VAL A 1 426 ? -5.877 -6.132 28.723 1.00 95.00 426 VAL A N 1
ATOM 3156 C CA . VAL A 1 426 ? -7.117 -6.895 28.586 1.00 95.00 426 VAL A CA 1
ATOM 3157 C C . VAL A 1 426 ? -8.208 -6.145 29.340 1.00 95.00 426 VAL A C 1
ATOM 3159 O O . VAL A 1 426 ? -8.017 -5.778 30.497 1.00 95.00 426 VAL A O 1
ATOM 3162 N N . GLY A 1 427 ? -9.343 -5.903 28.690 1.00 93.12 427 GLY A N 1
ATOM 3163 C CA . GLY A 1 427 ? -10.520 -5.354 29.349 1.00 93.12 427 GLY A CA 1
ATOM 3164 C C . GLY A 1 427 ? -11.310 -6.455 30.050 1.00 93.12 427 GLY A C 1
ATOM 3165 O O . GLY A 1 427 ? -11.429 -7.570 29.541 1.00 93.12 427 GLY A O 1
ATOM 3166 N N . GLY A 1 428 ? -11.892 -6.139 31.201 1.00 93.25 428 GLY A N 1
ATOM 3167 C CA . GLY A 1 428 ? -12.814 -7.038 31.879 1.00 93.25 428 GLY A CA 1
ATOM 3168 C C . GLY A 1 428 ? -13.538 -6.364 33.035 1.00 93.25 428 GLY A C 1
ATOM 3169 O O . GLY A 1 428 ? -13.046 -5.389 33.608 1.00 93.25 428 GLY A O 1
ATOM 3170 N N . SER A 1 429 ? -14.719 -6.866 33.371 1.00 95.12 429 SER A N 1
ATOM 3171 C CA . SER A 1 429 ? -15.510 -6.394 34.506 1.00 95.12 429 SER A CA 1
ATOM 3172 C C . SER A 1 429 ? -16.192 -7.554 35.209 1.00 95.12 429 SER A C 1
ATOM 3174 O O . SER A 1 429 ? -16.636 -8.501 34.567 1.00 95.12 429 SER A O 1
ATOM 3176 N N . ASP A 1 430 ? -16.286 -7.477 36.531 1.00 96.38 430 ASP A N 1
ATOM 3177 C CA . ASP A 1 430 ? -17.016 -8.457 37.321 1.00 96.38 430 ASP A CA 1
ATOM 3178 C C . ASP A 1 430 ? -18.382 -7.887 37.750 1.00 96.38 430 ASP A C 1
ATOM 3180 O O . ASP A 1 430 ? -18.423 -6.780 38.300 1.00 96.38 430 ASP A O 1
ATOM 3184 N N . PRO A 1 431 ? -19.511 -8.573 37.481 1.00 95.19 431 PRO A N 1
ATOM 3185 C CA . PRO A 1 431 ? -20.842 -8.091 37.854 1.00 95.19 431 PRO A CA 1
ATOM 3186 C C . PRO A 1 431 ? -21.072 -7.907 39.359 1.00 95.19 431 PRO A C 1
ATOM 3188 O O . PRO A 1 431 ? -22.009 -7.194 39.729 1.00 95.19 431 PRO A O 1
ATOM 3191 N N . ASP A 1 432 ? -20.283 -8.574 40.198 1.00 95.56 432 ASP A N 1
ATOM 3192 C CA . ASP A 1 432 ? -20.367 -8.543 41.657 1.00 95.56 432 ASP A CA 1
ATOM 3193 C C . ASP A 1 432 ? -19.292 -7.631 42.279 1.00 95.56 432 ASP A C 1
ATOM 3195 O O . ASP A 1 432 ? -19.303 -7.378 43.484 1.00 95.56 432 ASP A O 1
ATOM 3199 N N . GLY A 1 433 ? -18.433 -7.033 41.443 1.00 93.69 433 GLY A N 1
ATOM 3200 C CA . GLY A 1 433 ? -17.395 -6.086 41.851 1.00 93.69 433 GLY A CA 1
ATOM 3201 C C . GLY A 1 433 ? -16.107 -6.753 42.330 1.00 93.69 433 GLY A C 1
ATOM 3202 O O . GLY A 1 433 ? -15.229 -6.066 42.858 1.00 93.69 433 GLY A O 1
ATOM 3203 N N . ASP A 1 434 ? -15.978 -8.066 42.134 1.00 95.62 434 ASP A N 1
ATOM 3204 C CA . ASP A 1 434 ? -14.772 -8.800 42.482 1.00 95.62 434 ASP A CA 1
ATOM 3205 C C . ASP A 1 434 ? -13.584 -8.425 41.589 1.00 95.62 434 ASP A C 1
ATOM 3207 O O . ASP A 1 434 ? -13.696 -8.050 40.418 1.00 95.62 434 ASP A O 1
ATOM 3211 N N . SER A 1 435 ? -12.389 -8.552 42.162 1.00 95.25 435 SER A N 1
ATOM 3212 C CA . SER A 1 435 ? -11.153 -8.431 41.390 1.00 95.25 435 SER A CA 1
ATOM 3213 C C . SER A 1 435 ? -10.934 -9.678 40.539 1.00 95.25 435 SER A C 1
ATOM 3215 O O . SER A 1 435 ? -11.129 -10.802 40.999 1.00 95.25 435 SER A O 1
ATOM 3217 N N . TRP A 1 436 ? -10.471 -9.478 39.309 1.00 97.12 436 TRP A N 1
ATOM 3218 C CA . TRP A 1 436 ? -10.157 -10.554 38.375 1.00 97.12 436 TRP A CA 1
ATOM 3219 C C . TRP A 1 436 ? -8.714 -10.452 37.883 1.00 97.12 436 TRP A C 1
ATOM 3221 O O . TRP A 1 436 ? -8.066 -9.415 38.017 1.00 97.12 436 TRP A O 1
ATOM 3231 N N . SER A 1 437 ? -8.183 -11.535 37.321 1.00 97.25 437 SER A N 1
ATOM 3232 C CA . SER A 1 437 ? -6.855 -11.563 36.698 1.00 97.25 437 SER A CA 1
ATOM 3233 C C . SER A 1 437 ? -6.800 -12.548 35.532 1.00 97.25 437 SER A C 1
ATOM 3235 O O . SER A 1 437 ? -7.559 -13.514 35.482 1.00 97.25 437 SER A O 1
ATOM 3237 N N . ILE A 1 438 ? -5.896 -12.315 34.581 1.00 97.81 438 ILE A N 1
ATOM 3238 C CA . ILE A 1 438 ? -5.611 -13.243 33.483 1.00 97.81 438 ILE A CA 1
ATOM 3239 C C . ILE A 1 438 ? -4.976 -14.501 34.070 1.00 97.81 438 ILE A C 1
ATOM 3241 O O . ILE A 1 438 ? -3.907 -14.424 34.674 1.00 97.81 438 ILE A O 1
ATOM 3245 N N . VAL A 1 439 ? -5.576 -15.666 33.840 1.00 97.38 439 VAL A N 1
ATOM 3246 C CA . VAL A 1 439 ? -5.054 -16.963 34.302 1.00 97.38 439 VAL A CA 1
ATOM 3247 C C . VAL A 1 439 ? -4.349 -17.724 33.188 1.00 97.38 439 VAL A C 1
ATOM 3249 O O . VAL A 1 439 ? -3.360 -18.406 33.454 1.00 97.38 439 VAL A O 1
ATOM 3252 N N . SER A 1 440 ? -4.798 -17.591 31.939 1.00 96.88 440 SER A N 1
ATOM 3253 C CA . SER A 1 440 ? -4.116 -18.207 30.800 1.00 96.88 440 SER A CA 1
ATOM 3254 C C . SER A 1 440 ? -4.247 -17.394 29.516 1.00 96.88 440 SER A C 1
ATOM 3256 O O . SER A 1 440 ? -5.193 -16.631 29.324 1.00 96.88 440 SER A O 1
ATOM 3258 N N . VAL A 1 441 ? -3.252 -17.565 28.646 1.00 97.56 441 VAL A N 1
ATOM 3259 C CA . VAL A 1 441 ? -3.157 -16.956 27.317 1.00 97.56 441 VAL A CA 1
ATOM 3260 C C . VAL A 1 441 ? -2.666 -18.045 26.379 1.00 97.56 441 VAL A C 1
ATOM 3262 O O . VAL A 1 441 ? -1.694 -18.730 26.696 1.00 97.56 441 VAL A O 1
ATOM 3265 N N . SER A 1 442 ? -3.332 -18.226 25.247 1.00 97.75 442 SER A N 1
ATOM 3266 C CA . SER A 1 442 ? -2.974 -19.252 24.269 1.00 97.75 442 SER A CA 1
ATOM 3267 C C . SER A 1 442 ? -2.857 -18.666 22.871 1.00 97.75 442 SER A C 1
ATOM 3269 O O . SER A 1 442 ? -3.584 -17.739 22.510 1.00 97.75 442 SER A O 1
ATOM 3271 N N . ASN A 1 443 ? -1.896 -19.212 22.121 1.00 96.69 443 ASN A N 1
ATOM 3272 C CA . ASN A 1 443 ? -1.528 -18.787 20.773 1.00 96.69 443 ASN A CA 1
ATOM 3273 C C . ASN A 1 443 ? -1.200 -17.277 20.613 1.00 96.69 443 ASN A C 1
ATOM 3275 O O . ASN A 1 443 ? -1.603 -16.686 19.610 1.00 96.69 443 ASN A O 1
ATOM 3279 N N . PRO A 1 444 ? -0.501 -16.616 21.566 1.00 96.62 444 PRO A N 1
ATOM 3280 C CA . PRO A 1 444 ? -0.013 -15.262 21.321 1.00 96.62 444 PRO A CA 1
ATOM 3281 C C . PRO A 1 444 ? 1.085 -15.270 20.240 1.00 96.62 444 PRO A C 1
ATOM 3283 O O . PRO A 1 444 ? 1.752 -16.297 20.062 1.00 96.62 444 PRO A O 1
ATOM 3286 N N . PRO A 1 445 ? 1.334 -14.137 19.556 1.00 96.88 445 PRO A N 1
ATOM 3287 C CA . PRO A 1 445 ? 2.533 -13.989 18.742 1.00 96.88 445 PRO A CA 1
ATOM 3288 C C . PRO A 1 445 ? 3.800 -14.345 19.541 1.00 96.88 445 PRO A C 1
ATOM 3290 O O . PRO A 1 445 ? 3.889 -13.987 20.722 1.00 96.88 445 PRO A O 1
ATOM 3293 N N . PRO A 1 446 ? 4.797 -15.017 18.935 1.00 96.62 446 PRO A N 1
ATOM 3294 C CA . PRO A 1 446 ? 6.054 -15.326 19.604 1.00 96.62 446 PRO A CA 1
ATOM 3295 C C . PRO A 1 446 ? 6.680 -14.079 20.238 1.00 96.62 446 PRO A C 1
ATOM 3297 O O . PRO A 1 446 ? 6.758 -13.027 19.606 1.00 96.62 446 PRO A O 1
ATOM 3300 N N . GLY A 1 447 ? 7.119 -14.201 21.492 1.00 95.19 447 GLY A N 1
ATOM 3301 C CA . GLY A 1 447 ? 7.679 -13.091 22.272 1.00 95.19 447 GLY A CA 1
ATOM 3302 C C . GLY A 1 447 ? 6.656 -12.268 23.067 1.00 95.19 447 GLY A C 1
ATOM 3303 O O . GLY A 1 447 ? 7.056 -11.441 23.885 1.00 95.19 447 GLY A O 1
ATOM 3304 N N . ILE A 1 448 ? 5.353 -12.534 22.907 1.00 96.44 448 ILE A N 1
ATOM 3305 C CA . ILE A 1 448 ? 4.288 -11.953 23.733 1.00 96.44 448 ILE A CA 1
ATOM 3306 C C . ILE A 1 448 ? 3.807 -12.962 24.782 1.00 96.44 448 ILE A C 1
ATOM 3308 O O . ILE A 1 448 ? 3.508 -14.116 24.476 1.00 96.44 448 ILE A O 1
ATOM 3312 N N . GLY A 1 449 ? 3.681 -12.512 26.031 1.00 95.56 449 GLY A N 1
ATOM 3313 C CA . GLY A 1 449 ? 3.160 -13.304 27.146 1.00 95.56 449 GLY A CA 1
ATOM 3314 C C . GLY A 1 449 ? 2.413 -12.451 28.169 1.00 95.56 449 GLY A C 1
ATOM 3315 O O . GLY A 1 449 ? 2.229 -11.253 27.979 1.00 95.56 449 GLY A O 1
ATOM 3316 N N . ARG A 1 450 ? 1.961 -13.054 29.272 1.00 95.75 450 ARG A N 1
ATOM 3317 C CA . ARG A 1 450 ? 1.349 -12.307 30.385 1.00 95.75 450 ARG A CA 1
ATOM 3318 C C . ARG A 1 450 ? 2.435 -11.534 31.140 1.00 95.75 450 ARG A C 1
ATOM 3320 O O . ARG A 1 450 ? 3.360 -12.151 31.661 1.00 95.75 450 ARG A O 1
ATOM 3327 N N . THR A 1 451 ? 2.296 -10.215 31.241 1.00 94.12 451 THR A N 1
ATOM 3328 C CA . THR A 1 451 ? 3.248 -9.332 31.949 1.00 94.12 451 THR A CA 1
ATOM 3329 C C . THR A 1 451 ? 2.706 -8.786 33.267 1.00 94.12 451 THR A C 1
ATOM 3331 O O . THR A 1 451 ? 3.475 -8.317 34.098 1.00 94.12 451 THR A O 1
ATOM 3334 N N . GLY A 1 452 ? 1.395 -8.884 33.491 1.00 92.19 452 GLY A N 1
ATOM 3335 C CA . GLY A 1 452 ? 0.727 -8.437 34.710 1.00 92.19 452 GLY A CA 1
ATOM 3336 C C . GLY A 1 452 ? -0.641 -9.096 34.871 1.00 92.19 452 GLY A C 1
ATOM 3337 O O . GLY A 1 452 ? -1.033 -9.938 34.060 1.00 92.19 452 GLY A O 1
ATOM 3338 N N . SER A 1 453 ? -1.388 -8.708 35.907 1.00 94.44 453 SER A N 1
ATOM 3339 C CA . SER A 1 453 ? -2.721 -9.272 36.176 1.00 94.44 453 SER A CA 1
ATOM 3340 C C . SER A 1 453 ? -3.718 -9.005 35.050 1.00 94.44 453 SER A C 1
ATOM 3342 O O . SER A 1 453 ? -4.596 -9.833 34.824 1.00 94.44 453 SER A O 1
ATOM 3344 N N . HIS A 1 454 ? -3.566 -7.891 34.325 1.00 95.62 454 HIS A N 1
ATOM 3345 C CA . HIS A 1 454 ? -4.476 -7.454 33.255 1.00 95.62 454 HIS A CA 1
ATOM 3346 C C . HIS A 1 454 ? -3.756 -7.133 31.943 1.00 95.62 454 HIS A C 1
ATOM 3348 O O . HIS A 1 454 ? -4.349 -6.532 31.055 1.00 95.62 454 HIS A O 1
ATOM 3354 N N . SER A 1 455 ? -2.481 -7.501 31.799 1.00 94.44 455 SER A N 1
ATOM 3355 C CA . SER A 1 455 ? -1.684 -7.120 30.631 1.00 94.44 455 SER A CA 1
ATOM 3356 C C . SER A 1 455 ? -0.978 -8.301 29.976 1.00 94.44 455 SER A C 1
ATOM 3358 O O . SER A 1 455 ? -0.378 -9.158 30.634 1.00 94.44 455 SER A O 1
ATOM 3360 N N . LEU A 1 456 ? -1.017 -8.300 28.646 1.00 96.06 456 LEU A N 1
ATOM 3361 C CA . LEU A 1 456 ? -0.103 -9.047 27.793 1.00 96.06 456 LEU A CA 1
ATOM 3362 C C . LEU A 1 456 ? 1.014 -8.108 27.351 1.00 96.06 456 LEU A C 1
ATOM 3364 O O . LEU A 1 456 ? 0.770 -6.925 27.135 1.00 96.06 456 LEU A O 1
ATOM 3368 N N . GLY A 1 457 ? 2.230 -8.596 27.184 1.00 93.50 457 GLY A N 1
ATOM 3369 C CA . GLY A 1 457 ? 3.315 -7.782 26.667 1.00 93.50 457 GLY A CA 1
ATOM 3370 C C . GLY A 1 457 ? 4.577 -8.572 26.387 1.00 93.50 457 GLY A C 1
ATOM 3371 O O . GLY A 1 457 ? 4.624 -9.791 26.556 1.00 93.50 457 GLY A O 1
ATOM 3372 N N . GLY A 1 458 ? 5.583 -7.843 25.932 1.00 95.31 458 GLY A N 1
ATOM 3373 C CA . GLY A 1 458 ? 6.851 -8.380 25.465 1.00 95.31 458 GLY A CA 1
ATOM 3374 C C . GLY A 1 458 ? 7.254 -7.719 24.154 1.00 95.31 458 GLY A C 1
ATOM 3375 O O . GLY A 1 458 ? 6.693 -6.693 23.761 1.00 95.31 458 GLY A O 1
ATOM 3376 N N . THR A 1 459 ? 8.225 -8.324 23.486 1.00 95.31 459 THR A N 1
ATOM 3377 C CA . THR A 1 459 ? 8.706 -7.891 22.175 1.00 95.31 459 THR A CA 1
ATOM 3378 C C . THR A 1 459 ? 8.293 -8.940 21.162 1.00 95.31 459 THR A C 1
ATOM 3380 O O . THR A 1 459 ? 8.674 -10.102 21.303 1.00 95.31 459 THR A O 1
ATOM 3383 N N . VAL A 1 460 ? 7.528 -8.548 20.142 1.00 95.69 460 VAL A N 1
ATOM 3384 C CA . VAL A 1 460 ? 7.149 -9.470 19.064 1.00 95.69 460 VAL A CA 1
ATOM 3385 C C . VAL A 1 460 ? 8.423 -9.983 18.394 1.00 95.69 460 VAL A C 1
ATOM 3387 O O . VAL A 1 460 ? 9.271 -9.191 17.979 1.00 95.69 460 VAL A O 1
ATOM 3390 N N . SER A 1 461 ? 8.592 -11.301 18.312 1.00 95.19 461 SER A N 1
ATOM 3391 C CA . SER A 1 461 ? 9.790 -11.893 17.719 1.00 95.19 461 SER A CA 1
ATOM 3392 C C . SER A 1 461 ? 9.945 -11.474 16.256 1.00 95.19 461 SER A C 1
ATOM 3394 O O . SER A 1 461 ? 8.960 -11.289 15.551 1.00 95.19 461 SER A O 1
ATOM 3396 N N . HIS A 1 462 ? 11.188 -11.379 15.787 1.00 90.56 462 HIS A N 1
ATOM 3397 C CA . HIS A 1 462 ? 11.528 -11.070 14.390 1.00 90.56 462 HIS A CA 1
ATOM 3398 C C . HIS A 1 462 ? 11.105 -12.144 13.378 1.00 90.56 462 HIS A C 1
ATOM 3400 O O . HIS A 1 462 ? 11.326 -11.977 12.189 1.00 90.56 462 HIS A O 1
ATOM 3406 N N . ASN A 1 463 ? 10.626 -13.284 13.870 1.00 91.88 463 ASN A N 1
ATOM 3407 C CA . ASN A 1 463 ? 10.143 -14.394 13.066 1.00 91.88 463 ASN A CA 1
ATOM 3408 C C . ASN A 1 463 ? 8.674 -14.721 13.368 1.00 91.88 463 ASN A C 1
ATOM 3410 O O . ASN A 1 463 ? 8.212 -15.848 13.173 1.00 91.88 463 ASN A O 1
ATOM 3414 N N . ALA A 1 464 ? 7.949 -13.757 13.938 1.00 93.69 464 ALA A N 1
ATOM 3415 C CA . ALA A 1 464 ? 6.548 -13.928 14.271 1.00 93.69 464 ALA A CA 1
ATOM 3416 C C . ALA A 1 464 ? 5.680 -13.937 13.008 1.00 93.69 464 ALA A C 1
ATOM 3418 O O . ALA A 1 464 ? 4.629 -14.567 13.008 1.00 93.69 464 ALA A O 1
ATOM 3419 N N . ALA A 1 465 ? 6.085 -13.303 11.917 1.00 92.31 465 ALA A N 1
ATOM 3420 C CA . ALA A 1 465 ? 5.404 -13.455 10.644 1.00 92.31 465 ALA A CA 1
ATOM 3421 C C . ALA A 1 465 ? 6.184 -14.403 9.725 1.00 92.31 465 ALA A C 1
ATOM 3423 O O . ALA A 1 465 ? 5.648 -15.476 9.445 1.00 92.31 465 ALA A O 1
ATOM 3424 N N . SER A 1 466 ? 7.421 -14.057 9.331 1.00 85.69 466 SER A N 1
ATOM 3425 C CA . SER A 1 466 ? 8.292 -14.843 8.428 1.00 85.69 466 SER A CA 1
ATOM 3426 C C . SER A 1 466 ? 7.552 -15.479 7.242 1.00 85.69 466 SER A C 1
ATOM 3428 O O . SER A 1 466 ? 7.647 -16.680 6.991 1.00 85.69 466 SER A O 1
ATOM 3430 N N . VAL A 1 467 ? 6.764 -14.672 6.537 1.00 80.31 467 VAL A N 1
ATOM 3431 C CA . VAL A 1 467 ? 5.920 -15.074 5.396 1.00 80.31 467 VAL A CA 1
ATOM 3432 C C . VAL A 1 467 ? 6.219 -14.283 4.121 1.00 80.31 467 VAL A C 1
ATOM 3434 O O . VAL A 1 467 ? 5.665 -14.590 3.066 1.00 80.31 467 VAL A O 1
ATOM 3437 N N . THR A 1 468 ? 7.062 -13.261 4.202 1.00 80.81 468 THR A N 1
ATOM 3438 C CA . THR A 1 468 ? 7.430 -12.376 3.101 1.00 80.81 468 THR A CA 1
ATOM 3439 C C . THR A 1 468 ? 8.513 -13.023 2.261 1.00 80.81 468 THR A C 1
ATOM 3441 O O . THR A 1 468 ? 9.552 -13.442 2.762 1.00 80.81 468 THR A O 1
ATOM 3444 N N . THR A 1 469 ? 8.260 -13.084 0.958 1.00 73.75 469 THR A N 1
ATOM 3445 C CA . THR A 1 469 ? 9.198 -13.612 -0.038 1.00 73.75 469 THR A CA 1
ATOM 3446 C C . THR A 1 469 ? 9.845 -12.510 -0.872 1.00 73.75 469 THR A C 1
ATOM 3448 O O . THR A 1 469 ? 10.899 -12.750 -1.446 1.00 73.75 469 THR A O 1
ATOM 3451 N N . SER A 1 470 ? 9.256 -11.308 -0.906 1.00 67.00 470 SER A N 1
ATOM 3452 C CA . SER A 1 470 ? 9.780 -10.146 -1.632 1.00 67.00 470 SER A CA 1
ATOM 3453 C C . SER A 1 470 ? 9.514 -8.845 -0.869 1.00 67.00 470 SER A C 1
ATOM 3455 O O . SER A 1 470 ? 8.464 -8.678 -0.245 1.00 67.00 470 SER A O 1
ATOM 3457 N N . LYS A 1 471 ? 10.451 -7.888 -0.924 1.00 67.50 471 LYS A N 1
ATOM 3458 C CA . LYS A 1 471 ? 10.334 -6.597 -0.213 1.00 67.50 471 LYS A CA 1
ATOM 3459 C C . LYS A 1 471 ? 9.173 -5.736 -0.722 1.00 67.50 471 LYS A C 1
ATOM 3461 O O . LYS A 1 471 ? 8.628 -4.945 0.048 1.00 67.50 471 LYS A O 1
ATOM 3466 N N . SER A 1 472 ? 8.815 -5.854 -1.999 1.00 67.69 472 SER A N 1
ATOM 3467 C CA . SER A 1 472 ? 7.700 -5.109 -2.600 1.00 67.69 472 SER A CA 1
ATOM 3468 C C . SER A 1 472 ? 6.337 -5.552 -2.052 1.00 67.69 472 SER A C 1
ATOM 3470 O O . SER A 1 472 ? 5.362 -4.812 -2.156 1.00 67.69 472 SER A O 1
ATOM 3472 N N . ASN A 1 473 ? 6.276 -6.728 -1.418 1.00 74.44 473 ASN A N 1
ATOM 3473 C CA . ASN A 1 473 ? 5.055 -7.344 -0.918 1.00 74.44 473 ASN A CA 1
ATOM 3474 C C . ASN A 1 473 ? 5.255 -7.878 0.509 1.00 74.44 473 ASN A C 1
ATOM 3476 O O . ASN A 1 473 ? 5.188 -9.084 0.756 1.00 74.44 473 ASN A O 1
ATOM 3480 N N . ILE A 1 474 ? 5.527 -6.970 1.453 1.00 81.12 474 ILE A N 1
ATOM 3481 C CA . ILE A 1 474 ? 5.607 -7.312 2.879 1.00 81.12 474 ILE A CA 1
ATOM 3482 C C . ILE A 1 474 ? 4.265 -7.887 3.337 1.00 81.12 474 ILE A C 1
ATOM 3484 O O . ILE A 1 474 ? 3.245 -7.193 3.336 1.00 81.12 474 ILE A O 1
ATOM 3488 N N . ARG A 1 475 ? 4.286 -9.151 3.761 1.00 85.56 475 ARG A N 1
ATOM 3489 C CA . ARG A 1 475 ? 3.102 -9.884 4.208 1.00 85.56 475 ARG A CA 1
ATOM 3490 C C . ARG A 1 475 ? 2.903 -9.755 5.716 1.00 85.56 475 ARG A C 1
ATOM 3492 O O . ARG A 1 475 ? 3.778 -9.323 6.463 1.00 85.56 475 ARG A O 1
ATOM 3499 N N . SER A 1 476 ? 1.725 -10.165 6.167 1.00 91.50 476 SER A N 1
ATOM 3500 C CA . SER A 1 476 ? 1.368 -10.207 7.583 1.00 91.50 476 SER A CA 1
ATOM 3501 C C . SER A 1 476 ? 0.855 -11.591 7.956 1.00 91.50 476 SER A C 1
ATOM 3503 O O . SER A 1 476 ? 0.280 -12.299 7.129 1.00 91.50 476 SER A O 1
ATOM 3505 N N . ARG A 1 477 ? 1.029 -11.970 9.222 1.00 93.62 477 ARG A N 1
ATOM 3506 C CA . ARG A 1 477 ? 0.489 -13.202 9.799 1.00 93.62 477 ARG A CA 1
ATOM 3507 C C . ARG A 1 477 ? -0.476 -12.875 10.928 1.00 93.62 477 ARG A C 1
ATOM 3509 O O . ARG A 1 477 ? -0.148 -12.104 11.823 1.00 93.62 477 ARG A O 1
ATOM 3516 N N . THR A 1 478 ? -1.649 -13.498 10.918 1.00 95.44 478 THR A N 1
ATOM 3517 C CA . THR A 1 478 ? -2.662 -13.300 11.962 1.00 95.44 478 THR A CA 1
ATOM 3518 C C . THR A 1 478 ? -2.657 -14.447 12.966 1.00 95.44 478 THR A C 1
ATOM 3520 O O . THR A 1 478 ? -2.670 -15.623 12.601 1.00 95.44 478 THR A O 1
ATOM 3523 N N . TYR A 1 479 ? -2.675 -14.084 14.244 1.00 96.12 479 TYR A N 1
ATOM 3524 C CA . TYR A 1 479 ? -2.785 -14.969 15.394 1.00 96.12 479 TYR A CA 1
ATOM 3525 C C . TYR A 1 479 ? -4.188 -14.879 15.986 1.00 96.12 479 TYR A C 1
ATOM 3527 O O . TYR A 1 479 ? -4.708 -13.785 16.194 1.00 96.12 479 TYR A O 1
ATOM 3535 N N . SER A 1 480 ? -4.797 -16.027 16.278 1.00 97.00 480 SER A N 1
ATOM 3536 C CA . SER A 1 480 ? -6.049 -16.103 17.037 1.00 97.00 480 SER A CA 1
ATOM 3537 C C . SER A 1 480 ? -5.705 -16.336 18.505 1.00 97.00 480 SER A C 1
ATOM 3539 O O . SER A 1 480 ? -5.369 -17.460 18.886 1.00 97.00 480 SER A O 1
ATOM 3541 N N . VAL A 1 481 ? -5.695 -15.263 19.297 1.00 97.62 481 VAL A N 1
ATOM 3542 C CA . VAL A 1 481 ? -5.219 -15.256 20.686 1.00 97.62 481 VAL A CA 1
ATOM 3543 C C . VAL A 1 481 ? -6.404 -15.442 21.618 1.00 97.62 481 VAL A C 1
ATOM 3545 O O . VAL A 1 481 ? -7.340 -14.646 21.587 1.00 97.62 481 VAL A O 1
ATOM 3548 N N . THR A 1 482 ? -6.358 -16.463 22.472 1.00 97.94 482 THR A N 1
ATOM 3549 C CA . THR A 1 482 ? -7.414 -16.705 23.469 1.00 97.94 482 THR A CA 1
ATOM 3550 C C . THR A 1 482 ? -6.908 -16.390 24.867 1.00 97.94 482 THR A C 1
ATOM 3552 O O . THR A 1 482 ? -5.857 -16.890 25.278 1.00 97.94 482 THR A O 1
ATOM 3555 N N . VAL A 1 483 ? -7.662 -15.566 25.591 1.00 97.88 483 VAL A N 1
ATOM 3556 C CA . VAL A 1 483 ? -7.361 -15.093 26.944 1.00 97.88 483 VAL A CA 1
ATOM 3557 C C . VAL A 1 483 ? -8.449 -15.579 27.890 1.00 97.88 483 VAL A C 1
ATOM 3559 O O . VAL A 1 483 ? -9.632 -15.425 27.605 1.00 97.88 483 VAL A O 1
ATOM 3562 N N . THR A 1 484 ? -8.045 -16.128 29.032 1.00 98.06 484 THR A N 1
ATOM 3563 C CA . THR A 1 484 ? -8.958 -16.541 30.103 1.00 98.06 484 THR A CA 1
ATOM 3564 C C . THR A 1 484 ? -8.688 -15.715 31.346 1.00 98.06 484 THR A C 1
ATOM 3566 O O . THR A 1 484 ? -7.551 -15.672 31.830 1.00 98.06 484 THR A O 1
ATOM 3569 N N . ILE A 1 485 ? -9.734 -15.094 31.879 1.00 97.94 485 ILE A N 1
ATOM 3570 C CA . ILE A 1 485 ? -9.711 -14.355 33.141 1.00 97.94 485 ILE A CA 1
ATOM 3571 C C . ILE A 1 485 ? -10.433 -15.148 34.233 1.00 97.94 485 ILE A C 1
ATOM 3573 O O . ILE A 1 485 ? -11.294 -15.978 33.941 1.00 97.94 485 ILE A O 1
ATOM 3577 N N . GLN A 1 486 ? -10.059 -14.918 35.489 1.00 97.94 486 GLN A N 1
ATOM 3578 C CA . GLN A 1 486 ? -10.675 -15.536 36.661 1.00 97.94 486 GLN A CA 1
ATOM 3579 C C . GLN A 1 486 ? -10.827 -14.511 37.783 1.00 97.94 486 GLN A C 1
ATOM 3581 O O . GLN A 1 486 ? -9.913 -13.709 37.992 1.00 97.94 486 GLN A O 1
ATOM 3586 N N . ASP A 1 487 ? -11.943 -14.566 38.503 1.00 97.50 487 ASP A N 1
ATOM 3587 C CA . ASP A 1 487 ? -12.168 -13.787 39.723 1.00 97.50 487 ASP A CA 1
ATOM 3588 C C . ASP A 1 487 ? -11.492 -14.413 40.966 1.00 97.50 487 ASP A C 1
ATOM 3590 O O . ASP A 1 487 ? -10.839 -15.467 40.912 1.00 97.50 487 ASP A O 1
ATOM 3594 N N . SER A 1 488 ? -11.645 -13.748 42.112 1.00 95.75 488 SER A N 1
ATOM 3595 C CA . SER A 1 488 ? -11.169 -14.201 43.426 1.00 95.75 488 SER A CA 1
ATOM 3596 C C . SER A 1 488 ? -11.880 -15.457 43.951 1.00 95.75 488 SER A C 1
ATOM 3598 O O . SER A 1 488 ? -11.330 -16.150 44.809 1.00 95.75 488 SER A O 1
ATOM 3600 N N . HIS A 1 489 ? -13.064 -15.782 43.429 1.00 95.31 489 HIS A N 1
ATOM 3601 C CA . HIS A 1 489 ? -13.883 -16.930 43.827 1.00 95.31 489 HIS A CA 1
ATOM 3602 C C . HIS A 1 489 ? -13.678 -18.166 42.935 1.00 95.31 489 HIS A C 1
ATOM 3604 O O . HIS A 1 489 ? -14.217 -19.236 43.223 1.00 95.31 489 HIS A O 1
ATOM 3610 N N . GLY A 1 490 ? -12.872 -18.056 41.877 1.00 96.12 490 GLY A N 1
ATOM 3611 C CA . GLY A 1 490 ? -12.524 -19.157 40.986 1.00 96.12 490 GLY A CA 1
ATOM 3612 C C . GLY A 1 490 ? -13.373 -19.269 39.721 1.00 96.12 490 GLY A C 1
ATOM 3613 O O . GLY A 1 490 ? -13.122 -20.179 38.924 1.00 96.12 490 GLY A O 1
ATOM 3614 N N . LEU A 1 491 ? -14.342 -18.377 39.501 1.00 97.69 491 LEU A N 1
ATOM 3615 C CA . LEU A 1 491 ? -15.148 -18.370 38.282 1.00 97.69 491 LEU A CA 1
ATOM 3616 C C . LEU A 1 491 ? -14.366 -17.732 37.133 1.00 97.69 491 LEU A C 1
ATOM 3618 O O . LEU A 1 491 ? -13.539 -16.844 37.336 1.00 97.69 491 LEU A O 1
ATOM 3622 N N . ARG A 1 492 ? -14.596 -18.227 35.913 1.00 98.12 492 ARG A N 1
ATOM 3623 C CA . ARG A 1 492 ? -13.789 -17.907 34.730 1.00 98.12 492 ARG A CA 1
ATOM 3624 C C . ARG A 1 492 ? -14.644 -17.450 33.566 1.00 98.12 492 ARG A C 1
ATOM 3626 O O . ARG A 1 492 ? -15.747 -17.957 33.380 1.00 98.12 492 ARG A O 1
ATOM 3633 N N . ASP A 1 493 ? -14.053 -16.600 32.741 1.00 98.19 493 ASP A N 1
ATOM 3634 C CA . ASP A 1 493 ? -14.548 -16.256 31.412 1.00 98.19 493 ASP A CA 1
ATOM 3635 C C . ASP A 1 493 ? -13.390 -16.238 30.410 1.00 98.19 493 ASP A C 1
ATOM 3637 O O . ASP A 1 493 ? -12.228 -16.047 30.786 1.00 98.19 493 ASP A O 1
ATOM 3641 N N . SER A 1 494 ? -13.687 -16.503 29.141 1.00 97.75 494 SER A N 1
ATOM 3642 C CA . SER A 1 494 ? -12.682 -16.638 28.089 1.00 97.75 494 SER A CA 1
ATOM 3643 C C . SER A 1 494 ? -13.137 -15.957 26.809 1.00 97.75 494 SER A C 1
ATOM 3645 O O . SER A 1 494 ? -14.299 -16.043 26.422 1.00 97.75 494 SER A O 1
ATOM 3647 N N . GLY A 1 495 ? -12.203 -15.293 26.138 1.00 97.38 495 GLY A N 1
ATOM 3648 C CA . GLY A 1 495 ? -12.458 -14.590 24.891 1.00 97.38 495 GLY A CA 1
ATOM 3649 C C . GLY A 1 495 ? -11.295 -14.735 23.924 1.00 97.38 495 GLY A C 1
ATOM 3650 O O . GLY A 1 495 ? -10.145 -14.924 24.328 1.00 97.38 495 GLY A O 1
ATOM 3651 N N . THR A 1 496 ? -11.600 -14.611 22.637 1.00 97.56 496 THR A N 1
ATOM 3652 C CA . THR A 1 496 ? -10.619 -14.691 21.554 1.00 97.56 496 THR A CA 1
ATOM 3653 C C . THR A 1 496 ? -10.596 -13.379 20.779 1.00 97.56 496 THR A C 1
ATOM 3655 O O . THR A 1 496 ? -11.645 -12.801 20.504 1.00 97.56 496 THR A O 1
ATOM 3658 N N . PHE A 1 497 ? -9.405 -12.917 20.403 1.00 95.69 497 PHE A N 1
ATOM 3659 C CA . PHE A 1 497 ? -9.217 -11.779 19.503 1.00 95.69 497 PHE A CA 1
ATOM 3660 C C . PHE A 1 497 ? -8.126 -12.071 18.475 1.00 95.69 497 PHE A C 1
ATOM 3662 O O . PHE A 1 497 ? -7.329 -12.998 18.632 1.00 95.69 497 PHE A O 1
ATOM 3669 N N . THR A 1 498 ? -8.090 -11.277 17.409 1.00 96.69 498 THR A N 1
ATOM 3670 C CA . THR A 1 498 ? -7.061 -11.395 16.374 1.00 96.69 498 THR A CA 1
ATOM 3671 C C . THR A 1 498 ? -5.893 -10.454 16.648 1.00 96.69 498 THR A C 1
ATOM 3673 O O . THR A 1 498 ? -6.090 -9.274 16.935 1.00 96.69 498 THR A O 1
ATOM 3676 N N . TRP A 1 499 ? -4.668 -10.965 16.524 1.00 95.94 499 TRP A N 1
ATOM 3677 C CA . TRP A 1 499 ? -3.443 -10.167 16.547 1.00 95.94 499 TRP A CA 1
ATOM 3678 C C . TRP A 1 499 ? -2.683 -10.364 15.237 1.00 95.94 499 TRP A C 1
ATOM 3680 O O . TRP A 1 499 ? -2.130 -11.433 14.984 1.00 95.94 499 TRP A O 1
ATOM 3690 N N . THR A 1 500 ? -2.661 -9.341 14.392 1.00 95.06 500 THR A N 1
ATOM 3691 C CA . THR A 1 500 ? -1.933 -9.354 13.120 1.00 95.06 500 THR A CA 1
ATOM 3692 C C . THR A 1 500 ? -0.516 -8.824 13.318 1.00 95.06 500 THR A C 1
ATOM 3694 O O . THR A 1 500 ? -0.316 -7.753 13.883 1.00 95.06 500 THR A O 1
ATOM 3697 N N . VAL A 1 501 ? 0.478 -9.589 12.874 1.00 95.81 501 VAL A N 1
ATOM 3698 C CA . VAL A 1 501 ? 1.888 -9.202 12.899 1.00 95.81 501 VAL A CA 1
ATOM 3699 C C . VAL A 1 501 ? 2.372 -8.978 11.477 1.00 95.81 501 VAL A C 1
ATOM 3701 O O . VAL A 1 501 ? 2.294 -9.890 10.654 1.00 95.81 501 VAL A O 1
ATOM 3704 N N . ARG A 1 502 ? 2.880 -7.778 11.197 1.00 91.75 502 ARG A N 1
ATOM 3705 C CA . ARG A 1 502 ? 3.520 -7.446 9.922 1.00 91.75 502 ARG A CA 1
ATOM 3706 C C . ARG A 1 502 ? 4.956 -7.954 9.913 1.00 91.75 502 ARG A C 1
ATOM 3708 O O . ARG A 1 502 ? 5.701 -7.662 10.845 1.00 91.75 502 ARG A O 1
ATOM 3715 N N . ASP A 1 503 ? 5.328 -8.668 8.860 1.00 92.12 503 ASP A N 1
ATOM 3716 C CA . ASP A 1 503 ? 6.659 -9.239 8.666 1.00 92.12 503 ASP A CA 1
ATOM 3717 C C . ASP A 1 503 ? 7.656 -8.143 8.297 1.00 92.12 503 ASP A C 1
ATOM 3719 O O . ASP A 1 503 ? 7.769 -7.729 7.146 1.00 92.12 503 ASP A O 1
ATOM 3723 N N . THR A 1 504 ? 8.314 -7.570 9.295 1.00 88.62 504 THR A N 1
ATOM 3724 C CA . THR A 1 504 ? 9.188 -6.409 9.090 1.00 88.62 504 THR A CA 1
ATOM 3725 C C . THR A 1 504 ? 10.658 -6.788 9.079 1.00 88.62 504 THR A C 1
ATOM 3727 O O . THR A 1 504 ? 11.478 -5.950 8.696 1.00 88.62 504 THR A O 1
ATOM 3730 N N . HIS A 1 505 ? 10.998 -8.021 9.459 1.00 89.94 505 HIS A N 1
ATOM 3731 C CA . HIS A 1 505 ? 12.369 -8.488 9.568 1.00 89.94 505 HIS A CA 1
ATOM 3732 C C . HIS A 1 505 ? 12.584 -9.838 8.878 1.00 89.94 505 HIS A C 1
ATOM 3734 O O . HIS A 1 505 ? 11.669 -10.616 8.645 1.00 89.94 505 HIS A O 1
ATOM 3740 N N . PHE A 1 506 ? 13.843 -10.133 8.579 1.00 86.88 506 PHE A N 1
ATOM 3741 C CA . PHE A 1 506 ? 14.297 -11.455 8.170 1.00 86.88 506 PHE A CA 1
ATOM 3742 C C . PHE A 1 506 ? 15.583 -11.814 8.920 1.00 86.88 506 PHE A C 1
ATOM 3744 O O . PHE A 1 506 ? 16.277 -10.943 9.451 1.00 86.88 506 PHE A O 1
ATOM 3751 N N . ALA A 1 507 ? 15.901 -13.103 8.986 1.00 88.12 507 ALA A N 1
ATOM 3752 C CA . ALA A 1 507 ? 17.168 -13.576 9.530 1.00 88.12 507 ALA A CA 1
ATOM 3753 C C . ALA A 1 507 ? 18.263 -13.461 8.459 1.00 88.12 507 ALA A C 1
ATOM 3755 O O . ALA A 1 507 ? 18.093 -13.961 7.347 1.00 88.12 507 ALA A O 1
ATOM 3756 N N . MET A 1 508 ? 19.380 -12.802 8.781 1.00 87.19 508 MET A N 1
ATOM 3757 C CA . MET A 1 508 ? 20.479 -12.609 7.835 1.00 87.19 508 MET A CA 1
ATOM 3758 C C . MET A 1 508 ? 21.036 -13.965 7.356 1.00 87.19 508 MET A C 1
ATOM 3760 O O . MET A 1 508 ? 21.536 -14.732 8.182 1.00 87.19 508 MET A O 1
ATOM 3764 N N . PRO A 1 509 ? 21.010 -14.273 6.046 1.00 86.06 509 PRO A N 1
ATOM 3765 C CA . PRO A 1 509 ? 21.543 -15.532 5.542 1.00 86.06 509 PRO A CA 1
ATOM 3766 C C . PRO A 1 509 ? 23.078 -15.567 5.588 1.00 86.06 509 PRO A C 1
ATOM 3768 O O . PRO A 1 509 ? 23.756 -14.539 5.704 1.00 86.06 509 PRO A O 1
ATOM 3771 N N . GLN A 1 510 ? 23.637 -16.772 5.454 1.00 88.56 510 GLN A N 1
ATOM 3772 C CA . GLN A 1 510 ? 25.065 -16.961 5.214 1.00 88.56 510 GLN A CA 1
ATOM 3773 C C . GLN A 1 510 ? 25.382 -16.653 3.749 1.00 88.56 510 GLN A C 1
ATOM 3775 O O . GLN A 1 510 ? 25.125 -17.476 2.874 1.00 88.56 510 GLN A O 1
ATOM 3780 N N . LEU A 1 511 ? 25.956 -15.478 3.493 1.00 84.56 511 LEU A N 1
ATOM 3781 C CA . LEU A 1 511 ? 26.386 -15.073 2.154 1.00 84.56 511 LEU A CA 1
ATOM 3782 C C . LEU A 1 511 ? 27.878 -15.332 1.924 1.00 84.56 511 LEU A C 1
ATOM 3784 O O . LEU A 1 511 ? 28.306 -15.441 0.777 1.00 84.56 511 LEU A O 1
ATOM 3788 N N . VAL A 1 512 ? 28.687 -15.458 2.982 1.00 84.69 512 VAL A N 1
ATOM 3789 C CA . VAL A 1 512 ? 30.138 -15.676 2.851 1.00 84.69 512 VAL A CA 1
ATOM 3790 C C . VAL A 1 512 ? 30.431 -16.971 2.085 1.00 84.69 512 VAL A C 1
ATOM 3792 O O . VAL A 1 512 ? 30.043 -18.054 2.513 1.00 84.69 512 VAL A O 1
ATOM 3795 N N . GLY A 1 513 ? 31.182 -16.859 0.983 1.00 80.12 513 GLY A N 1
ATOM 3796 C CA . GLY A 1 513 ? 31.512 -17.984 0.097 1.00 80.12 513 GLY A CA 1
ATOM 3797 C C . GLY A 1 513 ? 30.399 -18.392 -0.875 1.00 80.12 513 GLY A C 1
ATOM 3798 O O . GLY A 1 513 ? 30.497 -19.457 -1.477 1.00 80.12 513 GLY A O 1
ATOM 3799 N N . THR A 1 514 ? 29.349 -17.579 -1.014 1.00 76.75 514 THR A N 1
ATOM 3800 C CA . THR A 1 514 ? 28.339 -17.730 -2.070 1.00 76.75 514 THR A CA 1
ATOM 3801 C C . THR A 1 514 ? 28.582 -16.716 -3.186 1.00 76.75 514 THR A C 1
ATOM 3803 O O . THR A 1 514 ? 29.124 -15.628 -2.941 1.00 76.75 514 THR A O 1
ATOM 3806 N N . CYS A 1 515 ? 28.192 -17.076 -4.413 1.00 64.25 515 CYS A N 1
ATOM 3807 C CA . CYS A 1 515 ? 28.160 -16.134 -5.523 1.00 64.25 515 CYS A CA 1
ATOM 3808 C C . CYS A 1 515 ? 27.066 -15.083 -5.272 1.00 64.25 515 CYS A C 1
ATOM 3810 O O . CYS A 1 515 ? 26.047 -15.368 -4.648 1.00 64.25 515 CYS A O 1
ATOM 3812 N N . ALA A 1 516 ? 27.292 -13.855 -5.741 1.00 55.97 516 ALA A N 1
ATOM 3813 C CA . ALA A 1 516 ? 26.503 -12.661 -5.430 1.00 55.97 516 ALA A CA 1
ATOM 3814 C C . ALA A 1 516 ? 25.061 -12.631 -5.994 1.00 55.97 516 ALA A C 1
ATOM 3816 O O . ALA A 1 516 ? 24.538 -11.552 -6.267 1.00 55.97 516 ALA A O 1
ATOM 3817 N N . CYS A 1 517 ? 24.387 -13.772 -6.155 1.00 58.81 517 CYS A N 1
ATOM 3818 C CA . CYS A 1 517 ? 22.931 -13.794 -6.251 1.00 58.81 517 CYS A CA 1
ATOM 3819 C C . CYS A 1 517 ? 22.368 -13.511 -4.853 1.00 58.81 517 CYS A C 1
ATOM 3821 O O . CYS A 1 517 ? 21.981 -14.414 -4.110 1.00 58.81 517 CYS A O 1
ATOM 3823 N N . ALA A 1 518 ? 22.409 -12.239 -4.449 1.00 54.00 518 ALA A N 1
ATOM 3824 C CA . ALA A 1 518 ? 21.713 -11.810 -3.251 1.00 54.00 518 ALA A CA 1
ATOM 3825 C C . ALA A 1 518 ? 20.235 -12.208 -3.392 1.00 54.00 518 ALA A C 1
ATOM 3827 O O . ALA A 1 518 ? 19.673 -12.041 -4.477 1.00 54.00 518 ALA A O 1
ATOM 3828 N N . PRO A 1 519 ? 19.603 -12.760 -2.344 1.00 54.19 519 PRO A N 1
ATOM 3829 C CA . PRO A 1 519 ? 18.170 -13.000 -2.388 1.00 54.19 519 PRO A CA 1
ATOM 3830 C C . PRO A 1 519 ? 17.447 -11.680 -2.705 1.00 54.19 519 PRO A C 1
ATOM 3832 O O . PRO A 1 519 ? 17.853 -10.632 -2.198 1.00 54.19 519 PRO A O 1
ATOM 3835 N N . ASP A 1 520 ? 16.358 -11.747 -3.485 1.00 50.81 520 ASP A N 1
ATOM 3836 C CA . ASP A 1 520 ? 15.436 -10.637 -3.846 1.00 50.81 520 ASP A CA 1
ATOM 3837 C C . ASP A 1 520 ? 14.924 -9.838 -2.619 1.00 50.81 520 ASP A C 1
ATOM 3839 O O . ASP A 1 520 ? 14.394 -8.729 -2.675 1.00 50.81 520 ASP A O 1
ATOM 3843 N N . ILE A 1 521 ? 15.203 -10.356 -1.428 1.00 47.59 521 ILE A N 1
ATOM 3844 C CA . ILE A 1 521 ? 15.079 -9.694 -0.139 1.00 47.59 521 ILE A CA 1
ATOM 3845 C C . ILE A 1 521 ? 16.181 -8.621 0.041 1.00 47.59 521 ILE A C 1
ATOM 3847 O O . ILE A 1 521 ? 16.961 -8.630 0.987 1.00 47.59 521 ILE A O 1
ATOM 3851 N N . ALA A 1 522 ? 16.242 -7.673 -0.895 1.00 47.94 522 ALA A N 1
ATOM 3852 C CA . ALA A 1 522 ? 16.556 -6.258 -0.717 1.00 47.94 522 ALA A CA 1
ATOM 3853 C C . ALA A 1 522 ? 17.635 -5.857 0.297 1.00 47.94 522 ALA A C 1
ATOM 3855 O O . ALA A 1 522 ? 17.487 -4.873 1.035 1.00 47.94 522 ALA A O 1
ATOM 3856 N N . ILE A 1 523 ? 18.759 -6.556 0.278 1.00 53.09 523 ILE A N 1
ATOM 3857 C CA . ILE A 1 523 ? 19.986 -6.016 0.829 1.00 53.09 523 ILE A CA 1
ATOM 3858 C C . ILE A 1 523 ? 20.439 -4.917 -0.134 1.00 53.09 523 ILE A C 1
ATOM 3860 O O . ILE A 1 523 ? 20.799 -5.199 -1.277 1.00 53.09 523 ILE A O 1
ATOM 3864 N N . ARG A 1 524 ? 20.450 -3.650 0.308 1.00 47.53 524 ARG A N 1
ATOM 3865 C CA . ARG A 1 524 ? 21.227 -2.632 -0.415 1.00 47.53 524 ARG A CA 1
ATOM 3866 C C . ARG A 1 524 ? 22.695 -3.002 -0.271 1.00 47.53 524 ARG A C 1
ATOM 3868 O O . ARG A 1 524 ? 23.313 -2.716 0.754 1.00 47.53 524 ARG A O 1
ATOM 3875 N N . LEU A 1 525 ? 23.214 -3.670 -1.293 1.00 51.88 525 LEU A N 1
ATOM 3876 C CA . LEU A 1 525 ? 24.626 -3.947 -1.441 1.00 51.88 525 LEU A CA 1
ATOM 3877 C C . LEU A 1 525 ? 25.312 -2.624 -1.749 1.00 51.88 525 LEU A C 1
ATOM 3879 O O . LEU A 1 525 ? 25.199 -2.105 -2.854 1.00 51.88 525 LEU A O 1
ATOM 3883 N N . ASN A 1 526 ? 26.013 -2.072 -0.766 1.00 52.81 526 ASN A N 1
ATOM 3884 C CA . ASN A 1 526 ? 27.064 -1.110 -1.057 1.00 52.81 526 ASN A CA 1
ATOM 3885 C C . ASN A 1 526 ? 28.328 -1.928 -1.317 1.00 52.81 526 ASN A C 1
ATOM 3887 O O . ASN A 1 526 ? 28.923 -2.411 -0.350 1.00 52.81 526 ASN A O 1
ATOM 3891 N N . PRO A 1 527 ? 28.733 -2.159 -2.578 1.00 53.47 527 PRO A N 1
ATOM 3892 C CA . PRO A 1 527 ? 30.014 -2.784 -2.834 1.00 53.47 527 PRO A CA 1
ATOM 3893 C C . PRO A 1 527 ? 31.098 -1.855 -2.285 1.00 53.47 527 PRO A C 1
ATOM 3895 O O . PRO A 1 527 ? 31.317 -0.754 -2.783 1.00 53.47 527 PRO A O 1
ATOM 3898 N N . SER A 1 528 ? 31.772 -2.293 -1.227 1.00 48.69 528 SER A N 1
ATOM 3899 C CA . SER A 1 528 ? 33.063 -1.718 -0.877 1.00 48.69 528 SER A CA 1
ATOM 3900 C C . SER A 1 528 ? 34.044 -2.124 -1.976 1.00 48.69 528 SER A C 1
ATOM 3902 O O . SER A 1 528 ? 34.261 -3.314 -2.201 1.00 48.69 528 SER A O 1
ATOM 3904 N N . THR A 1 529 ? 34.640 -1.151 -2.665 1.00 48.28 529 THR A N 1
ATOM 3905 C CA . THR A 1 529 ? 35.691 -1.371 -3.675 1.00 48.28 529 THR A CA 1
ATOM 3906 C C . THR A 1 529 ? 37.009 -1.880 -3.081 1.00 48.28 529 THR A C 1
ATOM 3908 O O . THR A 1 529 ? 37.952 -2.123 -3.830 1.00 48.28 529 THR A O 1
ATOM 3911 N N . ALA A 1 530 ? 37.094 -2.076 -1.760 1.00 50.59 530 ALA A N 1
ATOM 3912 C CA . ALA A 1 530 ? 38.226 -2.737 -1.118 1.00 50.59 530 ALA A CA 1
ATOM 3913 C C . ALA A 1 530 ? 38.135 -4.255 -1.360 1.00 50.59 530 ALA A C 1
ATOM 3915 O O . ALA A 1 530 ? 37.617 -5.014 -0.539 1.00 50.59 530 ALA A O 1
ATOM 3916 N N . GLY A 1 531 ? 38.564 -4.691 -2.544 1.00 53.00 531 GLY A N 1
ATOM 3917 C CA . GLY A 1 531 ? 38.630 -6.102 -2.903 1.00 53.00 531 GLY A CA 1
ATOM 3918 C C . GLY A 1 531 ? 39.785 -6.785 -2.180 1.00 53.00 531 GLY A C 1
ATOM 3919 O O . GLY A 1 531 ? 40.926 -6.342 -2.290 1.00 53.00 531 GLY A O 1
ATOM 3920 N N . CYS A 1 532 ? 39.504 -7.882 -1.476 1.00 51.25 532 CYS A N 1
ATOM 3921 C CA . CYS A 1 532 ? 40.564 -8.721 -0.926 1.00 51.25 532 CYS A CA 1
ATOM 3922 C C . CYS A 1 532 ? 40.912 -9.868 -1.861 1.00 51.25 532 CYS A C 1
ATOM 3924 O O . CYS A 1 532 ? 40.036 -10.544 -2.402 1.00 51.25 532 CYS A O 1
ATOM 3926 N N . TYR A 1 533 ? 42.213 -10.084 -2.028 1.00 54.94 533 TYR A N 1
ATOM 3927 C CA . TYR A 1 533 ? 42.746 -11.176 -2.821 1.00 54.94 533 TYR A CA 1
ATOM 3928 C C . TYR A 1 533 ? 42.664 -12.481 -2.047 1.00 54.94 533 TYR A C 1
ATOM 3930 O O . TYR A 1 533 ? 43.196 -12.603 -0.945 1.00 54.94 533 TYR A O 1
ATOM 3938 N N . SER A 1 534 ? 42.013 -13.477 -2.639 1.00 58.69 534 SER A N 1
ATOM 3939 C CA . SER A 1 534 ? 42.018 -14.838 -2.124 1.00 58.69 534 SER A CA 1
ATOM 3940 C C . SER A 1 534 ? 42.276 -15.804 -3.278 1.00 58.69 534 SER A C 1
ATOM 3942 O O . SER A 1 534 ? 41.418 -15.945 -4.148 1.00 58.69 534 SER A O 1
ATOM 3944 N N . PRO A 1 535 ? 43.432 -16.493 -3.312 1.00 58.06 535 PRO A N 1
ATOM 3945 C CA . PRO A 1 535 ? 43.739 -17.436 -4.385 1.00 58.06 535 PRO A CA 1
ATOM 3946 C C . PRO A 1 535 ? 42.878 -18.709 -4.321 1.00 58.06 535 PRO A C 1
ATOM 3948 O O . PRO A 1 535 ? 42.813 -19.450 -5.297 1.00 58.06 535 PRO A O 1
ATOM 3951 N N . SER A 1 536 ? 42.217 -18.975 -3.188 1.00 67.56 536 SER A N 1
ATOM 3952 C CA . SER A 1 536 ? 41.388 -20.165 -2.965 1.00 67.56 536 SER A CA 1
ATOM 3953 C C . SER A 1 536 ? 39.894 -19.950 -3.213 1.00 67.56 536 SER A C 1
ATOM 3955 O O . SER A 1 536 ? 39.143 -20.923 -3.153 1.00 67.56 536 SER A O 1
ATOM 3957 N N . LYS A 1 537 ? 39.448 -18.717 -3.494 1.00 67.25 537 LYS A N 1
ATOM 3958 C CA . LYS A 1 537 ? 38.035 -18.405 -3.747 1.00 67.25 537 LYS A CA 1
ATOM 3959 C C . LYS A 1 537 ? 37.805 -17.889 -5.178 1.00 67.25 537 LYS A C 1
ATOM 3961 O O . LYS A 1 537 ? 38.678 -17.217 -5.738 1.00 67.25 537 LYS A O 1
ATOM 3966 N N . PRO A 1 538 ? 36.662 -18.220 -5.803 1.00 69.88 538 PRO A N 1
ATOM 3967 C CA . PRO A 1 538 ? 36.209 -17.581 -7.032 1.00 69.88 538 PRO A CA 1
ATOM 3968 C C . PRO A 1 538 ? 36.168 -16.053 -6.903 1.00 69.88 538 PRO A C 1
ATOM 3970 O O . PRO A 1 538 ? 35.892 -15.503 -5.839 1.00 69.88 538 PRO A O 1
ATOM 3973 N N . GLU A 1 539 ? 36.451 -15.362 -8.003 1.00 70.31 539 GLU A N 1
ATOM 3974 C CA . GLU A 1 539 ? 36.225 -13.920 -8.101 1.00 70.31 539 GLU A CA 1
ATOM 3975 C C . GLU A 1 539 ? 34.721 -13.624 -8.025 1.00 70.31 539 GLU A C 1
ATOM 3977 O O . GLU A 1 539 ? 33.923 -14.347 -8.621 1.00 70.31 539 GLU A O 1
ATOM 3982 N N . GLY A 1 540 ? 34.336 -12.584 -7.279 1.00 68.12 540 GLY A N 1
ATOM 3983 C CA . GLY A 1 540 ? 32.927 -12.228 -7.072 1.00 68.12 540 GLY A CA 1
ATOM 3984 C C . GLY A 1 540 ? 32.238 -12.936 -5.899 1.00 68.12 540 GLY A C 1
ATOM 3985 O O . GLY A 1 540 ? 31.099 -12.594 -5.580 1.00 68.12 540 GLY A O 1
ATOM 3986 N N . ASP A 1 541 ? 32.917 -13.856 -5.208 1.00 80.25 541 ASP A N 1
ATOM 3987 C CA . ASP A 1 541 ? 32.423 -14.419 -3.948 1.00 80.25 541 ASP A CA 1
ATOM 3988 C C . ASP A 1 541 ? 32.400 -13.363 -2.840 1.00 80.25 541 ASP A C 1
ATOM 3990 O O . ASP A 1 541 ? 33.297 -12.521 -2.724 1.00 80.25 541 ASP A O 1
ATOM 3994 N N . VAL A 1 542 ? 31.417 -13.459 -1.946 1.00 79.50 542 VAL A N 1
ATOM 3995 C CA . VAL A 1 542 ? 31.387 -12.640 -0.730 1.00 79.50 542 VAL A CA 1
ATOM 3996 C C . VAL A 1 542 ? 32.481 -13.122 0.232 1.00 79.50 542 VAL A C 1
ATOM 3998 O O . VAL A 1 542 ? 32.443 -14.236 0.763 1.00 79.50 542 VAL A O 1
ATOM 4001 N N . ALA A 1 543 ? 33.473 -12.272 0.481 1.00 78.94 543 ALA A N 1
ATOM 4002 C CA . ALA A 1 543 ? 34.551 -12.498 1.438 1.00 78.94 543 ALA A CA 1
ATOM 4003 C C . ALA A 1 543 ? 34.112 -12.211 2.880 1.00 78.94 543 ALA A C 1
ATOM 4005 O O . ALA A 1 543 ? 34.497 -12.945 3.793 1.00 78.94 543 ALA A O 1
ATOM 4006 N N . LYS A 1 544 ? 33.329 -11.142 3.087 1.00 83.00 544 LYS A N 1
ATOM 4007 C CA . LYS A 1 544 ? 32.825 -10.705 4.400 1.00 83.00 544 LYS A CA 1
ATOM 4008 C C . LYS A 1 544 ? 31.431 -10.089 4.264 1.00 83.00 544 LYS A C 1
ATOM 4010 O O . LYS A 1 544 ? 31.152 -9.414 3.277 1.00 83.00 544 LYS A O 1
ATOM 4015 N N . GLN A 1 545 ? 30.598 -10.274 5.285 1.00 86.12 545 GLN A N 1
ATOM 4016 C CA . GLN A 1 545 ? 29.325 -9.571 5.468 1.00 86.12 545 GLN A CA 1
ATOM 4017 C C . GLN A 1 545 ? 29.356 -8.805 6.794 1.00 86.12 545 GLN A C 1
ATOM 4019 O O . GLN A 1 545 ? 29.867 -9.323 7.787 1.00 86.12 545 GLN A O 1
ATOM 4024 N N . SER A 1 546 ? 28.842 -7.573 6.822 1.00 84.25 546 SER A N 1
ATOM 4025 C CA . SER A 1 546 ? 28.881 -6.725 8.025 1.00 84.25 546 SER A CA 1
ATOM 4026 C C . SER A 1 546 ? 27.919 -7.155 9.131 1.00 84.25 546 SER A C 1
ATOM 4028 O O . SER A 1 546 ? 28.062 -6.715 10.268 1.00 84.25 546 SER A O 1
ATOM 4030 N N . ILE A 1 547 ? 26.925 -7.978 8.800 1.00 87.25 547 ILE A N 1
ATOM 4031 C CA . ILE A 1 547 ? 25.912 -8.473 9.730 1.00 87.25 547 ILE A CA 1
ATOM 4032 C C . ILE A 1 547 ? 26.080 -9.984 9.864 1.00 87.25 547 ILE A C 1
ATOM 4034 O O . ILE A 1 547 ? 26.155 -10.683 8.856 1.00 87.25 547 ILE A O 1
ATOM 4038 N N . GLY A 1 548 ? 26.148 -10.488 11.097 1.00 90.75 548 GLY A N 1
ATOM 4039 C CA . GLY A 1 548 ? 26.292 -11.920 11.361 1.00 90.75 548 GLY A CA 1
ATOM 4040 C C . GLY A 1 548 ? 25.091 -12.730 10.868 1.00 90.75 548 GLY A C 1
ATOM 4041 O O . GLY A 1 548 ? 23.974 -12.220 10.815 1.00 90.75 548 GLY A O 1
ATOM 4042 N N . VAL A 1 549 ? 25.322 -13.998 10.534 1.00 89.88 549 VAL A N 1
ATOM 4043 C CA . VAL A 1 549 ? 24.258 -14.954 10.178 1.00 89.88 549 VAL A CA 1
ATOM 4044 C C . VAL A 1 549 ? 23.213 -15.025 11.297 1.00 89.88 549 VAL A C 1
ATOM 4046 O O . VAL A 1 549 ? 23.551 -14.843 12.467 1.00 89.88 549 VAL A O 1
ATOM 4049 N N . ASP A 1 550 ? 21.948 -15.218 10.928 1.00 88.75 550 ASP A N 1
ATOM 4050 C CA . ASP A 1 550 ? 20.776 -15.282 11.813 1.00 88.75 550 ASP A CA 1
ATOM 4051 C C . ASP A 1 550 ? 20.484 -13.998 12.605 1.00 88.75 550 ASP A C 1
ATOM 4053 O O . ASP A 1 550 ? 19.555 -13.946 13.415 1.00 88.75 550 ASP A O 1
ATOM 4057 N N . THR A 1 551 ? 21.232 -12.919 12.358 1.00 91.38 551 THR A N 1
ATOM 4058 C CA . THR A 1 551 ? 20.923 -11.618 12.956 1.00 91.38 551 THR A CA 1
ATOM 4059 C C . THR A 1 551 ? 19.646 -11.075 12.315 1.00 91.38 551 THR A C 1
ATOM 4061 O O . THR A 1 551 ? 19.576 -11.022 11.087 1.00 91.38 551 THR A O 1
ATOM 4064 N N . PRO A 1 552 ? 18.644 -10.638 13.097 1.00 90.38 552 PRO A N 1
ATOM 4065 C CA . PRO A 1 552 ? 17.444 -10.027 12.542 1.00 90.38 552 PRO A CA 1
ATOM 4066 C C . PRO A 1 552 ? 17.756 -8.699 11.852 1.00 90.38 552 PRO A C 1
ATOM 4068 O O . PRO A 1 552 ? 18.309 -7.788 12.474 1.00 90.38 552 PRO A O 1
ATOM 4071 N N . VAL A 1 553 ? 17.353 -8.572 10.592 1.00 87.44 553 VAL A N 1
ATOM 4072 C CA . VAL A 1 553 ? 17.544 -7.381 9.758 1.00 87.44 553 VAL A CA 1
ATOM 4073 C C . VAL A 1 553 ? 16.186 -6.911 9.255 1.00 87.44 553 VAL A C 1
ATOM 4075 O O . VAL A 1 553 ? 15.386 -7.716 8.792 1.00 87.44 553 VAL A O 1
ATOM 4078 N N . ALA A 1 554 ? 15.906 -5.611 9.358 1.00 86.69 554 ALA A N 1
ATOM 4079 C CA . ALA A 1 554 ? 14.672 -5.043 8.822 1.00 86.69 554 ALA A CA 1
ATOM 4080 C C . ALA A 1 554 ? 14.690 -5.055 7.284 1.00 86.69 554 ALA A C 1
ATOM 4082 O O . ALA A 1 554 ? 15.732 -4.790 6.673 1.00 86.69 554 ALA A O 1
ATOM 4083 N N . TYR A 1 555 ? 13.543 -5.305 6.646 1.00 81.12 555 TYR A N 1
ATOM 4084 C CA . TYR A 1 555 ? 13.450 -5.236 5.185 1.00 81.12 555 TYR A CA 1
ATOM 4085 C C . TYR A 1 555 ? 13.901 -3.862 4.671 1.00 81.12 555 TYR A C 1
ATOM 4087 O O . TYR A 1 555 ? 13.414 -2.817 5.099 1.00 81.12 555 TYR A O 1
ATOM 4095 N N . GLY A 1 556 ? 14.837 -3.863 3.717 1.00 73.94 556 GLY A N 1
ATOM 4096 C CA . GLY A 1 556 ? 15.396 -2.647 3.127 1.00 73.94 556 GLY A CA 1
ATOM 4097 C C . GLY A 1 556 ? 16.552 -2.001 3.892 1.00 73.94 556 GLY A C 1
ATOM 4098 O O . GLY A 1 556 ? 17.055 -0.980 3.419 1.00 73.94 556 GLY A O 1
ATOM 4099 N N . ALA A 1 557 ? 17.002 -2.575 5.010 1.00 78.94 557 ALA A N 1
ATOM 4100 C CA . ALA A 1 557 ? 18.252 -2.163 5.639 1.00 78.94 557 ALA A CA 1
ATOM 4101 C C . ALA A 1 557 ? 19.458 -2.419 4.709 1.00 78.94 557 ALA A C 1
ATOM 4103 O O . ALA A 1 557 ? 19.482 -3.367 3.921 1.00 78.94 557 ALA A O 1
ATOM 4104 N N . GLY A 1 558 ? 20.472 -1.556 4.790 1.00 76.69 558 GLY A N 1
ATOM 4105 C CA . GLY A 1 558 ? 21.728 -1.744 4.061 1.00 76.69 558 GLY A CA 1
ATOM 4106 C C . GLY A 1 558 ? 22.625 -2.769 4.751 1.00 76.69 558 GLY A C 1
ATOM 4107 O O . GLY A 1 558 ? 22.799 -2.712 5.967 1.00 76.69 558 GLY A O 1
ATOM 4108 N N . VAL A 1 559 ? 23.232 -3.670 3.975 1.00 78.12 559 VAL A N 1
ATOM 4109 C CA . VAL A 1 559 ? 24.269 -4.591 4.466 1.00 78.12 559 VAL A CA 1
ATOM 4110 C C . VAL A 1 559 ? 25.511 -4.403 3.612 1.00 78.12 559 VAL A C 1
ATOM 4112 O O . VAL A 1 559 ? 25.450 -4.440 2.383 1.00 78.12 559 VAL A O 1
ATOM 4115 N N . LEU A 1 560 ? 26.649 -4.185 4.266 1.00 80.31 560 LEU A N 1
ATOM 4116 C CA . LEU A 1 560 ? 27.920 -4.031 3.579 1.00 80.3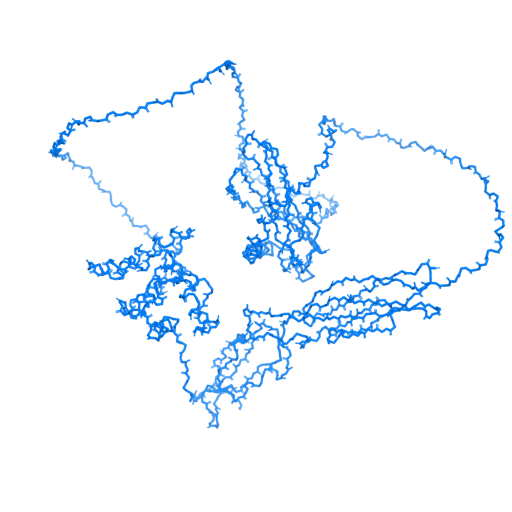1 560 LEU A CA 1
ATOM 4117 C C . LEU A 1 560 ? 28.498 -5.419 3.297 1.00 80.31 560 LEU A C 1
ATOM 4119 O O . LEU A 1 560 ? 28.750 -6.192 4.227 1.00 80.31 560 LEU A O 1
ATOM 4123 N N . LEU A 1 561 ? 28.724 -5.715 2.017 1.00 79.06 561 LEU A N 1
ATOM 4124 C CA . LEU A 1 561 ? 29.441 -6.908 1.580 1.00 79.06 561 LEU A CA 1
ATOM 4125 C C . LEU A 1 561 ? 30.821 -6.522 1.046 1.00 79.06 561 LEU A C 1
ATOM 4127 O O . LEU A 1 561 ? 30.986 -5.528 0.337 1.00 79.06 561 LEU A O 1
ATOM 4131 N N . THR A 1 562 ? 31.819 -7.326 1.395 1.00 77.31 562 THR A N 1
ATOM 4132 C CA . THR A 1 562 ? 33.164 -7.268 0.816 1.00 77.31 562 THR A CA 1
ATOM 4133 C C . THR A 1 562 ? 33.332 -8.463 -0.103 1.00 77.31 562 THR A C 1
ATOM 4135 O O . THR A 1 562 ? 33.075 -9.587 0.327 1.00 77.31 562 THR A O 1
ATOM 4138 N N . PHE A 1 563 ? 33.783 -8.239 -1.333 1.00 76.12 563 PHE A N 1
ATOM 4139 C CA . PHE A 1 563 ? 33.931 -9.284 -2.346 1.00 76.12 563 PHE A CA 1
ATOM 4140 C C . PHE A 1 563 ? 35.398 -9.671 -2.558 1.00 76.12 563 PHE A C 1
ATOM 4142 O O . PHE A 1 563 ? 36.312 -8.877 -2.310 1.00 76.12 563 PHE A O 1
ATOM 4149 N N . VAL A 1 564 ? 35.620 -10.903 -3.016 1.00 70.56 564 VAL A N 1
ATOM 4150 C CA . VAL A 1 564 ? 36.937 -11.376 -3.453 1.00 70.56 564 VAL A CA 1
ATOM 4151 C C . VAL A 1 564 ? 37.253 -10.785 -4.828 1.00 70.56 564 VAL A C 1
ATOM 4153 O O . VAL A 1 564 ? 36.476 -10.961 -5.768 1.00 70.56 564 VAL A O 1
ATOM 4156 N N . ASN A 1 565 ? 38.407 -10.125 -4.956 1.00 68.19 565 ASN A N 1
ATOM 4157 C CA . ASN A 1 565 ? 38.927 -9.595 -6.222 1.00 68.19 565 ASN A CA 1
ATOM 4158 C C . ASN A 1 565 ? 40.280 -10.254 -6.539 1.00 68.19 565 ASN A C 1
ATOM 4160 O O . ASN A 1 565 ? 41.155 -10.315 -5.675 1.00 68.19 565 ASN A O 1
ATOM 4164 N N . ARG A 1 566 ? 40.466 -10.759 -7.765 1.00 65.50 566 ARG A N 1
ATOM 4165 C CA . ARG A 1 566 ? 41.716 -11.420 -8.184 1.00 65.50 566 ARG A CA 1
ATOM 4166 C C . ARG A 1 566 ? 42.844 -10.456 -8.566 1.00 65.50 566 ARG A C 1
ATOM 4168 O O . ARG A 1 566 ? 43.988 -10.892 -8.646 1.00 65.50 566 ARG A O 1
ATOM 4175 N N . ASN A 1 567 ? 42.569 -9.168 -8.745 1.00 58.88 567 ASN A N 1
ATOM 4176 C CA . ASN A 1 567 ? 43.577 -8.170 -9.101 1.00 58.88 567 ASN A CA 1
ATOM 4177 C C . ASN A 1 567 ? 44.060 -7.432 -7.842 1.00 58.88 567 ASN A C 1
ATOM 4179 O O . ASN A 1 567 ? 43.401 -6.516 -7.357 1.00 58.88 567 ASN A O 1
ATOM 4183 N N . SER A 1 568 ? 45.198 -7.846 -7.275 1.00 52.91 568 SER A N 1
ATOM 4184 C CA . SER A 1 568 ? 45.665 -7.363 -5.970 1.00 52.91 568 SER A CA 1
ATOM 4185 C C . SER A 1 568 ? 46.786 -6.327 -6.045 1.00 52.91 568 SER A C 1
ATOM 4187 O O . SER A 1 568 ? 47.851 -6.603 -6.600 1.00 52.91 568 SER A O 1
ATOM 4189 N N . GLY A 1 569 ? 46.583 -5.200 -5.361 1.00 52.94 569 GLY A N 1
ATOM 4190 C CA . GLY A 1 569 ? 47.641 -4.292 -4.907 1.00 52.94 569 GLY A CA 1
ATOM 4191 C C . GLY A 1 569 ? 47.333 -3.570 -3.585 1.00 52.94 569 GLY A C 1
ATOM 4192 O O . GLY A 1 569 ? 48.135 -2.740 -3.170 1.00 52.94 569 GLY A O 1
ATOM 4193 N N . ASP A 1 570 ? 46.199 -3.845 -2.924 1.00 53.69 570 ASP A N 1
ATOM 4194 C CA . ASP A 1 570 ? 45.783 -3.119 -1.714 1.00 53.69 570 ASP A CA 1
ATOM 4195 C C . ASP A 1 570 ? 46.402 -3.737 -0.438 1.00 53.69 570 ASP A C 1
ATOM 4197 O O . ASP A 1 570 ? 46.128 -4.902 -0.131 1.00 53.69 570 ASP A O 1
ATOM 4201 N N . PRO A 1 571 ? 47.231 -2.990 0.318 1.00 54.78 571 PRO A N 1
ATOM 4202 C CA . PRO A 1 571 ? 47.868 -3.463 1.547 1.00 54.78 571 PRO A CA 1
ATOM 4203 C C . PRO A 1 571 ? 46.919 -3.588 2.754 1.00 54.78 571 PRO A C 1
ATOM 4205 O O . PRO A 1 571 ? 47.350 -4.071 3.798 1.00 54.78 571 PRO A O 1
ATOM 4208 N N . ASN A 1 572 ? 45.646 -3.184 2.654 1.00 50.16 572 ASN A N 1
ATOM 4209 C CA . ASN A 1 572 ? 44.680 -3.281 3.760 1.00 50.16 572 ASN A CA 1
ATOM 4210 C C . ASN A 1 572 ? 43.932 -4.627 3.845 1.00 50.16 572 ASN A C 1
ATOM 4212 O O . ASN A 1 572 ? 42.973 -4.752 4.613 1.00 50.16 572 ASN A O 1
ATOM 4216 N N . CYS A 1 573 ? 44.354 -5.644 3.091 1.00 46.81 573 CYS A N 1
ATOM 4217 C CA . CYS A 1 573 ? 43.799 -6.994 3.184 1.00 46.81 573 CYS A CA 1
ATOM 4218 C C . CYS A 1 573 ? 44.717 -7.911 4.016 1.00 46.81 573 CYS A C 1
ATOM 4220 O O . CYS A 1 573 ? 45.828 -8.194 3.569 1.00 46.81 573 CYS A O 1
ATOM 4222 N N . PRO A 1 574 ? 44.284 -8.348 5.218 1.00 48.09 574 PRO A N 1
ATOM 4223 C CA . PRO A 1 574 ? 45.024 -9.296 6.051 1.00 48.09 574 PRO A CA 1
ATOM 4224 C C . PRO A 1 574 ? 44.985 -10.732 5.520 1.00 48.09 574 PRO A C 1
ATOM 4226 O O . PRO A 1 574 ? 43.978 -11.100 4.865 1.00 48.09 574 PRO A O 1
#

Solvent-accessible surface area (backbone atoms only — not comparable to full-atom values): 35482 Å² total; per-residue (Å²): 136,79,83,78,66,86,72,53,51,49,57,56,49,22,49,48,29,67,74,69,34,71,69,41,63,78,38,34,67,60,33,48,52,50,47,66,76,68,47,60,91,76,58,55,52,73,69,55,53,51,42,42,36,45,34,37,62,69,44,50,45,60,50,48,53,53,42,39,75,73,69,45,59,58,71,63,48,30,51,55,50,7,43,49,50,13,53,78,69,74,46,87,54,26,45,57,33,14,29,33,45,33,38,54,33,34,32,72,70,70,40,57,72,68,61,40,49,53,37,51,59,62,51,55,76,79,84,77,82,77,77,84,78,73,83,73,84,82,79,85,79,78,89,85,80,92,79,82,89,81,85,80,84,80,83,84,84,82,86,84,84,90,84,89,84,88,86,86,89,82,92,87,87,82,92,84,93,80,90,82,89,87,83,90,84,88,83,88,81,83,85,83,84,82,85,84,89,83,88,88,87,89,82,92,78,90,78,95,72,86,79,78,78,72,78,82,77,67,63,77,50,75,52,82,60,69,50,77,44,94,85,48,34,39,37,41,39,35,45,41,43,49,95,57,32,39,33,45,38,37,40,41,32,25,74,38,92,54,64,46,77,43,80,47,75,48,56,52,28,61,88,54,31,72,33,49,90,57,46,52,52,38,68,74,83,56,50,73,79,47,59,55,28,32,36,35,36,69,44,79,29,46,46,65,27,67,47,69,40,36,42,36,27,52,48,52,94,87,61,68,82,43,74,68,49,53,54,48,51,53,53,41,33,56,51,41,45,61,70,41,43,68,57,49,67,65,50,48,64,58,59,67,66,64,67,80,68,71,76,79,78,78,75,71,81,77,83,76,72,81,94,73,88,86,79,90,84,82,85,90,82,88,80,89,81,87,78,86,89,82,81,84,84,76,80,78,75,89,66,81,78,76,80,89,64,48,38,45,72,45,81,71,69,47,75,44,52,39,62,45,68,50,76,44,74,60,43,66,51,34,90,80,70,57,64,65,30,58,76,47,75,41,60,57,57,49,52,44,45,80,73,50,55,51,28,36,25,43,39,30,32,53,68,52,34,67,69,53,80,39,68,94,53,65,32,69,34,77,29,72,27,37,42,29,36,30,34,84,87,70,37,61,32,73,48,72,34,45,39,36,28,36,33,45,31,43,62,34,69,83,49,65,76,33,68,76,76,68,65,76,62,42,56,46,69,50,76,49,86,70,50,34,67,48,97,90,55,63,72,54,20,28,68,41,60,76,63,60,63,66,38,75,40,51,75,66,47,74,43,50,40,30,33,25,29,83,82,74,83,69,87,89,56,132

Nearest PDB structures (foldseek):
  2v5t-assembly1_A  TM=5.388E-01  e=4.436E-02  Homo sapiens
  5nzv-assembly1_D  TM=6.801E-01  e=3.317E-01  Mus musculus
  4o8q-assembly2_B  TM=6.659E-01  e=2.218E+00  Bos taurus
  2f0c-assembly1_C  TM=3.293E-01  e=2.933E+00  Lactococcus phage TP901-1